Protein AF-K8A246-F1 (afdb_monomer)

Solvent-accessible surface area (backbone atoms only — not comparable to full-atom values): 27306 Å² total; per-residue (Å²): 75,42,32,25,67,31,33,46,84,48,22,36,35,21,13,69,28,31,71,96,37,47,92,76,64,41,47,35,34,24,46,62,35,46,68,31,44,25,51,14,19,37,54,33,68,38,59,47,50,49,40,26,37,40,29,38,49,30,45,26,29,34,35,27,70,36,71,40,45,27,13,35,17,55,31,54,19,83,24,21,51,73,81,41,80,52,66,65,34,28,21,42,80,44,49,54,74,39,38,42,37,29,34,66,40,89,50,50,27,34,25,26,46,18,45,35,42,22,56,61,52,63,66,49,78,83,14,32,21,36,36,63,89,83,48,37,22,22,63,86,6,40,68,58,46,63,70,43,71,44,52,51,36,80,48,82,70,86,80,92,72,72,51,73,55,89,73,85,85,76,58,50,71,35,46,24,35,80,25,92,45,36,82,42,36,35,71,66,30,56,50,44,56,49,74,40,64,31,28,32,36,82,86,39,55,65,34,30,39,35,35,45,62,76,67,41,48,60,77,61,87,75,84,53,73,74,39,85,52,58,61,30,34,24,29,40,47,96,82,14,43,41,32,36,29,29,43,52,22,69,28,59,49,49,58,49,29,47,27,30,39,33,78,66,40,46,44,29,65,41,29,58,46,73,66,41,61,36,32,40,36,82,53,54,72,66,57,45,52,49,45,40,50,52,51,51,52,53,52,49,51,54,44,61,74,65,40,54,65,30,21,32,31,36,76,33,36,65,83,68,97,45,58,82,73,42,44,86,74,35,21,28,37,30,34,24,41,39,35,20,32,39,38,79,65,40,38,48,52,45,48,54,51,29,58,78,61,72,28,40,39,21,34,19,34,39,37,85,30,48,93,58,52,6,53,67,87,79,93,71,59,44,70,55,48,18,53,54,40,35,50,23,40,50,54,50,44,54,48,29,44,77,75,75,47,66,68,47,31,39,35,54,28,56,27,47,33,61,47,17,34,69,36,54,64,53,9,39,20,45,37,48,27,47,43,74,73,43,57,83,35,31,41,42,32,49,30,94,16,32,30,39,56,30,21,51,75,74,67,33,52,63,40,28,31,40,56,42,45,51,21,26,34,64,86,41,46,70,40,56,80,92,44,92,62,20,61,51,87,49,64,69,59,22,46,55,45,38,49,33,22,55,78,66,33,28,42,67,13,80,88,68,43,78,10,69,39,57,44,45,27,38,44,54,76,64,83,61,72,60,34,52,54,51,48,51,53,45,48,53,56,29,56,72,61,58,37,44,74,41,105

Sequence (551 aa):
MLKIVRAGMHATLQDGGRFGLRQYGVSQCGALDGPSLQIANLLVGNDPNAAALEITLGQCTVEFTEDHWFALTGAGCDATLDGRAVWTGWRLLARAGQCLTLKLPRRGMRSYLALAGGFDVPEVMGSRSTDVKVGVGGFEGRLLCDGDVLPVNPSPRHFREARGVKQLLWGNRIRALPGPEYHEFSHAAKEAFWRTPWQLSPQSNRMGYRLHGHVLERTTERDLLSHGLLPGVVQVPPGGQPIVLMNDAQTTGGYPRIACVIDADRYNLAQLRLGEPIHFVQCSIEEALQARAERRVTLNNWHGGLTMKIDLNADLGEGCSNDALLMPLISSANIACGFHAGDAVTMRESVRLALAHGVAIGAHPGFADRENFGRTAMHLPPETIYAQTLYQIGALAAIAHAEGARLAHVKPHGMLYNQAAKDAALADAIARAVKDLDPTLLLVGLAGSALIAAGERLGLSTREEVFADRGYLADGSLVPRSQPGAMIEDDDEAVSRTLSMVLEGRVRSRDGAWATVNAQTVCLHGDGAHALAFARRLREAFDARQIQVCA

Radius of gyration: 29.48 Å; Cα contacts (8 Å, |Δi|>4): 1355; chains: 1; bounding box: 68×53×82 Å

Nearest PDB structures (foldseek):
  5dud-assembly1_A  TM=9.941E-01  e=1.942E-58  Escherichia coli K-12
  2dfa-assembly1_A  TM=9.333E-01  e=8.939E-32  Thermus thermophilus HB8
  1v6t-assembly1_A  TM=9.509E-01  e=6.065E-31  Pyrococcus horikoshii OT3
  3opf-assembly2_B  TM=9.377E-01  e=7.501E-29  Thermus thermophilus HB8
  3oep-assembly1_A  TM=9.328E-01  e=9.438E-28  Thermus thermophilus HB8

InterPro domains:
  IPR003778 Carboxyltransferase domain, subdomain A and B [PF02626] (24-281)
  IPR003778 Carboxyltransferase domain, subdomain A and B [SM00797] (23-298)
  IPR003778 Carboxyltransferase domain, subdomain A and B [TIGR00724] (1-304)
  IPR005501 LamB/YcsF/PxpA-like [MF_00691] (309-547)
  IPR005501 LamB/YcsF/PxpA-like [NF003814] (307-550)
  IPR005501 LamB/YcsF/PxpA-like [PF03746] (310-542)
  IPR011330 Glycoside hydrolase/deacetylase, beta/alpha-barrel [SSF88713] (308-549)
  IPR029000 Cyclophilin-like domain superfamily [G3DSA:2.40.100.10] (170-306)
  IPR029000 Cyclophilin-like domain superfamily [SSF50891] (173-288)
  IPR052708 5-oxoprolinase subunit C [PTHR43309] (1-302)
  IPR053526 5-oxoprolinase catalytic subunit [NF045499] (1-301)

pLDDT: mean 93.76, std 7.28, range [52.69, 98.88]

Structure (mmCIF, N/CA/C/O backbone):
data_AF-K8A246-F1
#
_entry.id   AF-K8A246-F1
#
loop_
_atom_site.group_PDB
_atom_site.id
_atom_site.type_symbol
_atom_site.label_atom_id
_atom_site.label_alt_id
_atom_site.label_comp_id
_atom_site.label_asym_id
_atom_site.label_entity_id
_atom_site.label_seq_id
_atom_site.pdbx_PDB_ins_code
_atom_site.Cartn_x
_atom_site.Cartn_y
_atom_site.Cartn_z
_atom_site.occupancy
_atom_site.B_iso_or_equiv
_atom_site.auth_seq_id
_atom_site.auth_comp_id
_atom_site.auth_asym_id
_atom_site.auth_atom_id
_atom_site.pdbx_PDB_model_num
ATOM 1 N N . MET A 1 1 ? -16.638 -17.813 -3.131 1.00 93.06 1 MET A N 1
ATOM 2 C CA . MET A 1 1 ? -17.407 -17.260 -1.979 1.00 93.06 1 MET A CA 1
ATOM 3 C C . MET A 1 1 ? -16.776 -17.751 -0.673 1.00 93.06 1 MET A C 1
ATOM 5 O O . MET A 1 1 ? -15.962 -18.673 -0.703 1.00 93.06 1 MET A O 1
ATOM 9 N N . LEU A 1 2 ? -17.141 -17.168 0.477 1.00 97.75 2 LEU A N 1
ATOM 10 C CA . LEU A 1 2 ? -16.662 -17.599 1.799 1.00 97.75 2 LEU A CA 1
ATOM 11 C C . LEU A 1 2 ? -17.833 -17.964 2.715 1.00 97.75 2 LEU A C 1
ATOM 13 O O . LEU A 1 2 ? -18.647 -17.107 3.045 1.00 97.75 2 LEU A O 1
ATOM 17 N N . LYS A 1 3 ? -17.902 -19.214 3.166 1.00 98.62 3 LYS A N 1
ATOM 18 C CA . LYS A 1 3 ? -18.949 -19.683 4.080 1.00 98.62 3 LYS A CA 1
ATOM 19 C C . LYS A 1 3 ? -18.461 -19.653 5.524 1.00 98.62 3 LYS A C 1
ATOM 21 O O . LYS A 1 3 ? -17.377 -20.144 5.833 1.00 98.62 3 LYS A O 1
ATOM 26 N N . ILE A 1 4 ? -19.271 -19.109 6.422 1.00 98.69 4 ILE A N 1
ATOM 27 C CA . ILE A 1 4 ? -19.000 -19.060 7.856 1.00 98.69 4 ILE A CA 1
ATOM 28 C C . ILE A 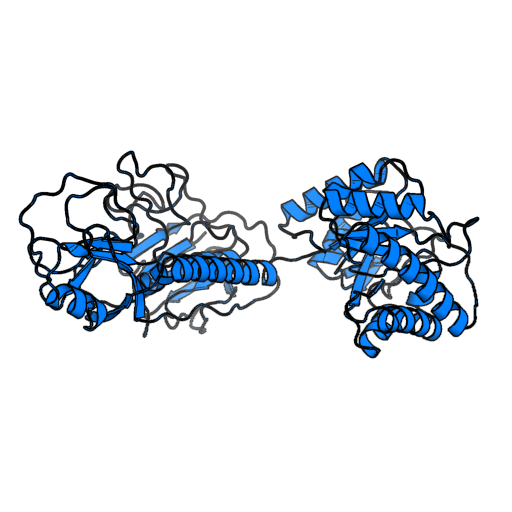1 4 ? -19.498 -20.360 8.484 1.00 98.69 4 ILE A C 1
ATOM 30 O O . ILE A 1 4 ? -20.694 -20.576 8.634 1.00 98.69 4 ILE A O 1
ATOM 34 N N . VAL A 1 5 ? -18.580 -21.252 8.851 1.00 98.50 5 VAL A N 1
ATOM 35 C CA . VAL A 1 5 ? -18.920 -22.486 9.580 1.00 98.50 5 VAL A CA 1
ATOM 36 C C . VAL A 1 5 ? -19.152 -22.174 11.054 1.00 98.50 5 VAL A C 1
ATOM 38 O O . VAL A 1 5 ? -20.076 -22.702 11.660 1.00 98.50 5 VAL A O 1
ATOM 41 N N . ARG A 1 6 ? -18.310 -21.302 11.616 1.00 98.38 6 ARG A N 1
ATOM 42 C CA . ARG A 1 6 ? -18.429 -20.790 12.979 1.00 98.38 6 ARG A CA 1
ATOM 43 C C . ARG A 1 6 ? -18.008 -19.327 13.014 1.00 98.38 6 ARG A C 1
ATOM 45 O O . ARG A 1 6 ? -16.854 -19.037 12.717 1.00 98.38 6 ARG A O 1
ATOM 52 N N . ALA A 1 7 ? -18.888 -18.413 13.409 1.00 96.88 7 ALA A N 1
ATOM 53 C CA . ALA A 1 7 ? -18.602 -16.974 13.410 1.00 96.88 7 ALA A CA 1
ATOM 54 C C . ALA A 1 7 ? -17.727 -16.520 14.595 1.00 96.88 7 ALA A C 1
ATOM 56 O O . ALA A 1 7 ? -17.031 -15.506 14.521 1.00 96.88 7 ALA A O 1
ATOM 57 N N . GLY A 1 8 ? -17.738 -17.278 15.693 1.00 95.56 8 GLY A N 1
ATOM 58 C CA . GLY A 1 8 ? -17.076 -16.894 16.940 1.00 95.56 8 GLY A CA 1
ATOM 59 C C . GLY A 1 8 ? -17.919 -15.918 17.765 1.00 95.56 8 GLY A C 1
ATOM 60 O O . GLY A 1 8 ? -19.141 -15.903 17.668 1.00 95.56 8 GLY A O 1
ATOM 61 N N . MET A 1 9 ? -17.274 -15.137 18.636 1.00 93.94 9 MET A N 1
ATOM 62 C CA . MET A 1 9 ? -17.985 -14.245 19.568 1.00 93.94 9 MET A CA 1
ATOM 63 C C . MET A 1 9 ? -18.484 -12.963 18.896 1.00 93.94 9 MET A C 1
ATOM 65 O O . MET A 1 9 ? -19.580 -12.495 19.185 1.00 93.94 9 MET A O 1
ATOM 69 N N . HIS A 1 10 ? -17.645 -12.354 18.058 1.00 96.75 10 HIS A N 1
ATOM 70 C CA . HIS A 1 10 ? -17.952 -11.088 17.403 1.00 96.75 10 HIS A CA 1
ATOM 71 C C . HIS A 1 10 ? -17.138 -10.971 16.115 1.00 96.75 10 HIS A C 1
ATOM 73 O O . HIS A 1 10 ? -15.936 -10.680 16.152 1.00 96.75 10 HIS A O 1
ATOM 79 N N . ALA A 1 11 ? -17.810 -11.180 14.985 1.00 98.31 11 ALA A N 1
ATOM 80 C CA . ALA A 1 11 ? -17.236 -11.085 13.652 1.00 98.31 11 ALA A CA 1
ATOM 81 C C . ALA A 1 11 ? -18.090 -10.162 12.772 1.00 98.31 11 ALA A C 1
ATOM 83 O O . ALA A 1 11 ? -19.310 -10.307 12.721 1.00 98.31 11 ALA A O 1
ATOM 84 N N . THR A 1 12 ? -17.452 -9.195 12.111 1.00 98.75 12 THR A N 1
ATOM 85 C CA . THR A 1 12 ? -18.120 -8.199 11.251 1.00 98.75 12 THR A CA 1
ATOM 86 C C . THR A 1 12 ? -17.253 -7.848 10.056 1.00 98.75 12 THR A C 1
ATOM 88 O O . THR A 1 12 ? -16.031 -7.775 10.196 1.00 98.75 12 THR A O 1
ATOM 91 N N . LEU A 1 13 ? -17.869 -7.519 8.921 1.00 98.69 13 LEU A N 1
ATOM 92 C CA . LEU A 1 13 ? -17.152 -6.875 7.823 1.00 98.69 13 LEU A CA 1
ATOM 93 C C . LEU A 1 13 ? -16.820 -5.426 8.200 1.00 98.69 13 LEU A C 1
ATOM 95 O O . LEU A 1 13 ? -17.692 -4.654 8.608 1.00 98.69 13 LEU A O 1
ATOM 99 N N . GLN A 1 14 ? -15.545 -5.076 8.094 1.00 98.81 14 GLN A N 1
ATOM 100 C CA . GLN A 1 14 ? -15.020 -3.744 8.367 1.00 98.81 14 GLN A CA 1
ATOM 101 C C . GLN A 1 14 ? -14.136 -3.314 7.202 1.00 98.81 14 GLN A C 1
ATOM 103 O O . GLN A 1 14 ? -13.440 -4.133 6.611 1.00 98.81 14 GLN A O 1
ATOM 108 N N . ASP A 1 15 ? -14.166 -2.032 6.875 1.00 98.56 15 ASP A N 1
ATOM 109 C CA . ASP A 1 15 ? -13.328 -1.414 5.849 1.00 98.56 15 ASP A CA 1
ATOM 110 C C . ASP A 1 15 ? -12.557 -0.226 6.463 1.00 98.56 15 ASP A C 1
ATOM 112 O O . ASP A 1 15 ? -12.390 -0.157 7.689 1.00 98.56 15 ASP A O 1
ATOM 116 N N . GLY A 1 16 ? -12.057 0.701 5.641 1.00 97.06 16 GLY A N 1
ATOM 117 C CA . GLY A 1 16 ? -11.386 1.912 6.136 1.00 97.06 16 GLY A CA 1
ATOM 118 C C . GLY A 1 16 ? -12.264 2.816 7.014 1.00 97.06 16 GLY A C 1
ATOM 119 O O . GLY A 1 16 ? -11.735 3.551 7.849 1.00 97.06 16 GLY A O 1
ATOM 120 N N . GLY A 1 17 ? -13.587 2.741 6.868 1.00 97.38 17 GLY A N 1
ATOM 121 C CA . GLY A 1 17 ? -14.572 3.506 7.623 1.00 97.38 17 GLY A CA 1
ATOM 122 C C . GLY A 1 17 ? -15.432 4.426 6.756 1.00 97.38 17 GLY A C 1
ATOM 123 O O . GLY A 1 17 ? -15.213 4.623 5.564 1.00 97.38 17 GLY A O 1
ATOM 124 N N . ARG A 1 18 ? -16.430 5.017 7.405 1.00 97.25 18 ARG A N 1
ATOM 125 C CA . ARG A 1 18 ? -17.447 5.905 6.848 1.00 97.25 18 ARG A CA 1
ATOM 126 C C . ARG A 1 18 ? -17.136 7.354 7.202 1.00 97.25 18 ARG A C 1
ATOM 128 O O . ARG A 1 18 ? -17.396 7.819 8.313 1.00 97.25 18 ARG A O 1
ATOM 135 N N . PHE A 1 19 ? -16.541 8.074 6.261 1.00 95.81 19 PHE A N 1
ATOM 136 C CA . PHE A 1 19 ? -16.037 9.431 6.480 1.00 95.81 19 PHE A CA 1
ATOM 137 C C . PHE A 1 19 ? -17.013 10.509 5.982 1.00 95.81 19 PHE A C 1
ATOM 139 O O . PHE A 1 19 ? -17.933 10.232 5.224 1.00 95.81 19 PHE A O 1
ATOM 146 N N . GLY A 1 20 ? -16.839 11.754 6.440 1.00 95.81 20 GLY A N 1
ATOM 147 C CA . GLY A 1 20 ? -17.630 12.912 5.985 1.00 95.81 20 GLY A CA 1
ATOM 148 C C . GLY A 1 20 ? -19.018 13.082 6.621 1.00 95.81 20 GLY A C 1
ATOM 149 O O . GLY A 1 20 ? -19.660 14.104 6.403 1.00 95.81 20 GLY A O 1
ATOM 150 N N . LEU A 1 21 ? -19.474 12.135 7.449 1.00 96.62 21 LEU A N 1
ATOM 151 C CA . LEU A 1 21 ? -20.861 12.107 7.948 1.00 96.62 21 LEU A CA 1
ATOM 152 C C . LEU A 1 21 ? -21.018 12.361 9.451 1.00 96.62 21 LEU A C 1
ATOM 154 O O . LEU A 1 21 ? -22.138 12.377 9.960 1.00 96.62 21 LEU A O 1
ATOM 158 N N . ARG A 1 22 ? -19.919 12.613 10.176 1.00 95.94 22 ARG A N 1
ATOM 159 C CA . ARG A 1 22 ? -19.952 12.832 11.636 1.00 95.94 22 ARG A CA 1
ATOM 160 C C . ARG A 1 22 ? -20.865 13.985 12.060 1.00 95.94 22 ARG A C 1
ATOM 162 O O . ARG A 1 22 ? -21.484 13.905 13.120 1.00 95.94 22 ARG A O 1
ATOM 169 N N . GLN A 1 23 ? -20.981 15.021 11.227 1.00 96.50 23 GLN A N 1
ATOM 170 C CA . GLN A 1 23 ? -21.882 16.155 11.465 1.00 96.50 23 GLN A CA 1
ATOM 171 C C . GLN A 1 23 ? -23.368 15.759 11.495 1.00 96.50 23 GLN A C 1
ATOM 173 O O . GLN A 1 23 ? -24.168 16.458 12.104 1.00 96.50 23 GLN A O 1
ATOM 178 N N . TYR A 1 24 ? -23.728 14.622 10.891 1.00 96.31 24 TYR A N 1
ATOM 179 C CA . TYR A 1 24 ? -25.091 14.085 10.851 1.00 96.31 24 TYR A CA 1
ATOM 180 C C . TYR A 1 24 ? -25.347 13.012 11.919 1.00 96.31 24 TYR A C 1
ATOM 182 O O . TYR A 1 24 ? -26.343 12.301 11.851 1.00 96.31 24 TYR A O 1
ATOM 190 N N . GLY A 1 25 ? -24.445 12.849 12.893 1.00 96.00 25 GLY A N 1
ATOM 191 C CA . GLY A 1 25 ? -24.602 11.837 13.943 1.00 96.00 25 GLY A CA 1
ATOM 192 C C . GLY A 1 25 ? -24.150 10.427 13.553 1.00 96.00 25 GLY A C 1
ATOM 193 O O . GLY A 1 25 ? -24.323 9.504 14.343 1.00 96.00 25 GLY A O 1
ATOM 194 N N . VAL A 1 26 ? -23.557 10.248 12.369 1.00 97.06 26 VAL A N 1
ATOM 195 C CA . VAL A 1 26 ? -23.107 8.936 11.882 1.00 97.06 26 VAL A CA 1
ATOM 196 C C . VAL A 1 26 ? -21.682 8.650 12.359 1.00 97.06 26 VAL A C 1
ATOM 198 O O . VAL A 1 26 ? -20.749 9.410 12.076 1.00 97.06 26 VAL A O 1
ATOM 201 N N . SER A 1 27 ? -21.511 7.540 13.080 1.00 96.31 27 SER A N 1
ATOM 202 C CA . SER A 1 27 ? -20.207 7.041 13.524 1.00 96.31 27 SER A CA 1
ATOM 203 C C . SER A 1 27 ? -19.352 6.585 12.344 1.00 96.31 27 SER A C 1
ATOM 205 O O . SER A 1 27 ? -19.851 6.056 11.350 1.00 96.31 27 SER A O 1
ATOM 207 N N . GLN A 1 28 ? -18.031 6.742 12.461 1.00 96.31 28 GLN A N 1
ATOM 208 C CA . GLN A 1 28 ? -17.135 6.379 11.361 1.00 96.31 28 GLN A CA 1
ATOM 209 C C . GLN A 1 28 ? -16.970 4.863 11.180 1.00 96.31 28 GLN A C 1
ATOM 211 O O . GLN A 1 28 ? -16.694 4.426 10.072 1.00 96.31 28 GLN A O 1
ATOM 216 N N . CYS A 1 29 ? -17.112 4.058 12.239 1.00 98.25 29 CYS A N 1
ATOM 217 C CA . CYS A 1 29 ? -16.860 2.611 12.195 1.00 98.25 29 CYS A CA 1
ATOM 218 C C . CYS A 1 29 ? -15.482 2.265 11.579 1.00 98.25 29 CYS A C 1
ATOM 220 O O . CYS A 1 29 ? -14.501 2.983 11.805 1.00 98.25 29 CYS A O 1
ATOM 222 N N . GLY A 1 30 ? -15.368 1.158 10.845 1.00 98.38 30 GLY A N 1
ATOM 223 C CA . GLY A 1 30 ? -14.097 0.695 10.291 1.00 98.38 30 GLY A CA 1
ATOM 224 C C . GLY A 1 30 ? -13.299 -0.148 11.269 1.00 98.38 30 GLY A C 1
ATOM 225 O O . GLY A 1 30 ? -13.625 -0.255 12.460 1.00 98.38 30 GLY A O 1
ATOM 226 N N . ALA A 1 31 ? -12.225 -0.749 10.766 1.00 98.56 31 ALA A N 1
ATOM 227 C CA . ALA A 1 31 ? -11.339 -1.574 11.578 1.00 98.56 31 ALA A CA 1
ATOM 228 C C . ALA A 1 31 ? -10.760 -0.792 12.766 1.00 98.56 31 ALA A C 1
ATOM 230 O O . ALA A 1 31 ? -10.259 0.326 12.615 1.00 98.56 31 ALA A O 1
ATOM 231 N N . LEU A 1 32 ? -10.800 -1.390 13.962 1.00 98.44 32 LEU A N 1
ATOM 232 C CA . LEU A 1 32 ? -10.165 -0.787 15.140 1.00 98.44 32 LEU A CA 1
ATOM 233 C C . LEU A 1 32 ? -8.634 -0.828 15.035 1.00 98.44 32 LEU A C 1
ATOM 235 O O . LEU A 1 32 ? -7.963 0.130 15.414 1.00 98.44 32 LEU A O 1
ATOM 239 N N . ASP A 1 33 ? -8.090 -1.911 14.481 1.00 98.31 33 ASP A N 1
ATOM 240 C CA . ASP A 1 33 ? -6.696 -2.023 14.058 1.00 98.31 33 ASP A CA 1
ATOM 241 C C . ASP A 1 33 ? -6.616 -1.814 12.535 1.00 98.31 33 ASP A C 1
ATOM 243 O O . ASP A 1 33 ? -6.464 -2.751 11.747 1.00 98.31 33 ASP A O 1
ATOM 247 N N . GLY A 1 34 ? -6.761 -0.552 12.119 1.00 97.12 34 GLY A N 1
ATOM 248 C CA . GLY A 1 34 ? -6.609 -0.139 10.719 1.00 97.12 34 GLY A CA 1
ATOM 249 C C . GLY A 1 34 ? -5.314 -0.648 10.060 1.00 97.12 34 GLY A C 1
ATOM 250 O O . GLY A 1 34 ? -5.384 -1.174 8.951 1.00 97.12 34 GLY A O 1
ATOM 251 N N . PRO A 1 35 ? -4.143 -0.576 10.726 1.00 96.50 35 PRO A N 1
ATOM 252 C CA . PRO A 1 35 ? -2.911 -1.202 10.257 1.00 96.50 35 PRO A CA 1
ATOM 253 C C . PRO A 1 35 ? -3.030 -2.663 9.842 1.00 96.50 35 PRO A C 1
ATOM 255 O O . PRO A 1 35 ? -2.587 -3.016 8.751 1.00 96.50 35 PRO A O 1
ATOM 258 N N . SER A 1 36 ? -3.604 -3.506 10.697 1.00 97.94 36 SER A N 1
ATOM 259 C CA . SER A 1 36 ? -3.744 -4.931 10.410 1.00 97.94 36 SER A CA 1
ATOM 260 C C . SER A 1 36 ? -4.670 -5.168 9.216 1.00 97.94 36 SER A C 1
ATOM 262 O O . SER A 1 36 ? -4.314 -5.957 8.336 1.00 97.94 36 SER A O 1
ATOM 264 N N . LEU A 1 37 ? -5.791 -4.442 9.121 1.00 98.56 37 LEU A N 1
ATOM 265 C CA . LEU A 1 37 ? -6.681 -4.495 7.953 1.00 98.56 37 LEU A CA 1
ATOM 266 C C . LEU A 1 37 ? -5.942 -4.113 6.660 1.00 98.56 37 LEU A C 1
ATOM 268 O O . LEU A 1 37 ? -5.986 -4.853 5.678 1.00 98.56 37 LEU A O 1
ATOM 272 N N . GLN A 1 38 ? -5.197 -3.007 6.684 1.00 97.19 38 GLN A N 1
ATOM 273 C CA . GLN A 1 38 ? -4.447 -2.522 5.524 1.00 97.19 38 GLN A CA 1
ATOM 274 C C . GLN A 1 38 ? -3.395 -3.532 5.063 1.00 97.19 38 GLN A C 1
ATOM 276 O O . GLN A 1 38 ? -3.287 -3.798 3.869 1.00 97.19 38 GLN A O 1
ATOM 281 N N . ILE A 1 39 ? -2.653 -4.143 5.992 1.00 96.38 39 ILE A N 1
ATOM 282 C CA . ILE A 1 39 ? -1.677 -5.191 5.661 1.00 96.38 39 ILE A CA 1
ATOM 283 C C . ILE A 1 39 ? -2.368 -6.400 5.023 1.00 96.38 39 ILE A C 1
ATOM 285 O O . ILE A 1 39 ? -1.866 -6.922 4.029 1.00 96.38 39 ILE A O 1
ATOM 289 N N . ALA A 1 40 ? -3.503 -6.846 5.573 1.00 98.00 40 ALA A N 1
ATOM 290 C CA . ALA A 1 40 ? -4.223 -8.002 5.044 1.00 98.00 40 ALA A CA 1
ATOM 291 C C . ALA A 1 40 ? -4.662 -7.756 3.597 1.00 98.00 40 ALA A C 1
ATOM 293 O O . ALA A 1 40 ? -4.389 -8.583 2.730 1.00 98.00 40 ALA A O 1
ATOM 294 N N . ASN A 1 41 ? -5.261 -6.593 3.328 1.00 97.62 41 ASN A N 1
ATOM 295 C CA . ASN A 1 41 ? -5.681 -6.196 1.987 1.00 97.62 41 ASN A CA 1
ATOM 296 C C . ASN A 1 41 ? -4.505 -6.056 1.015 1.00 97.62 41 ASN A C 1
ATOM 298 O O . ASN A 1 41 ? -4.558 -6.596 -0.088 1.00 97.62 41 ASN A O 1
ATOM 302 N N . LEU A 1 42 ? -3.418 -5.400 1.433 1.00 93.56 42 LEU A N 1
ATOM 303 C CA . LEU A 1 42 ? -2.213 -5.246 0.616 1.00 93.56 42 LEU A CA 1
ATOM 304 C C . LEU A 1 42 ? -1.605 -6.596 0.223 1.00 93.56 42 LEU A C 1
ATOM 306 O O . LEU A 1 42 ? -1.209 -6.783 -0.928 1.00 93.56 42 LEU A O 1
ATOM 310 N N . LEU A 1 43 ? -1.547 -7.550 1.158 1.00 95.12 43 LEU A N 1
ATOM 311 C CA . LEU A 1 43 ? -1.014 -8.890 0.909 1.00 95.12 43 LEU A CA 1
ATOM 312 C C . LEU A 1 43 ? -1.780 -9.610 -0.200 1.00 95.12 43 LEU A C 1
ATOM 314 O O . LEU A 1 43 ? -1.151 -10.255 -1.037 1.00 95.12 43 LEU A O 1
ATOM 318 N N . VAL A 1 44 ? -3.104 -9.470 -0.240 1.00 95.06 44 VAL A N 1
ATOM 319 C CA . VAL A 1 44 ? -3.969 -10.065 -1.274 1.00 95.06 44 VAL A CA 1
ATOM 320 C C . VAL A 1 44 ? -4.236 -9.129 -2.461 1.00 95.06 44 VAL A C 1
ATOM 322 O O . VAL A 1 44 ? -5.032 -9.461 -3.334 1.00 95.06 44 VAL A O 1
ATOM 325 N N . GLY A 1 45 ? -3.539 -7.989 -2.522 1.00 90.56 45 GLY A N 1
ATOM 326 C CA . GLY A 1 45 ? -3.553 -7.035 -3.634 1.00 90.56 45 GLY A CA 1
ATOM 327 C C . GLY A 1 45 ? -4.806 -6.176 -3.772 1.00 90.56 45 GLY A C 1
ATOM 328 O O . GLY A 1 45 ? -5.008 -5.593 -4.834 1.00 90.56 45 GLY A O 1
ATOM 329 N N . ASN A 1 46 ? -5.628 -6.083 -2.731 1.00 94.00 46 ASN A N 1
ATOM 330 C CA . ASN A 1 46 ? -6.781 -5.188 -2.703 1.00 94.00 46 ASN A CA 1
ATOM 331 C C . ASN A 1 46 ? -6.352 -3.736 -2.420 1.00 94.00 46 ASN A C 1
ATOM 333 O O . ASN A 1 46 ? -5.224 -3.475 -1.987 1.00 94.00 46 ASN A O 1
ATOM 337 N N . ASP A 1 47 ? -7.287 -2.794 -2.589 1.00 91.88 47 ASP A N 1
ATOM 338 C CA . ASP A 1 47 ? -7.166 -1.468 -1.974 1.00 91.88 47 ASP A CA 1
ATOM 339 C C . ASP A 1 47 ? -6.947 -1.618 -0.451 1.00 91.88 47 ASP A C 1
ATOM 341 O O . ASP A 1 47 ? -7.633 -2.436 0.174 1.00 91.88 47 ASP A O 1
ATOM 345 N N . PRO A 1 48 ? -6.026 -0.861 0.180 1.00 93.75 48 PRO A N 1
ATOM 346 C CA . PRO A 1 48 ? -5.739 -0.998 1.608 1.00 93.75 48 PRO A CA 1
ATOM 347 C C . PRO A 1 48 ? -6.970 -0.851 2.509 1.00 93.75 48 PRO A C 1
ATOM 349 O O . PRO A 1 48 ? -7.005 -1.450 3.581 1.00 93.75 48 PRO A O 1
ATOM 352 N N . ASN A 1 49 ? -7.972 -0.079 2.090 1.00 96.12 49 ASN A N 1
ATOM 353 C CA . ASN A 1 49 ? -9.192 0.184 2.846 1.00 96.12 49 ASN A CA 1
ATOM 354 C C . ASN A 1 49 ? -10.363 -0.713 2.432 1.00 96.12 49 ASN A C 1
ATOM 356 O O . ASN A 1 49 ? -11.471 -0.475 2.907 1.00 96.12 49 ASN A O 1
ATOM 360 N N . ALA A 1 50 ? -10.155 -1.720 1.577 1.00 97.75 50 ALA A N 1
ATOM 361 C CA . ALA A 1 50 ? -11.202 -2.656 1.181 1.00 97.75 50 ALA A CA 1
ATOM 362 C C . ALA A 1 50 ? -11.787 -3.415 2.386 1.00 97.75 50 ALA A C 1
ATOM 364 O O . ALA A 1 50 ? -11.138 -3.588 3.424 1.00 97.75 50 ALA A O 1
ATOM 365 N N . ALA A 1 51 ? -13.024 -3.895 2.242 1.00 98.31 51 ALA A N 1
ATOM 366 C CA . ALA A 1 51 ? -13.683 -4.657 3.293 1.00 98.31 51 ALA A CA 1
ATOM 367 C C . ALA A 1 51 ? -12.938 -5.970 3.578 1.00 98.31 51 ALA A C 1
ATOM 369 O O . ALA A 1 51 ? -12.635 -6.739 2.664 1.00 98.31 51 ALA A O 1
ATOM 370 N N . ALA A 1 52 ? -12.700 -6.233 4.859 1.00 98.69 52 ALA A N 1
ATOM 371 C CA . ALA A 1 52 ? -12.139 -7.462 5.394 1.00 98.69 52 ALA A CA 1
ATOM 372 C C . ALA A 1 52 ? -12.931 -7.892 6.638 1.00 98.69 52 ALA A C 1
ATOM 374 O O . ALA A 1 52 ? -13.633 -7.095 7.266 1.00 98.69 52 ALA A O 1
ATOM 375 N N . LEU A 1 53 ? -12.825 -9.163 7.013 1.00 98.69 53 LEU A N 1
ATOM 376 C CA . LEU A 1 53 ? -13.494 -9.676 8.201 1.00 98.69 53 LEU A CA 1
ATOM 377 C C . LEU A 1 53 ? -12.683 -9.320 9.454 1.00 98.69 53 LEU A C 1
ATOM 379 O O . LEU A 1 53 ? -11.562 -9.800 9.602 1.00 98.69 53 LEU A O 1
ATOM 383 N N . GLU A 1 54 ? -13.245 -8.520 10.362 1.00 98.88 54 GLU A N 1
ATOM 384 C CA . GLU A 1 54 ? -12.697 -8.302 11.708 1.00 98.88 54 GLU A CA 1
ATOM 385 C C . GLU A 1 54 ? -13.252 -9.366 12.664 1.00 98.88 54 GLU A C 1
ATOM 387 O O . GLU A 1 54 ? -14.468 -9.505 12.798 1.00 98.88 54 GLU A O 1
ATOM 392 N N . ILE A 1 55 ? -12.365 -10.094 13.349 1.00 98.69 55 ILE A N 1
ATOM 393 C CA . ILE A 1 55 ? -12.688 -11.236 14.214 1.00 98.69 55 ILE A CA 1
ATOM 394 C C . ILE A 1 55 ? -12.158 -10.964 15.620 1.00 98.69 55 ILE A C 1
ATOM 396 O O . ILE A 1 55 ? -10.951 -10.829 15.823 1.00 98.69 55 ILE A O 1
ATOM 400 N N . THR A 1 56 ? -13.042 -10.927 16.615 1.00 98.19 56 THR A N 1
ATOM 401 C CA . THR A 1 56 ? -12.655 -10.733 18.021 1.00 98.19 56 THR A CA 1
ATOM 402 C C . THR A 1 56 ? -12.473 -12.076 18.728 1.00 98.19 56 THR A C 1
ATOM 404 O O . THR A 1 56 ? -13.386 -12.896 18.755 1.00 98.19 56 THR A O 1
ATOM 407 N N . LEU A 1 57 ? -11.303 -12.278 19.344 1.00 96.62 57 LEU A N 1
ATOM 408 C CA . LEU A 1 57 ? -10.903 -13.481 20.092 1.00 96.62 57 LEU A CA 1
ATOM 409 C C . LEU A 1 57 ? -10.905 -14.787 19.275 1.00 96.62 57 LEU A C 1
ATOM 411 O O . LEU A 1 57 ? -11.015 -15.875 19.847 1.00 96.62 57 LEU A O 1
ATOM 415 N N . GLY A 1 58 ? -10.712 -14.691 17.956 1.00 96.06 58 GLY A N 1
ATOM 416 C CA . GLY A 1 58 ? -10.638 -15.850 17.068 1.00 96.06 58 GLY A CA 1
ATOM 417 C C . GLY A 1 58 ? -11.883 -16.729 17.181 1.00 96.06 58 GLY A C 1
ATOM 418 O O . GLY A 1 58 ? -13.002 -16.232 17.087 1.00 96.06 58 GLY A O 1
ATOM 419 N N . GLN A 1 59 ? -11.682 -18.035 17.391 1.00 97.25 59 GLN A N 1
ATOM 420 C CA . GLN A 1 59 ? -12.757 -19.040 17.486 1.00 97.25 59 GLN A CA 1
ATOM 421 C C . GLN A 1 59 ? -13.721 -19.001 16.293 1.00 97.25 59 GLN A C 1
ATOM 423 O O . GLN A 1 59 ? -14.924 -19.215 16.438 1.00 97.25 59 GLN A O 1
ATOM 428 N N . CYS A 1 60 ? -13.159 -18.714 15.124 1.00 98.25 60 CYS A N 1
ATOM 429 C CA . CYS A 1 60 ? -13.868 -18.556 13.871 1.00 98.25 60 CYS A CA 1
ATOM 430 C C . CYS A 1 60 ? -13.411 -19.652 12.908 1.00 98.25 60 CYS A C 1
ATOM 432 O O . CYS A 1 60 ? -12.219 -19.969 12.840 1.00 98.25 60 CYS A O 1
ATOM 434 N N . THR A 1 61 ? -14.352 -20.239 12.182 1.00 98.75 61 THR A N 1
ATOM 435 C CA . THR A 1 61 ? -14.090 -21.252 11.165 1.00 98.75 61 THR A CA 1
ATOM 436 C C . THR A 1 61 ? -14.808 -20.858 9.892 1.00 98.75 61 THR A C 1
ATOM 438 O O . THR A 1 61 ? -16.013 -20.610 9.908 1.00 98.75 61 THR A O 1
ATOM 441 N N . VAL A 1 62 ? -14.065 -20.813 8.794 1.00 98.69 62 VAL A N 1
ATOM 442 C CA . VAL A 1 62 ? -14.587 -20.461 7.475 1.00 98.69 62 VAL A CA 1
ATOM 443 C C . VAL A 1 62 ? -14.197 -21.522 6.457 1.00 98.69 62 VAL A C 1
ATOM 445 O O . VAL A 1 62 ? -13.098 -22.071 6.515 1.00 98.69 62 VAL A O 1
ATOM 448 N N . GLU A 1 63 ? -15.105 -21.804 5.535 1.00 98.75 63 GLU A N 1
ATOM 449 C CA . GLU A 1 63 ? -14.937 -22.734 4.423 1.00 98.75 63 GLU A CA 1
ATOM 450 C C . GLU A 1 63 ? -14.830 -21.922 3.126 1.00 98.75 63 GLU A C 1
ATOM 452 O O . GLU A 1 63 ? -15.678 -21.068 2.840 1.00 98.75 63 GLU A O 1
ATOM 457 N N . PHE A 1 64 ? -13.780 -22.167 2.343 1.00 98.44 64 PHE A N 1
ATOM 458 C CA . PHE A 1 64 ? -13.617 -21.550 1.027 1.00 98.44 64 PHE A CA 1
ATOM 459 C C . PHE A 1 64 ? -14.383 -22.373 -0.002 1.00 98.44 64 PHE A C 1
ATOM 461 O O . PHE A 1 64 ? -14.053 -23.532 -0.228 1.00 98.44 64 PHE A O 1
ATOM 468 N N . THR A 1 65 ? -15.394 -21.799 -0.652 1.00 97.12 65 THR A N 1
ATOM 469 C CA . THR A 1 65 ? -16.177 -22.550 -1.653 1.00 97.12 65 THR A CA 1
ATOM 470 C C . THR A 1 65 ? -15.476 -22.628 -3.011 1.00 97.12 65 THR A C 1
ATOM 472 O O . THR A 1 65 ? -15.885 -23.392 -3.876 1.00 97.12 65 THR A O 1
ATOM 475 N N . GLU A 1 66 ? -14.439 -21.814 -3.203 1.00 95.56 66 GLU A N 1
ATOM 476 C CA . GLU A 1 66 ? -13.646 -21.659 -4.422 1.00 95.56 66 GLU A CA 1
ATOM 477 C C . GLU A 1 66 ? -12.179 -21.430 -4.034 1.00 95.56 66 GLU A C 1
ATOM 479 O O . GLU A 1 66 ? -11.872 -21.130 -2.876 1.00 95.56 66 GLU A O 1
ATOM 484 N N . ASP A 1 67 ? -11.267 -21.548 -4.997 1.00 96.06 67 ASP A N 1
ATOM 485 C CA . ASP A 1 67 ? -9.858 -21.226 -4.780 1.00 96.06 67 ASP A CA 1
ATOM 486 C C . ASP A 1 67 ? -9.686 -19.725 -4.497 1.00 96.06 67 ASP A C 1
ATOM 488 O O . ASP A 1 67 ? -10.047 -18.876 -5.312 1.00 96.06 67 ASP A O 1
ATOM 492 N N . HIS A 1 68 ? -9.079 -19.389 -3.358 1.00 96.44 68 HIS A N 1
ATOM 493 C CA . HIS A 1 68 ? -8.855 -18.006 -2.948 1.00 96.44 68 HIS A CA 1
ATOM 494 C C . HIS A 1 68 ? -7.445 -17.799 -2.399 1.00 96.44 68 HIS A C 1
ATOM 496 O O . HIS A 1 68 ? -6.955 -18.544 -1.548 1.00 96.44 68 HIS A O 1
ATOM 502 N N . TRP A 1 69 ? -6.815 -16.703 -2.822 1.00 97.81 69 TRP A N 1
ATOM 503 C CA . TRP A 1 69 ? -5.706 -16.127 -2.071 1.00 97.81 69 TRP A CA 1
ATOM 504 C C . TRP A 1 69 ? -6.265 -15.333 -0.891 1.00 97.81 69 TRP A C 1
ATOM 506 O O . TRP A 1 69 ? -7.151 -14.495 -1.065 1.00 97.81 69 TRP A O 1
ATOM 516 N N . PHE A 1 70 ? -5.743 -15.585 0.304 1.00 98.31 70 PHE A N 1
ATOM 517 C CA . PHE A 1 70 ? -6.165 -14.932 1.537 1.00 98.31 70 PHE A CA 1
ATOM 518 C C . PHE A 1 70 ? -4.966 -14.457 2.357 1.00 98.31 70 PHE A C 1
ATOM 520 O O . PHE A 1 70 ? -3.835 -14.903 2.153 1.00 98.31 70 PHE A O 1
ATOM 527 N N . ALA A 1 71 ? -5.216 -13.561 3.305 1.00 98.44 71 ALA A N 1
ATOM 528 C CA . ALA A 1 71 ? -4.240 -13.171 4.310 1.00 98.44 71 ALA A CA 1
ATOM 529 C C . ALA A 1 71 ? -4.899 -13.024 5.680 1.00 98.44 71 ALA A C 1
ATOM 531 O O . ALA A 1 71 ? -6.015 -12.514 5.795 1.00 98.44 71 ALA A O 1
ATOM 532 N N . LEU A 1 72 ? -4.170 -13.446 6.715 1.00 98.44 72 LEU A N 1
ATOM 533 C CA . LEU A 1 72 ? -4.514 -13.214 8.115 1.00 98.44 72 LEU A CA 1
ATOM 534 C C . LEU A 1 72 ? -3.545 -12.210 8.735 1.00 98.44 72 LEU A C 1
ATOM 536 O O . LEU A 1 72 ? -2.336 -12.340 8.565 1.00 98.44 72 LEU A O 1
ATOM 540 N N . THR A 1 73 ? -4.047 -11.248 9.499 1.00 98.56 73 THR A N 1
ATOM 541 C CA . THR A 1 73 ? -3.237 -10.275 10.257 1.00 98.56 73 THR A CA 1
ATOM 542 C C . THR A 1 73 ? -3.864 -9.989 11.621 1.00 98.56 73 THR A C 1
ATOM 544 O O . THR A 1 73 ? -4.904 -10.554 11.971 1.00 98.56 73 THR A O 1
ATOM 547 N N . GLY A 1 74 ? -3.231 -9.130 12.421 1.00 98.06 74 GLY A N 1
ATOM 548 C CA . GLY A 1 74 ? -3.671 -8.863 13.788 1.00 98.06 74 GLY A CA 1
ATOM 549 C C . GLY A 1 74 ? -3.283 -10.007 14.724 1.00 98.06 74 GLY A C 1
ATOM 550 O O . GLY A 1 74 ? -2.267 -10.679 14.520 1.00 98.06 74 GLY A O 1
ATOM 551 N N . ALA A 1 75 ? -4.093 -10.244 15.754 1.00 97.69 75 ALA A N 1
ATOM 552 C CA . ALA A 1 75 ? -3.827 -11.260 16.765 1.00 97.69 75 ALA A CA 1
ATOM 553 C C . ALA A 1 75 ? -3.606 -12.653 16.143 1.00 97.69 75 ALA A C 1
ATOM 555 O O . ALA A 1 75 ? -4.404 -13.136 15.336 1.00 97.69 75 ALA A O 1
ATOM 556 N N . GLY A 1 76 ? -2.517 -13.314 16.542 1.00 95.25 76 GLY A N 1
ATOM 557 C CA . GLY A 1 76 ? -2.212 -14.683 16.132 1.00 95.25 76 GLY A CA 1
ATOM 558 C C . GLY A 1 76 ? -3.102 -15.693 16.859 1.00 95.25 76 GLY A C 1
ATOM 559 O O . GLY A 1 76 ? -3.042 -15.810 18.083 1.00 95.25 76 GLY A O 1
ATOM 560 N N . CYS A 1 77 ? -3.901 -16.433 16.093 1.00 95.44 77 CYS A N 1
ATOM 561 C CA . CYS A 1 77 ? -4.918 -17.367 16.586 1.00 95.44 77 CYS A CA 1
ATOM 562 C C . CYS A 1 77 ? -4.544 -18.847 16.404 1.00 95.44 77 CYS A C 1
ATOM 564 O O . CYS A 1 77 ? -5.447 -19.670 16.279 1.00 95.44 77 CYS A O 1
ATOM 566 N N . ASP A 1 78 ? -3.250 -19.188 16.329 1.00 95.62 78 ASP A N 1
ATOM 567 C CA . ASP A 1 78 ? -2.769 -20.553 16.031 1.00 95.62 78 ASP A CA 1
ATOM 568 C C . ASP A 1 78 ? -3.569 -21.196 14.878 1.00 95.62 78 ASP A C 1
ATOM 570 O O . ASP A 1 78 ? -4.125 -22.292 15.005 1.00 95.62 78 ASP A O 1
ATOM 574 N N . ALA A 1 79 ? -3.719 -20.431 13.791 1.00 97.62 79 ALA A N 1
ATOM 575 C CA . ALA A 1 79 ? -4.654 -20.738 12.723 1.00 97.62 79 ALA A CA 1
ATOM 576 C C . ALA A 1 79 ? -4.210 -21.965 11.921 1.00 97.62 79 ALA A C 1
ATOM 578 O O . ALA A 1 79 ? -3.017 -22.194 11.710 1.00 97.62 79 ALA A O 1
ATOM 579 N N . THR A 1 80 ? -5.178 -22.743 11.442 1.00 98.56 80 THR A N 1
ATOM 580 C CA . THR A 1 80 ? -4.921 -23.922 10.609 1.00 98.56 80 THR A CA 1
ATOM 581 C C . THR A 1 80 ? -5.806 -23.943 9.373 1.00 98.56 80 THR A C 1
ATOM 583 O O . THR A 1 80 ? -7.003 -23.700 9.499 1.00 98.56 80 THR A O 1
ATOM 586 N N . LEU A 1 81 ? -5.247 -24.310 8.222 1.00 98.38 81 LEU A N 1
ATOM 587 C CA . LEU A 1 81 ? -5.971 -24.642 6.994 1.00 98.38 81 LEU A CA 1
ATOM 588 C C . LEU A 1 81 ? -5.974 -26.170 6.838 1.00 98.38 81 LEU A C 1
ATOM 590 O O . LEU A 1 81 ? -4.910 -26.762 6.659 1.00 98.38 81 LEU A O 1
ATOM 594 N N . ASP A 1 82 ? -7.133 -26.812 7.008 1.00 97.25 82 ASP A N 1
ATOM 595 C CA . ASP A 1 82 ? -7.281 -28.281 7.086 1.00 97.25 82 ASP A CA 1
ATOM 596 C C . ASP A 1 82 ? -6.258 -28.947 8.025 1.00 97.25 82 ASP A C 1
ATOM 598 O O . ASP A 1 82 ? -5.560 -29.904 7.686 1.00 97.25 82 ASP A O 1
ATOM 602 N N . GLY A 1 83 ? -6.104 -28.377 9.222 1.00 94.81 83 GLY A N 1
ATOM 603 C CA . GLY A 1 83 ? -5.174 -28.870 10.241 1.00 94.81 83 GLY A CA 1
ATOM 604 C C . GLY A 1 83 ? -3.701 -28.497 10.024 1.00 94.81 83 GLY A C 1
ATOM 605 O O . GLY A 1 83 ? -2.907 -28.653 10.951 1.00 94.81 83 GLY A O 1
ATOM 606 N N . ARG A 1 84 ? -3.315 -27.941 8.866 1.00 97.25 84 ARG A N 1
ATOM 607 C CA . ARG A 1 84 ? -1.953 -27.423 8.638 1.00 97.25 84 ARG A CA 1
ATOM 608 C C . ARG A 1 84 ? -1.823 -26.009 9.183 1.00 97.25 84 ARG A C 1
ATOM 610 O O . ARG A 1 84 ? -2.622 -25.146 8.840 1.00 97.25 84 ARG A O 1
ATOM 617 N N . ALA A 1 85 ? -0.814 -25.764 10.014 1.00 97.62 85 ALA A N 1
ATOM 618 C CA . ALA A 1 85 ? -0.586 -24.449 10.605 1.00 97.62 85 ALA A CA 1
ATOM 619 C C . ALA A 1 85 ? -0.314 -23.379 9.535 1.00 97.62 85 ALA A C 1
ATOM 621 O O . ALA A 1 85 ? 0.472 -23.595 8.612 1.00 97.62 85 ALA A O 1
ATOM 622 N N . VAL A 1 86 ? -0.942 -22.216 9.697 1.00 97.44 86 VAL A N 1
ATOM 623 C CA . VAL A 1 86 ? -0.731 -21.021 8.876 1.00 97.44 86 VAL A CA 1
ATOM 624 C C . VAL A 1 86 ? -0.484 -19.811 9.773 1.00 97.44 86 VAL A C 1
ATOM 626 O O . VAL A 1 86 ? -0.996 -19.730 10.890 1.00 97.44 86 VAL A O 1
ATOM 629 N N . TRP A 1 87 ? 0.310 -18.859 9.287 1.00 96.25 87 TRP A N 1
ATOM 630 C CA . TRP A 1 87 ? 0.785 -17.729 10.086 1.00 96.25 87 TRP A CA 1
ATOM 631 C C . TRP A 1 87 ? 0.239 -16.395 9.587 1.00 96.25 87 TRP A C 1
ATOM 633 O O . TRP A 1 87 ? -0.074 -16.232 8.408 1.00 96.25 87 TRP A O 1
ATOM 643 N N . THR A 1 88 ? 0.139 -15.429 10.500 1.00 97.56 88 THR A N 1
ATOM 644 C CA . THR A 1 88 ? -0.281 -14.067 10.166 1.00 97.56 88 THR A CA 1
ATOM 645 C C . THR A 1 88 ? 0.814 -13.314 9.403 1.00 97.56 88 THR A C 1
ATOM 647 O O . THR A 1 88 ? 2.002 -13.608 9.536 1.00 97.56 88 THR A O 1
ATOM 650 N N . GLY A 1 89 ? 0.421 -12.320 8.607 1.00 96.81 89 GLY A N 1
ATOM 651 C CA . GLY A 1 89 ? 1.328 -11.499 7.804 1.00 96.81 89 GLY A CA 1
ATOM 652 C C . GLY A 1 89 ? 1.761 -12.146 6.489 1.00 96.81 89 GLY A C 1
ATOM 653 O O . GLY A 1 89 ? 2.738 -11.690 5.903 1.00 96.81 89 GLY A O 1
ATOM 654 N N . TRP A 1 90 ? 1.056 -13.182 6.026 1.00 97.31 90 TRP A N 1
ATOM 655 C CA . TRP A 1 90 ? 1.334 -13.878 4.768 1.00 97.31 90 TRP A CA 1
ATOM 656 C C . TRP A 1 90 ? 0.122 -13.893 3.843 1.00 97.31 90 TRP A C 1
ATOM 658 O O . TRP A 1 90 ? -1.002 -14.116 4.289 1.00 97.31 90 TRP A O 1
ATOM 668 N N . ARG A 1 91 ? 0.376 -13.718 2.5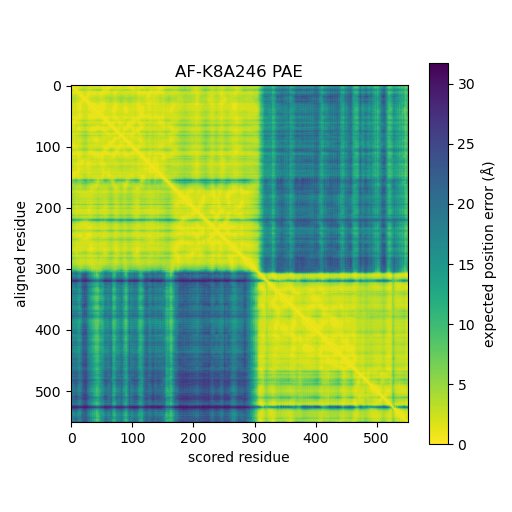42 1.00 96.81 91 ARG A N 1
ATOM 669 C CA . ARG A 1 91 ? -0.541 -14.123 1.477 1.00 96.81 91 ARG A CA 1
ATOM 670 C C . ARG A 1 91 ? -0.409 -15.632 1.283 1.00 96.81 91 ARG A C 1
ATOM 672 O O . ARG A 1 91 ? 0.686 -16.116 1.001 1.00 96.81 91 ARG A O 1
ATOM 679 N N . LEU A 1 92 ? -1.518 -16.350 1.396 1.00 97.38 92 LEU A N 1
ATOM 680 C CA . LEU A 1 92 ? -1.603 -17.807 1.337 1.00 97.38 92 LEU A CA 1
ATOM 681 C C . LEU A 1 92 ? -2.717 -18.233 0.381 1.00 97.38 92 LEU A C 1
ATOM 683 O O . LEU A 1 92 ? -3.668 -17.487 0.166 1.00 97.38 92 LEU A O 1
ATOM 687 N N . LEU A 1 93 ? -2.597 -19.427 -0.191 1.00 97.44 93 LEU A N 1
ATOM 688 C CA . LEU A 1 93 ? -3.604 -19.998 -1.081 1.00 97.44 93 LEU A CA 1
ATOM 689 C C . LEU A 1 93 ? -4.450 -21.016 -0.316 1.00 97.44 93 LEU A C 1
ATOM 691 O O . LEU A 1 93 ? -3.900 -21.941 0.281 1.00 97.44 93 LEU A O 1
ATOM 695 N N . ALA A 1 94 ? -5.768 -20.857 -0.371 1.00 97.69 94 ALA A N 1
ATOM 696 C CA . ALA A 1 94 ? -6.737 -21.871 0.013 1.00 97.69 94 ALA A CA 1
ATOM 697 C C . ALA A 1 94 ? -7.418 -22.426 -1.239 1.00 97.69 94 ALA A C 1
ATOM 699 O O . ALA A 1 94 ? -7.739 -21.676 -2.162 1.00 97.69 94 ALA A O 1
ATOM 700 N N . ARG A 1 95 ? -7.611 -23.743 -1.274 1.00 97.81 95 ARG A N 1
ATOM 701 C CA . ARG A 1 95 ? -8.365 -24.430 -2.324 1.00 97.81 95 ARG A CA 1
ATOM 702 C C . ARG A 1 95 ? -9.843 -24.529 -1.959 1.00 97.81 95 ARG A C 1
ATOM 704 O O . ARG A 1 95 ? -10.198 -24.487 -0.780 1.00 97.81 95 ARG A O 1
ATOM 711 N N . ALA A 1 96 ? -10.684 -24.706 -2.970 1.00 98.00 96 ALA A N 1
ATOM 712 C CA . ALA A 1 96 ? -12.097 -25.002 -2.780 1.00 98.00 96 ALA A CA 1
ATOM 713 C C . ALA A 1 96 ? -12.294 -26.205 -1.830 1.00 98.00 96 ALA A C 1
ATOM 715 O O . ALA A 1 96 ? -11.614 -27.226 -1.945 1.00 98.00 96 ALA A O 1
ATOM 716 N N . GLY A 1 97 ? -13.219 -26.068 -0.882 1.00 98.12 97 GLY A N 1
ATOM 717 C CA . GLY A 1 97 ? -13.539 -27.044 0.161 1.00 98.12 97 GLY A CA 1
ATOM 718 C C . GLY A 1 97 ? -12.649 -26.986 1.406 1.00 98.12 97 GLY A C 1
ATOM 719 O O . GLY A 1 97 ? -12.988 -27.608 2.412 1.00 98.12 97 GLY A O 1
ATOM 720 N N . GLN A 1 98 ? -11.535 -26.245 1.387 1.00 98.50 98 GLN A N 1
ATOM 721 C CA . GLN A 1 98 ? -10.663 -26.159 2.560 1.00 98.50 98 GLN A CA 1
ATOM 722 C C . GLN A 1 98 ? -11.275 -25.291 3.661 1.00 98.50 98 GLN A C 1
ATOM 724 O O . GLN A 1 98 ? -11.959 -24.299 3.398 1.00 98.50 98 GLN A O 1
ATOM 729 N N . CYS A 1 99 ? -10.972 -25.636 4.911 1.00 98.56 99 CYS A N 1
ATOM 730 C CA . CYS A 1 99 ? -11.461 -24.935 6.090 1.00 98.56 99 CYS A CA 1
ATOM 731 C C . CYS A 1 99 ? -10.321 -24.249 6.847 1.00 98.56 99 CYS A C 1
ATOM 733 O O . CYS A 1 99 ? -9.389 -24.892 7.343 1.00 98.56 99 CYS A O 1
ATOM 735 N N . LEU A 1 100 ? -10.423 -22.928 6.996 1.00 98.75 100 LEU A N 1
ATOM 736 C CA . LEU A 1 100 ? -9.546 -22.132 7.848 1.00 98.75 100 LEU A CA 1
ATOM 737 C C . LEU A 1 100 ? -10.166 -21.995 9.237 1.00 98.75 100 LEU A C 1
ATOM 739 O O . LEU A 1 100 ? -11.262 -21.465 9.398 1.00 98.75 100 LEU A O 1
ATOM 743 N N . THR A 1 101 ? -9.437 -22.448 10.252 1.00 98.75 101 THR A N 1
ATOM 744 C CA . THR A 1 101 ? -9.856 -22.407 11.656 1.00 98.75 101 THR A CA 1
ATOM 745 C C . THR A 1 101 ? -8.923 -21.517 12.461 1.00 98.75 101 THR A C 1
ATOM 747 O O . THR A 1 101 ? -7.721 -21.766 12.516 1.00 98.75 101 THR A O 1
ATOM 750 N N . LEU A 1 102 ? -9.481 -20.507 13.125 1.00 98.50 102 LEU A N 1
ATOM 751 C CA . LEU A 1 102 ? -8.800 -19.642 14.083 1.00 98.50 102 LEU A CA 1
ATOM 752 C C . LEU A 1 102 ? -9.177 -20.085 15.496 1.00 98.50 102 LEU A C 1
ATOM 754 O O . LEU A 1 102 ? -10.355 -20.139 15.845 1.00 98.50 102 LEU A O 1
ATOM 758 N N . LYS A 1 103 ? -8.183 -20.353 16.341 1.00 97.81 103 LYS A N 1
ATOM 759 C CA . LYS A 1 103 ? -8.382 -20.661 17.763 1.00 97.81 103 LYS A CA 1
ATOM 760 C C . LYS A 1 103 ? -8.408 -19.383 18.600 1.00 97.81 103 LYS A C 1
ATOM 762 O O . LYS A 1 103 ? -8.273 -18.271 18.089 1.00 97.81 103 LYS A O 1
ATOM 767 N N . LEU A 1 104 ? -8.603 -19.541 19.907 1.00 96.94 104 LEU A N 1
ATOM 768 C CA . LEU A 1 104 ? -8.445 -18.443 20.854 1.00 96.94 104 LEU A CA 1
ATOM 769 C C . LEU A 1 104 ? -6.981 -17.956 20.813 1.00 96.94 104 LEU A C 1
ATOM 771 O O . LEU A 1 104 ? -6.077 -18.773 21.010 1.00 96.94 104 LEU A O 1
ATOM 775 N N . PRO A 1 105 ? -6.715 -16.661 20.567 1.00 95.69 105 PRO A N 1
ATOM 776 C CA . PRO A 1 105 ? -5.347 -16.162 20.542 1.00 95.69 105 PRO A CA 1
ATOM 777 C C . PRO A 1 105 ? -4.707 -16.246 21.933 1.00 95.69 105 PRO A C 1
ATOM 779 O O . PRO A 1 105 ? -5.399 -16.209 22.954 1.00 95.69 105 PRO A O 1
ATOM 782 N N . ARG A 1 106 ? -3.371 -16.275 22.004 1.00 91.44 106 ARG A N 1
ATOM 783 C CA . ARG A 1 106 ? -2.630 -16.147 23.282 1.00 91.44 106 ARG A CA 1
ATOM 784 C C . ARG A 1 106 ? -2.333 -14.697 23.664 1.00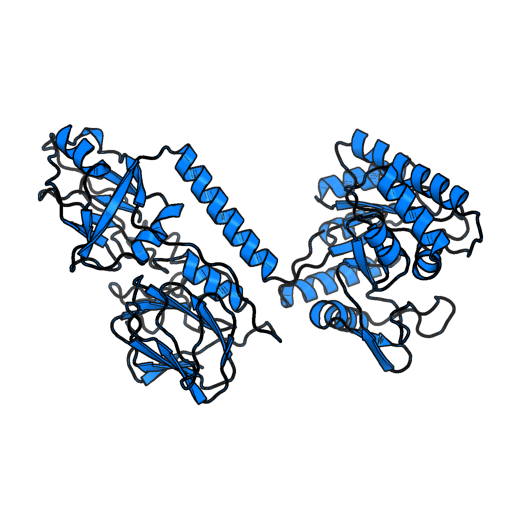 91.44 106 ARG A C 1
ATOM 786 O O . ARG A 1 106 ? -2.291 -14.379 24.846 1.00 91.44 106 ARG A O 1
ATOM 793 N N . ARG A 1 107 ? -2.137 -13.830 22.669 1.00 92.88 107 ARG A N 1
ATOM 794 C CA . ARG A 1 107 ? -1.902 -12.382 22.799 1.00 92.88 107 ARG A CA 1
ATOM 795 C C . ARG A 1 107 ? -2.733 -11.641 21.760 1.00 92.88 107 ARG A C 1
ATOM 797 O O . ARG A 1 107 ? -3.063 -12.223 20.730 1.00 92.88 107 ARG A O 1
ATOM 804 N N . GLY A 1 108 ? -3.043 -10.376 22.015 1.00 95.88 108 GLY A N 1
ATOM 805 C CA . GLY A 1 108 ? -3.917 -9.605 21.137 1.00 95.88 108 GLY A CA 1
ATOM 806 C C . GLY A 1 108 ? -5.392 -9.974 21.311 1.00 95.88 108 GLY A C 1
ATOM 807 O O . GLY A 1 108 ? -5.737 -10.916 22.046 1.00 95.88 108 GLY A O 1
ATOM 808 N N . MET A 1 109 ? -6.251 -9.231 20.614 1.00 97.06 109 MET A N 1
ATOM 809 C CA . MET A 1 109 ? -7.706 -9.351 20.712 1.00 97.06 109 MET A CA 1
ATOM 810 C C . MET A 1 109 ? -8.390 -9.504 19.352 1.00 97.06 109 MET A C 1
ATOM 812 O O . MET A 1 109 ? -9.363 -10.250 19.270 1.00 97.06 109 MET A O 1
ATOM 816 N N . ARG A 1 110 ? -7.910 -8.830 18.300 1.00 98.50 110 ARG A N 1
ATOM 817 C CA . ARG A 1 110 ? -8.596 -8.766 17.000 1.00 98.50 110 ARG A CA 1
ATOM 818 C C . ARG A 1 110 ? -7.717 -9.271 15.869 1.00 98.50 110 ARG A C 1
ATOM 820 O O . ARG A 1 110 ? -6.577 -8.831 15.731 1.00 98.50 110 ARG A O 1
ATOM 827 N N . SER A 1 111 ? -8.266 -10.155 15.051 1.00 98.69 111 SER A N 1
ATOM 828 C CA . SER A 1 111 ? -7.644 -10.669 13.830 1.00 98.69 111 SER A CA 1
ATOM 829 C C . SER A 1 111 ? -8.417 -10.178 12.612 1.00 98.69 111 SER A C 1
ATOM 831 O O . SER A 1 111 ? -9.617 -9.922 12.707 1.00 98.69 111 SER A O 1
ATOM 833 N N . TYR A 1 112 ? -7.741 -10.075 11.472 1.00 98.88 112 TYR A N 1
ATOM 834 C CA . TYR A 1 112 ? -8.352 -9.657 10.212 1.00 98.88 112 TYR A CA 1
ATOM 835 C C . TYR A 1 112 ? -8.117 -10.711 9.141 1.00 98.88 112 TYR A C 1
ATOM 837 O O . TYR A 1 112 ? -6.996 -11.200 9.002 1.00 98.88 112 TYR A O 1
ATOM 845 N N . LEU A 1 113 ? -9.169 -11.051 8.398 1.00 98.81 113 LEU A N 1
ATOM 846 C CA . LEU A 1 113 ? -9.119 -11.953 7.250 1.00 98.81 113 LEU A CA 1
ATOM 847 C C . LEU A 1 113 ? -9.532 -11.192 5.989 1.00 98.81 113 LEU A C 1
ATOM 849 O O . LEU A 1 113 ? -10.681 -10.766 5.864 1.00 98.81 113 LEU A O 1
ATOM 853 N N . ALA A 1 114 ? -8.595 -11.049 5.054 1.00 98.69 114 ALA A N 1
ATOM 854 C CA . ALA A 1 114 ? -8.845 -10.486 3.731 1.00 98.69 114 ALA A CA 1
ATOM 855 C C . ALA A 1 114 ? -8.736 -11.573 2.659 1.00 98.69 114 ALA A C 1
ATOM 857 O O . ALA A 1 114 ? -7.888 -12.464 2.758 1.00 98.69 114 ALA A O 1
ATOM 858 N N . LEU A 1 115 ? -9.571 -11.468 1.627 1.00 98.25 115 LEU A N 1
ATOM 859 C CA . LEU A 1 115 ? -9.548 -12.317 0.435 1.00 98.25 115 LEU A CA 1
ATOM 860 C C . LEU A 1 115 ? -9.209 -11.472 -0.786 1.00 98.25 115 LEU A C 1
ATOM 862 O O . LEU A 1 115 ? -9.653 -10.328 -0.879 1.00 98.25 115 LEU A O 1
ATOM 866 N N . ALA A 1 116 ? -8.454 -12.030 -1.727 1.00 96.81 116 ALA A N 1
ATOM 867 C CA . ALA A 1 116 ? -8.175 -11.375 -2.998 1.00 96.81 116 ALA A CA 1
ATOM 868 C C . ALA A 1 116 ? -9.488 -11.076 -3.743 1.00 96.81 116 ALA A C 1
ATOM 870 O O . ALA A 1 116 ? -10.333 -11.958 -3.872 1.00 96.81 116 ALA A O 1
ATOM 871 N N . GLY A 1 117 ? -9.648 -9.832 -4.205 1.00 94.38 117 GLY A N 1
ATOM 872 C CA . GLY A 1 117 ? -10.900 -9.296 -4.759 1.00 94.38 117 GLY A CA 1
ATOM 873 C C . GLY A 1 117 ? -11.737 -8.521 -3.730 1.00 94.38 117 GLY A C 1
ATOM 874 O O . GLY A 1 117 ? -12.395 -7.544 -4.077 1.00 94.38 117 GLY A O 1
ATOM 875 N N . GLY A 1 118 ? -11.655 -8.877 -2.445 1.00 96.81 118 GLY A N 1
ATOM 876 C CA . GLY A 1 118 ? -12.451 -8.263 -1.378 1.00 96.81 118 GLY A CA 1
ATOM 877 C C . GLY A 1 118 ? -13.906 -8.747 -1.356 1.00 96.81 118 GLY A C 1
ATOM 878 O O . GLY A 1 118 ? -14.376 -9.415 -2.276 1.00 96.81 118 GLY A O 1
ATOM 879 N N . PHE A 1 119 ? -14.626 -8.435 -0.278 1.00 98.00 119 PHE A N 1
ATOM 880 C CA . PHE A 1 119 ? -16.017 -8.870 -0.107 1.00 98.00 119 PHE A CA 1
ATOM 881 C C . PHE A 1 119 ? -16.990 -8.019 -0.928 1.00 98.00 119 PHE A C 1
ATOM 883 O O . PHE A 1 119 ? -16.953 -6.787 -0.866 1.00 98.00 119 PHE A O 1
ATOM 890 N N . ASP A 1 120 ? -17.882 -8.685 -1.659 1.00 97.06 120 ASP A N 1
ATOM 891 C CA . ASP A 1 120 ? -18.886 -8.049 -2.516 1.00 97.06 120 ASP A CA 1
ATOM 892 C C . ASP A 1 120 ? -20.164 -7.737 -1.728 1.00 97.06 120 ASP A C 1
ATOM 894 O O . ASP A 1 120 ? -21.193 -8.395 -1.846 1.00 97.06 120 ASP A O 1
ATOM 898 N N . VAL A 1 121 ? -20.071 -6.750 -0.839 1.00 96.88 121 VAL A N 1
ATOM 899 C CA . VAL A 1 121 ? -21.227 -6.247 -0.088 1.00 96.88 121 VAL A CA 1
ATOM 900 C C . VAL A 1 121 ? -21.541 -4.800 -0.470 1.00 96.88 121 VAL A C 1
ATOM 902 O O . VAL A 1 121 ? -20.617 -4.057 -0.832 1.00 96.88 121 VAL A O 1
ATOM 905 N N . PRO A 1 122 ? -22.814 -4.367 -0.378 1.00 97.12 122 PRO A N 1
ATOM 906 C CA . PRO A 1 122 ? -23.206 -3.011 -0.736 1.00 97.12 122 PRO A CA 1
ATOM 907 C C . PRO A 1 122 ? -22.459 -1.947 0.073 1.00 97.12 122 PRO A C 1
ATOM 909 O O . PRO A 1 122 ? -22.267 -2.071 1.286 1.00 97.12 122 PRO A O 1
ATOM 912 N N . GLU A 1 123 ? -22.091 -0.855 -0.591 1.00 97.38 123 GLU A N 1
ATOM 913 C CA . GLU A 1 123 ? -21.632 0.345 0.100 1.00 97.38 123 GLU A CA 1
ATOM 914 C C . GLU A 1 123 ? -22.825 1.101 0.676 1.00 97.38 123 GLU A C 1
ATOM 916 O O . GLU A 1 123 ? -23.742 1.498 -0.041 1.00 97.38 123 GLU A O 1
ATOM 921 N N . VAL A 1 124 ? -22.789 1.359 1.981 1.00 97.88 124 VAL A N 1
ATOM 922 C CA . VAL A 1 124 ? -23.779 2.190 2.662 1.00 97.88 124 VAL A CA 1
ATOM 923 C C . VAL A 1 124 ? -23.100 3.476 3.095 1.00 97.88 124 VAL A C 1
ATOM 925 O O . VAL A 1 124 ? -22.262 3.481 4.001 1.00 97.88 124 VAL A O 1
ATOM 928 N N . MET A 1 125 ? -23.476 4.571 2.433 1.00 96.62 125 MET A N 1
ATOM 929 C CA . MET A 1 125 ? -22.888 5.899 2.620 1.00 96.62 125 MET A CA 1
ATOM 930 C C . MET A 1 125 ? -21.360 5.915 2.397 1.00 96.62 125 MET A C 1
ATOM 932 O O . MET A 1 125 ? -20.609 6.428 3.225 1.00 96.62 125 MET A O 1
ATOM 936 N N . GLY A 1 126 ? -20.905 5.308 1.295 1.00 96.38 126 GLY A N 1
ATOM 937 C CA . GLY A 1 126 ? -19.491 5.285 0.890 1.00 96.38 126 GLY A CA 1
ATOM 938 C C . GLY A 1 126 ? -18.593 4.364 1.722 1.00 96.38 126 GLY A C 1
ATOM 939 O O . GLY A 1 126 ? -17.385 4.570 1.764 1.00 96.38 126 GLY A O 1
ATOM 940 N N . SER A 1 127 ? -19.167 3.391 2.436 1.00 98.31 127 SER A N 1
ATOM 941 C CA . SER A 1 127 ? -18.416 2.418 3.237 1.00 98.31 127 SER A CA 1
ATOM 942 C C . SER A 1 127 ? -19.174 1.099 3.380 1.00 98.31 127 SER A C 1
ATOM 944 O O . SER A 1 127 ? -20.400 1.069 3.517 1.00 98.31 127 SER A O 1
ATOM 946 N N . ARG A 1 128 ? -18.422 0.001 3.404 1.00 98.50 128 ARG A N 1
ATOM 947 C CA . ARG A 1 128 ? -18.848 -1.372 3.702 1.00 98.50 128 ARG A CA 1
ATOM 948 C C . ARG A 1 128 ? -18.688 -1.740 5.178 1.00 98.50 128 ARG A C 1
ATOM 950 O O . ARG A 1 128 ? -18.967 -2.876 5.546 1.00 98.50 128 ARG A O 1
ATOM 957 N N . SER A 1 129 ? -18.256 -0.820 6.040 1.00 98.69 129 SER A N 1
ATOM 958 C CA . SER A 1 129 ? -18.144 -1.088 7.476 1.00 98.69 129 SER A CA 1
ATOM 959 C C . SER A 1 129 ? -19.499 -1.306 8.132 1.00 98.69 129 SER A C 1
ATOM 961 O O . SER A 1 129 ? -20.419 -0.499 7.948 1.00 98.69 129 SER A O 1
ATOM 963 N N . THR A 1 130 ? -19.570 -2.357 8.948 1.00 98.75 130 THR A N 1
ATOM 964 C CA . THR A 1 130 ? -20.739 -2.690 9.767 1.00 98.75 130 THR A CA 1
ATOM 965 C C . THR A 1 130 ? -20.830 -1.742 10.962 1.00 98.75 130 THR A C 1
ATOM 967 O O . THR A 1 130 ? -19.923 -1.718 11.798 1.00 98.75 130 THR A O 1
ATOM 970 N N . ASP A 1 131 ? -21.936 -1.006 11.067 1.00 98.25 131 ASP A N 1
ATOM 971 C CA . ASP A 1 131 ? -22.370 -0.328 12.289 1.00 98.25 131 ASP A CA 1
ATOM 972 C C . ASP A 1 131 ? -23.476 -1.166 12.937 1.00 98.25 131 ASP A C 1
ATOM 974 O O . ASP A 1 131 ? -24.638 -1.103 12.534 1.00 98.25 131 ASP A O 1
ATOM 978 N N . VAL A 1 132 ? -23.109 -1.970 13.935 1.00 96.69 132 VAL A N 1
ATOM 979 C CA . VAL A 1 132 ? -24.040 -2.900 14.598 1.00 96.69 132 VAL A CA 1
ATOM 980 C C . VAL A 1 132 ? -25.111 -2.152 15.394 1.00 96.69 132 VAL A C 1
ATOM 982 O O . VAL A 1 132 ? -26.228 -2.640 15.541 1.00 96.69 132 VAL A O 1
ATOM 985 N N . LYS A 1 133 ? -24.790 -0.965 15.924 1.00 95.00 133 LYS A N 1
ATOM 986 C CA . LYS A 1 133 ? -25.734 -0.192 16.737 1.00 95.00 133 LYS A CA 1
ATOM 987 C C . LYS A 1 133 ? -26.826 0.421 15.867 1.00 95.00 133 LYS A C 1
ATOM 989 O O . LYS A 1 133 ? -27.979 0.467 16.287 1.00 95.00 133 LYS A O 1
ATOM 994 N N . VAL A 1 134 ? -26.446 0.928 14.697 1.00 96.50 134 VAL A N 1
ATOM 995 C CA . VAL A 1 134 ? -27.379 1.543 13.744 1.00 96.50 134 VAL A CA 1
ATOM 996 C C . VAL A 1 134 ? -28.046 0.489 12.851 1.00 96.50 134 VAL A C 1
ATOM 998 O O . VAL A 1 134 ? -29.153 0.717 12.376 1.00 96.50 134 VAL A O 1
ATOM 1001 N N . GLY A 1 135 ? -27.412 -0.669 12.651 1.00 97.50 135 GLY A N 1
ATOM 1002 C CA . GLY A 1 135 ? -27.922 -1.737 11.793 1.00 97.50 135 GLY A CA 1
ATOM 1003 C C . GLY A 1 135 ? -27.655 -1.483 10.309 1.00 97.50 135 GLY A C 1
ATOM 1004 O O . GLY A 1 135 ? -28.518 -1.754 9.478 1.00 97.50 135 GLY A O 1
ATOM 1005 N N . VAL A 1 136 ? -26.490 -0.922 9.957 1.00 97.56 136 VAL A N 1
ATOM 1006 C CA . VAL A 1 136 ? -26.145 -0.596 8.559 1.00 97.56 136 VAL A CA 1
ATOM 1007 C C . VAL A 1 136 ? -24.757 -1.078 8.140 1.00 97.56 136 VAL A C 1
ATOM 1009 O O . VAL A 1 136 ? -23.844 -1.190 8.957 1.00 97.56 136 VAL A O 1
ATOM 1012 N N . GLY A 1 137 ? -24.579 -1.287 6.832 1.00 97.81 137 GLY A N 1
ATOM 1013 C CA . GLY A 1 137 ? -23.305 -1.678 6.222 1.00 97.81 137 GLY A CA 1
ATOM 1014 C C . GLY A 1 137 ? -22.916 -3.137 6.477 1.00 97.81 137 GLY A C 1
ATOM 1015 O O . GLY A 1 137 ? -23.617 -3.878 7.161 1.00 97.81 137 GLY A O 1
ATOM 1016 N N . GLY A 1 138 ? -21.789 -3.560 5.909 1.00 98.00 138 GLY A N 1
ATOM 1017 C CA . GLY A 1 138 ? -21.302 -4.933 6.022 1.00 98.00 138 GLY A CA 1
ATOM 1018 C C . GLY A 1 138 ? -22.293 -5.963 5.490 1.00 98.00 138 GLY A C 1
ATOM 1019 O O . GLY A 1 138 ? -22.881 -5.781 4.427 1.00 98.00 138 GLY A O 1
ATOM 1020 N N . PHE A 1 139 ? -22.470 -7.049 6.240 1.00 98.00 139 PHE A N 1
ATOM 1021 C CA . PHE A 1 139 ? -23.455 -8.080 5.930 1.00 98.00 139 PHE A CA 1
ATOM 1022 C C . PHE A 1 139 ? -24.724 -7.811 6.743 1.00 98.00 139 PHE A C 1
ATOM 1024 O O . PHE A 1 139 ? -24.772 -8.086 7.941 1.00 98.00 139 PHE A O 1
ATOM 1031 N N . GLU A 1 140 ? -25.715 -7.189 6.098 1.00 97.56 140 GLU A N 1
ATOM 1032 C CA . GLU A 1 140 ? -27.033 -6.883 6.681 1.00 97.56 140 GLU A CA 1
ATOM 1033 C C . GLU A 1 140 ? -26.991 -6.032 7.971 1.00 97.56 140 GLU A C 1
ATOM 1035 O O . GLU A 1 140 ? -27.915 -6.072 8.778 1.00 97.56 140 GLU A O 1
ATOM 1040 N N . GLY A 1 141 ? -25.921 -5.260 8.204 1.00 97.88 141 GLY A N 1
ATOM 1041 C CA . GLY A 1 141 ? -25.809 -4.390 9.379 1.00 97.88 141 GLY A CA 1
ATOM 1042 C C . GLY A 1 141 ? -25.616 -5.117 10.712 1.00 97.88 141 GLY A C 1
ATOM 1043 O O . GLY A 1 141 ? -25.812 -4.508 11.763 1.00 97.88 141 GLY A O 1
ATOM 1044 N N . ARG A 1 142 ? -25.243 -6.402 10.701 1.00 98.25 142 ARG A N 1
ATOM 1045 C CA . ARG A 1 142 ? -25.196 -7.256 11.900 1.00 98.25 142 ARG A CA 1
ATOM 1046 C C . ARG A 1 142 ? -23.870 -7.999 12.070 1.00 98.25 142 ARG A C 1
ATOM 1048 O O . ARG A 1 142 ? -22.985 -7.974 11.217 1.00 98.25 142 ARG A O 1
ATOM 1055 N N . LEU A 1 143 ? -23.745 -8.679 13.209 1.00 98.56 143 LEU A N 1
ATOM 1056 C CA . LEU A 1 143 ? -22.722 -9.704 13.401 1.00 98.56 143 LEU A CA 1
ATOM 1057 C C . LEU A 1 143 ? -22.972 -10.873 12.444 1.00 98.56 143 LEU A C 1
ATOM 1059 O O . LEU A 1 143 ? -24.123 -11.216 12.156 1.00 98.56 143 LEU A O 1
ATOM 1063 N N . LEU A 1 144 ? -21.890 -11.506 12.000 1.00 98.56 144 LEU A N 1
ATOM 1064 C CA . LEU A 1 144 ? -21.988 -12.760 11.265 1.00 98.56 144 LEU A CA 1
ATOM 1065 C C . LEU A 1 144 ? -22.466 -13.893 12.172 1.00 98.56 144 LEU A C 1
ATOM 1067 O O . LEU A 1 144 ? -22.206 -13.903 13.379 1.00 98.56 144 LEU A O 1
ATOM 1071 N N . CYS A 1 145 ? -23.131 -14.862 11.563 1.00 98.31 145 CYS A N 1
ATOM 1072 C CA . CYS A 1 145 ? -23.655 -16.056 12.199 1.00 98.31 145 CYS A CA 1
ATOM 1073 C C . CYS A 1 145 ? -23.190 -17.312 11.459 1.00 98.31 145 CYS A C 1
ATOM 1075 O O . CYS A 1 145 ? -22.774 -17.275 10.299 1.00 98.31 145 CYS A O 1
ATOM 1077 N N . ASP A 1 146 ? -23.260 -18.439 12.157 1.00 98.62 146 ASP A N 1
ATOM 1078 C CA . ASP A 1 146 ? -22.971 -19.747 11.583 1.00 98.62 146 ASP A CA 1
ATOM 1079 C C . ASP A 1 146 ? -23.946 -20.017 10.425 1.00 98.62 146 ASP A C 1
ATOM 1081 O O . ASP A 1 146 ? -25.159 -19.862 10.566 1.00 98.62 146 ASP A O 1
ATOM 1085 N N . GLY A 1 147 ? -23.408 -20.407 9.272 1.00 98.19 147 GLY A N 1
ATOM 1086 C CA . GLY A 1 147 ? -24.159 -20.650 8.042 1.00 98.19 147 GLY A CA 1
ATOM 1087 C C . GLY A 1 147 ? -24.195 -19.478 7.057 1.00 98.19 147 GLY A C 1
ATOM 1088 O O . GLY A 1 147 ? -24.565 -19.708 5.906 1.00 98.19 147 GLY A O 1
ATOM 1089 N N . ASP A 1 148 ? -23.776 -18.267 7.446 1.00 98.56 148 ASP A N 1
ATOM 1090 C CA . ASP A 1 148 ? -23.700 -17.132 6.517 1.00 98.56 148 ASP A CA 1
ATOM 1091 C C . ASP A 1 148 ? -22.750 -17.442 5.344 1.00 98.56 148 ASP A C 1
ATOM 1093 O O . ASP A 1 148 ? -21.689 -18.050 5.517 1.00 98.56 148 ASP A O 1
ATOM 1097 N N . VAL A 1 149 ? -23.105 -16.989 4.139 1.00 98.38 149 VAL A N 1
ATOM 1098 C CA . VAL A 1 149 ? -22.269 -17.112 2.937 1.00 98.38 149 VAL A CA 1
ATOM 1099 C C . VAL A 1 149 ? -21.979 -15.721 2.401 1.00 98.38 149 VAL A C 1
ATOM 1101 O O . VAL A 1 149 ? -22.872 -15.014 1.943 1.00 98.38 149 VAL A O 1
ATOM 1104 N N . LEU A 1 150 ? -20.711 -15.329 2.464 1.00 98.06 150 LEU A N 1
ATOM 1105 C CA . LEU A 1 150 ? -20.250 -14.020 2.041 1.00 98.06 150 LEU A CA 1
ATOM 1106 C C . LEU A 1 150 ? -19.808 -14.059 0.571 1.00 98.06 150 LEU A C 1
ATOM 1108 O O . LEU A 1 150 ? -18.919 -14.850 0.216 1.00 98.06 150 LEU A O 1
ATOM 1112 N N . PRO A 1 151 ? -20.380 -13.202 -0.288 1.00 97.50 151 PRO A N 1
ATOM 1113 C CA . PRO A 1 151 ? -19.915 -13.046 -1.659 1.00 97.50 151 PRO A CA 1
ATOM 1114 C C . PRO A 1 151 ? -18.542 -12.352 -1.692 1.00 97.50 151 PRO A C 1
ATOM 1116 O O . PRO A 1 151 ? -18.199 -11.528 -0.839 1.00 97.50 151 PRO A O 1
ATOM 1119 N N . VAL A 1 152 ? -17.728 -12.721 -2.679 1.00 97.19 152 VAL A N 1
ATOM 1120 C CA . VAL A 1 152 ? -16.356 -12.233 -2.867 1.00 97.19 152 VAL A CA 1
ATOM 1121 C C . VAL A 1 152 ? -16.229 -11.811 -4.321 1.00 97.19 152 VAL A C 1
ATOM 1123 O O . VAL A 1 152 ? -16.626 -12.569 -5.206 1.00 97.19 152 VAL A O 1
ATOM 1126 N N . ASN A 1 153 ? -15.689 -10.622 -4.568 1.00 94.56 153 ASN A N 1
ATOM 1127 C CA . ASN A 1 153 ? -15.460 -10.146 -5.927 1.00 94.56 153 ASN A CA 1
ATOM 1128 C C . ASN A 1 153 ? -14.398 -11.004 -6.632 1.00 94.56 153 ASN A C 1
ATOM 1130 O O . ASN A 1 153 ? -13.491 -11.531 -5.975 1.00 94.56 153 ASN A O 1
ATOM 1134 N N . PRO A 1 154 ? -14.431 -11.099 -7.972 1.00 88.94 154 PRO A N 1
ATOM 1135 C CA . PRO A 1 154 ? -13.317 -11.667 -8.716 1.00 88.94 154 PRO A CA 1
ATOM 1136 C C . PRO A 1 154 ? -12.040 -10.864 -8.438 1.00 88.94 154 PRO A C 1
ATOM 1138 O O . PRO A 1 154 ? -12.043 -9.631 -8.439 1.00 88.94 154 PRO A O 1
ATOM 1141 N N . SER A 1 155 ? -10.928 -11.559 -8.198 1.00 86.88 155 SER A N 1
ATOM 1142 C CA . SER A 1 155 ? -9.647 -10.881 -8.019 1.00 86.88 155 SER A CA 1
ATOM 1143 C C . SER A 1 155 ? -9.097 -10.421 -9.372 1.00 86.88 155 SER A C 1
ATOM 1145 O O . SER A 1 155 ? -8.950 -11.254 -10.267 1.00 86.88 155 SER A O 1
ATOM 1147 N N . PRO A 1 156 ? -8.709 -9.142 -9.525 1.00 68.75 156 PRO A N 1
ATOM 1148 C CA . PRO A 1 156 ? -8.024 -8.679 -10.730 1.00 68.75 156 PRO A CA 1
ATOM 1149 C C . PRO A 1 156 ? -6.554 -9.130 -10.781 1.00 68.75 156 PRO A C 1
ATOM 1151 O O . PRO A 1 156 ? -5.892 -8.957 -11.802 1.00 68.75 156 PRO A O 1
ATOM 1154 N N . ARG A 1 157 ? -6.011 -9.682 -9.682 1.00 75.44 157 ARG A N 1
ATOM 1155 C CA . ARG A 1 157 ? -4.606 -10.088 -9.587 1.00 75.44 157 ARG A CA 1
ATOM 1156 C C . ARG A 1 157 ? -4.448 -11.599 -9.630 1.00 75.44 157 ARG A C 1
ATOM 1158 O O . ARG A 1 157 ? -5.080 -12.342 -8.883 1.00 75.44 157 ARG A O 1
ATOM 1165 N N . HIS A 1 158 ? -3.483 -12.037 -10.429 1.00 80.19 158 HIS A N 1
ATOM 1166 C CA . HIS A 1 158 ? -3.014 -13.415 -10.430 1.00 80.19 158 HIS A CA 1
ATOM 1167 C C . HIS A 1 158 ? -1.724 -13.522 -9.625 1.00 80.19 158 HIS A C 1
ATOM 1169 O O . HIS A 1 158 ? -0.666 -13.054 -10.043 1.00 80.19 158 HIS A O 1
ATOM 1175 N N . PHE A 1 159 ? -1.804 -14.160 -8.461 1.00 85.25 159 PHE A N 1
ATOM 1176 C CA . PHE A 1 159 ? -0.625 -14.484 -7.668 1.00 85.25 159 PHE A CA 1
ATOM 1177 C C . PHE A 1 159 ? -0.137 -15.893 -7.996 1.00 85.25 159 PHE A C 1
ATOM 1179 O O . PHE A 1 159 ? -0.934 -16.812 -8.187 1.00 85.25 159 PHE A O 1
ATOM 1186 N N . ARG A 1 160 ? 1.187 -16.061 -8.030 1.00 82.38 160 ARG A N 1
ATOM 1187 C CA . ARG A 1 160 ? 1.849 -17.362 -8.224 1.00 82.38 160 ARG A CA 1
ATOM 1188 C C . ARG A 1 160 ? 2.478 -17.900 -6.943 1.00 82.38 160 ARG A C 1
ATOM 1190 O O . ARG A 1 160 ? 2.664 -19.102 -6.807 1.00 82.38 160 ARG A O 1
ATOM 1197 N N . GLU A 1 161 ? 2.780 -17.012 -6.000 1.00 85.12 161 GLU A N 1
ATOM 1198 C CA . GLU A 1 161 ? 3.554 -17.329 -4.805 1.00 85.12 161 GLU A CA 1
ATOM 1199 C C . GLU A 1 161 ? 2.989 -16.675 -3.540 1.00 85.12 161 GLU A C 1
ATOM 1201 O O . GLU A 1 161 ? 2.390 -15.585 -3.559 1.00 85.12 161 GLU A O 1
ATOM 1206 N N . ALA A 1 162 ? 3.243 -17.352 -2.421 1.00 90.69 162 ALA A N 1
ATOM 1207 C CA . ALA A 1 162 ? 3.070 -16.793 -1.095 1.00 90.69 162 ALA A CA 1
ATOM 1208 C C . ALA A 1 162 ? 4.124 -15.705 -0.848 1.00 90.69 162 ALA A C 1
ATOM 1210 O O . ALA A 1 162 ? 5.294 -15.869 -1.185 1.00 90.69 162 ALA A O 1
ATOM 1211 N N . ARG A 1 163 ? 3.715 -14.598 -0.227 1.00 89.75 163 ARG A N 1
ATOM 1212 C CA . ARG A 1 163 ? 4.630 -13.546 0.239 1.00 89.75 163 ARG A CA 1
ATOM 1213 C C . ARG A 1 163 ? 4.253 -13.109 1.638 1.00 89.75 163 ARG A C 1
ATOM 1215 O O . ARG A 1 163 ? 3.069 -13.048 1.963 1.00 89.75 163 ARG A O 1
ATOM 1222 N N . GLY A 1 164 ? 5.266 -12.794 2.435 1.00 92.06 164 GLY A N 1
ATOM 1223 C CA . GLY A 1 164 ? 5.109 -12.316 3.800 1.00 92.06 164 GLY A CA 1
ATOM 1224 C C . GLY A 1 164 ? 5.576 -10.875 3.961 1.00 92.06 164 GLY A C 1
ATOM 1225 O O . GLY A 1 164 ? 6.495 -10.431 3.275 1.00 92.06 164 GLY A O 1
ATOM 1226 N N . VAL A 1 165 ? 4.975 -10.160 4.909 1.00 91.00 165 VAL A N 1
ATOM 1227 C CA . VAL A 1 165 ? 5.455 -8.853 5.374 1.00 91.00 165 VAL A CA 1
ATOM 1228 C C . VAL A 1 165 ? 5.565 -8.826 6.890 1.00 91.00 165 VAL A C 1
ATOM 1230 O O . VAL A 1 165 ? 4.846 -9.524 7.608 1.00 91.00 165 VAL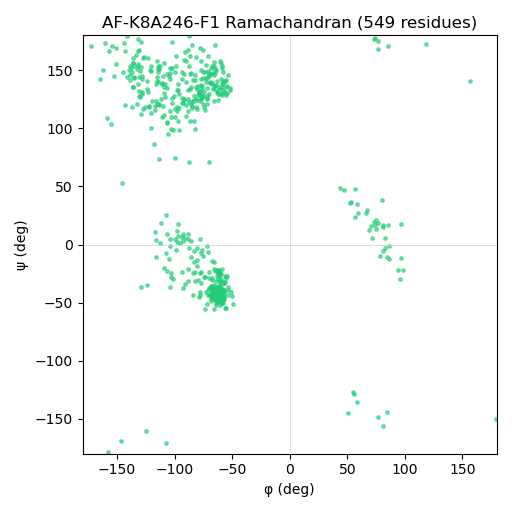 A O 1
ATOM 1233 N N . LYS A 1 166 ? 6.470 -7.987 7.399 1.00 90.19 166 LYS A N 1
ATOM 1234 C CA . LYS A 1 166 ? 6.581 -7.745 8.839 1.00 90.19 166 LYS A CA 1
ATOM 1235 C C . LYS A 1 166 ? 5.390 -6.911 9.309 1.00 90.19 166 LYS A C 1
ATOM 1237 O O . LYS A 1 166 ? 5.159 -5.821 8.791 1.00 90.19 166 LYS A O 1
ATOM 1242 N N . GLN A 1 167 ? 4.670 -7.423 10.302 1.00 91.88 167 GLN A N 1
ATOM 1243 C CA . GLN A 1 167 ? 3.583 -6.708 10.969 1.00 91.88 167 GLN A CA 1
ATOM 1244 C C . GLN A 1 167 ? 4.132 -5.744 12.026 1.00 91.88 167 GLN A C 1
ATOM 1246 O O . GLN A 1 167 ? 5.272 -5.884 12.476 1.00 91.88 167 GLN A O 1
ATOM 1251 N N . LEU A 1 168 ? 3.317 -4.770 12.433 1.00 92.06 168 LEU A N 1
ATOM 1252 C CA . LEU A 1 168 ? 3.651 -3.934 13.584 1.00 92.06 168 LEU A CA 1
ATOM 1253 C C . LEU A 1 168 ? 3.546 -4.730 14.873 1.00 92.06 168 LEU A C 1
ATOM 1255 O O . LEU A 1 168 ? 2.704 -5.616 15.014 1.00 92.06 168 LEU A O 1
ATOM 1259 N N . LEU A 1 169 ? 4.378 -4.349 15.831 1.00 93.25 169 LEU A N 1
ATOM 1260 C CA . LEU A 1 169 ? 4.245 -4.806 17.200 1.00 93.25 169 LEU A CA 1
ATOM 1261 C C . LEU A 1 169 ? 3.205 -3.957 17.922 1.00 93.25 169 LEU A C 1
ATOM 1263 O O . LEU A 1 169 ? 3.113 -2.755 17.692 1.00 93.25 169 LEU A O 1
ATOM 1267 N N . TRP A 1 170 ? 2.467 -4.589 18.826 1.00 95.50 170 TRP A N 1
ATOM 1268 C CA . TRP A 1 170 ? 1.554 -3.904 19.733 1.00 95.50 170 TRP A CA 1
ATOM 1269 C C . TRP A 1 170 ? 2.182 -3.786 21.116 1.00 95.50 170 TRP A C 1
ATOM 1271 O O . TRP A 1 170 ? 2.971 -4.639 21.533 1.00 95.50 170 TRP A O 1
ATOM 1281 N N . GLY A 1 171 ? 1.790 -2.750 21.846 1.00 95.62 171 GLY A N 1
ATOM 1282 C CA . GLY A 1 171 ? 2.181 -2.547 23.233 1.00 95.62 171 GLY A CA 1
ATOM 1283 C C . GLY A 1 171 ? 1.060 -1.931 24.054 1.00 95.62 171 GLY A C 1
ATOM 1284 O O . GLY A 1 171 ? 0.024 -1.530 23.533 1.00 95.62 171 GLY A O 1
ATOM 1285 N N . ASN A 1 172 ? 1.282 -1.834 25.361 1.00 96.81 172 ASN A N 1
ATOM 1286 C CA . ASN A 1 172 ? 0.342 -1.199 26.280 1.00 96.81 172 ASN A CA 1
ATOM 1287 C C . ASN A 1 172 ? 0.722 0.240 26.657 1.00 96.81 172 ASN A C 1
ATOM 1289 O O . ASN A 1 172 ? 0.066 0.838 27.507 1.00 96.81 172 ASN A O 1
ATOM 1293 N N . ARG A 1 173 ? 1.782 0.787 26.055 1.00 98.06 173 ARG A N 1
ATOM 1294 C CA . ARG A 1 173 ? 2.191 2.187 26.198 1.00 98.06 173 ARG A CA 1
ATOM 1295 C C . ARG A 1 173 ? 1.622 2.971 25.027 1.00 98.06 173 ARG A C 1
ATOM 1297 O O . ARG A 1 173 ? 1.958 2.674 23.886 1.00 98.06 173 ARG A O 1
ATOM 1304 N N . ILE A 1 174 ? 0.751 3.930 25.314 1.00 98.50 174 ILE A N 1
ATOM 1305 C CA . ILE A 1 174 ? -0.062 4.609 24.306 1.00 98.50 174 ILE A CA 1
ATOM 1306 C C . ILE A 1 174 ? 0.149 6.108 24.435 1.00 98.50 174 ILE A C 1
ATOM 1308 O O . ILE A 1 174 ? -0.150 6.689 25.480 1.00 98.50 174 ILE A O 1
ATOM 1312 N N . ARG A 1 175 ? 0.665 6.739 23.380 1.00 98.69 175 ARG A N 1
ATOM 1313 C CA . ARG A 1 175 ? 0.884 8.184 23.377 1.00 98.69 175 ARG A CA 1
ATOM 1314 C C . ARG A 1 175 ? -0.435 8.941 23.283 1.00 98.69 175 ARG A C 1
ATOM 1316 O O . ARG A 1 175 ? -1.303 8.613 22.469 1.00 98.69 175 ARG A O 1
ATOM 1323 N N . ALA A 1 176 ? -0.572 9.973 24.106 1.00 98.81 176 ALA A N 1
ATOM 1324 C CA . ALA A 1 176 ? -1.726 10.855 24.108 1.00 98.81 176 ALA A CA 1
ATOM 1325 C C . ALA A 1 176 ? -1.314 12.312 24.342 1.00 98.81 176 ALA A C 1
ATOM 1327 O O . ALA A 1 176 ? -0.413 12.616 25.124 1.00 98.81 176 ALA A O 1
ATOM 1328 N N . LEU A 1 177 ? -2.026 13.213 23.672 1.00 98.75 177 LEU A N 1
ATOM 1329 C CA . LEU A 1 177 ? -1.936 14.653 23.870 1.00 98.75 177 LEU A CA 1
ATOM 1330 C C . LEU A 1 177 ? -2.837 15.068 25.043 1.00 98.75 177 LEU A C 1
ATOM 1332 O O . LEU A 1 177 ? -3.950 14.540 25.147 1.00 98.75 177 LEU A O 1
ATOM 1336 N N . PRO A 1 178 ? -2.425 16.023 25.896 1.00 98.69 178 PRO A N 1
ATOM 1337 C CA . PRO A 1 178 ? -3.329 16.657 26.851 1.00 98.69 178 PRO A CA 1
ATOM 1338 C C . PRO A 1 178 ? -4.551 17.254 26.141 1.00 98.69 178 PRO A C 1
ATOM 1340 O O . PRO A 1 178 ? -4.435 17.874 25.084 1.00 98.69 178 PRO A O 1
ATOM 1343 N N . GLY A 1 179 ? -5.735 17.033 26.706 1.00 98.06 179 GLY A N 1
ATOM 1344 C CA . GLY A 1 179 ? -7.004 17.475 26.138 1.00 98.06 179 GLY A CA 1
ATOM 1345 C C . GLY A 1 179 ? -7.360 18.919 26.514 1.00 98.06 179 GLY A C 1
ATOM 1346 O O . GLY A 1 179 ? -6.711 19.520 27.372 1.00 98.06 179 GLY A O 1
ATOM 1347 N N . PRO A 1 180 ? -8.423 19.487 25.918 1.00 97.94 180 PRO A N 1
ATOM 1348 C CA . PRO A 1 180 ? -8.821 20.874 26.171 1.00 97.94 180 PRO A CA 1
ATOM 1349 C C . PRO A 1 180 ? -9.154 21.156 27.642 1.00 97.94 180 PRO A C 1
ATOM 1351 O O . PRO A 1 180 ? -8.744 22.176 28.194 1.00 97.94 180 PRO A O 1
ATOM 1354 N N . GLU A 1 181 ? -9.837 20.222 28.310 1.00 98.50 181 GLU A N 1
ATOM 1355 C CA . GLU A 1 181 ? -10.202 20.346 29.724 1.00 98.50 181 GLU A CA 1
ATOM 1356 C C . GLU A 1 181 ? -9.115 19.808 30.671 1.00 98.50 181 GLU A C 1
ATOM 1358 O O . GLU A 1 181 ? -9.340 19.727 31.874 1.00 98.50 181 GLU A O 1
ATOM 1363 N N . TYR A 1 182 ? -7.916 19.468 30.177 1.00 98.44 182 TYR A N 1
ATOM 1364 C CA . TYR A 1 182 ? -6.833 18.923 31.007 1.00 98.44 182 TYR A CA 1
ATOM 1365 C C . TYR A 1 182 ? -6.506 19.816 32.210 1.00 98.44 182 TYR A C 1
ATOM 1367 O O . TYR A 1 182 ? -6.281 19.326 33.313 1.00 98.44 182 TYR A O 1
ATOM 1375 N N . HIS A 1 183 ? -6.525 21.138 32.024 1.00 98.06 183 HIS A N 1
ATOM 1376 C CA . HIS A 1 183 ? -6.232 22.110 33.075 1.00 98.06 183 HIS A CA 1
ATOM 1377 C C . HIS A 1 183 ? -7.237 22.080 34.242 1.00 98.06 183 HIS A C 1
ATOM 1379 O O . HIS A 1 183 ? -6.842 22.432 35.353 1.00 98.06 183 HIS A O 1
ATOM 1385 N N . GLU A 1 184 ? -8.458 21.581 34.026 1.00 98.25 184 GLU A N 1
ATOM 1386 C CA . GLU A 1 184 ? -9.541 21.502 35.018 1.00 98.25 184 GLU A CA 1
ATOM 1387 C C . GLU A 1 184 ? -9.423 20.311 35.975 1.00 98.25 184 GLU A C 1
ATOM 1389 O O . GLU A 1 184 ? -10.262 20.152 36.854 1.00 98.25 184 GLU A O 1
ATOM 1394 N N . PHE A 1 185 ? -8.425 19.445 35.810 1.00 98.38 185 PHE A N 1
ATOM 1395 C CA . PHE A 1 185 ? -8.190 18.318 36.714 1.00 98.38 185 PHE A CA 1
ATOM 1396 C C . PHE A 1 185 ? -7.182 18.679 37.808 1.00 98.38 185 PHE A C 1
ATOM 1398 O O . PHE A 1 185 ? -6.263 19.482 37.590 1.00 98.38 185 PHE A O 1
ATOM 1405 N N . SER A 1 186 ? -7.337 18.078 38.990 1.00 98.31 186 SER A N 1
ATOM 1406 C CA . SER A 1 186 ? -6.410 18.282 40.106 1.00 98.31 186 SER A CA 1
ATOM 1407 C C . SER A 1 186 ? -4.988 17.844 39.727 1.00 98.31 186 SER A C 1
ATOM 1409 O O . SER A 1 186 ? -4.779 17.047 38.808 1.00 98.31 186 SER A O 1
ATOM 1411 N N . HIS A 1 187 ? -3.973 18.365 40.422 1.00 98.00 187 HIS A N 1
ATOM 1412 C CA . HIS A 1 187 ? -2.584 17.962 40.169 1.00 98.00 187 HIS A CA 1
ATOM 1413 C C . HIS A 1 187 ? -2.392 16.446 40.353 1.00 98.00 187 HIS A C 1
ATOM 1415 O O . HIS A 1 187 ? -1.727 15.803 39.545 1.00 98.00 187 HIS A O 1
ATOM 1421 N N . ALA A 1 188 ? -3.033 15.863 41.372 1.00 98.06 188 ALA A N 1
ATOM 1422 C CA . ALA A 1 188 ? -3.011 14.423 41.615 1.00 98.06 188 ALA A CA 1
ATOM 1423 C C . ALA A 1 188 ? -3.655 13.632 40.464 1.00 98.06 188 ALA A C 1
ATOM 1425 O O . ALA A 1 188 ? -3.081 12.641 40.022 1.00 98.06 188 ALA A O 1
ATOM 1426 N N . ALA A 1 189 ? -4.786 14.098 39.923 1.00 98.25 189 ALA A N 1
ATOM 1427 C CA . ALA A 1 189 ? -5.446 13.468 38.781 1.00 98.25 189 ALA A CA 1
ATOM 1428 C C . ALA A 1 189 ? -4.577 13.511 37.510 1.00 98.25 189 ALA A C 1
ATOM 1430 O O . ALA A 1 189 ? -4.436 12.503 36.817 1.00 98.25 189 ALA A O 1
ATOM 1431 N N . LYS A 1 190 ? -3.944 14.657 37.231 1.00 98.56 190 LYS A N 1
ATOM 1432 C CA . LYS A 1 190 ? -3.008 14.825 36.106 1.00 98.56 190 LYS A CA 1
ATOM 1433 C C . LYS A 1 190 ? -1.828 13.857 36.209 1.00 98.56 190 LYS A C 1
ATOM 1435 O O . LYS A 1 190 ? -1.557 13.119 35.267 1.00 98.56 190 LYS A O 1
ATOM 1440 N N . GLU A 1 191 ? -1.171 13.807 37.365 1.00 98.00 191 GLU A N 1
ATOM 1441 C CA . GLU A 1 191 ? -0.059 12.883 37.615 1.00 98.00 191 GLU A CA 1
ATOM 1442 C C . GLU A 1 191 ? -0.504 11.416 37.532 1.00 98.00 191 GLU A C 1
ATOM 1444 O O . GLU A 1 191 ? 0.178 10.598 36.913 1.00 98.00 191 GLU A O 1
ATOM 1449 N N . ALA A 1 192 ? -1.666 11.079 38.100 1.00 97.94 192 ALA A N 1
ATOM 1450 C CA . ALA A 1 192 ? -2.208 9.726 38.066 1.00 97.94 192 ALA A CA 1
ATOM 1451 C C . ALA A 1 192 ? -2.481 9.256 36.630 1.00 97.94 192 ALA A C 1
ATOM 1453 O O . ALA A 1 192 ? -2.160 8.116 36.291 1.00 97.94 192 ALA A O 1
ATOM 1454 N N . PHE A 1 193 ? -2.997 10.136 35.766 1.00 98.56 193 PHE A N 1
ATOM 1455 C CA . PHE A 1 193 ? -3.288 9.809 34.370 1.00 98.56 193 PHE A CA 1
ATOM 1456 C C . PHE A 1 193 ? -2.064 9.300 33.604 1.00 98.56 193 PHE A C 1
ATOM 1458 O O . PHE A 1 193 ? -2.179 8.312 32.876 1.00 98.56 193 PHE A O 1
ATOM 1465 N N . TRP A 1 194 ? -0.897 9.913 33.818 1.00 98.38 194 TRP A N 1
ATOM 1466 C CA . TRP A 1 194 ? 0.344 9.550 33.125 1.00 98.38 194 TRP A CA 1
ATOM 1467 C C . TRP A 1 194 ? 1.180 8.496 33.856 1.00 98.38 194 TRP A C 1
ATOM 1469 O O . TRP A 1 194 ? 1.864 7.698 33.217 1.00 98.38 194 TRP A O 1
ATOM 1479 N N . ARG A 1 195 ? 1.176 8.499 35.196 1.00 96.94 195 ARG A N 1
ATOM 1480 C CA . ARG A 1 195 ? 2.087 7.659 35.994 1.00 96.94 195 ARG A CA 1
ATOM 1481 C C . ARG A 1 195 ? 1.507 6.314 36.403 1.00 96.94 195 ARG A C 1
ATOM 1483 O O . ARG A 1 195 ? 2.283 5.405 36.688 1.00 96.94 195 ARG A O 1
ATOM 1490 N N . THR A 1 196 ? 0.185 6.179 36.469 1.00 95.38 196 THR A N 1
ATOM 1491 C CA . THR A 1 196 ? -0.455 4.943 36.941 1.00 95.38 196 THR A CA 1
ATOM 1492 C C . THR A 1 196 ? -1.023 4.117 35.782 1.00 95.38 196 THR A C 1
ATOM 1494 O O . THR A 1 196 ? -1.440 4.685 34.770 1.00 95.38 196 THR A O 1
ATOM 1497 N N . PRO A 1 197 ? -1.025 2.774 35.889 1.00 97.56 197 PRO A N 1
ATOM 1498 C CA . PRO A 1 197 ? -1.694 1.920 34.918 1.00 97.56 197 PRO A CA 1
ATOM 1499 C C . PRO A 1 197 ? -3.217 2.040 35.021 1.00 97.56 197 PRO A C 1
ATOM 1501 O O . PRO A 1 197 ? -3.782 2.108 36.112 1.00 97.56 197 PRO A O 1
ATOM 1504 N N . TRP A 1 198 ? -3.877 1.940 33.874 1.00 98.50 198 TRP A N 1
ATOM 1505 C CA . TRP A 1 198 ? -5.326 1.904 33.733 1.00 98.50 198 TRP A CA 1
ATOM 1506 C C . TRP A 1 198 ? -5.778 0.517 33.299 1.00 98.50 198 TRP A C 1
ATOM 1508 O O . TRP A 1 198 ? -5.391 0.050 32.232 1.00 98.50 198 TRP A O 1
ATOM 1518 N N . GLN A 1 199 ? -6.601 -0.159 34.090 1.00 98.38 199 GLN A N 1
ATOM 1519 C CA . GLN A 1 199 ? -7.084 -1.491 33.742 1.00 98.38 199 GLN A CA 1
ATOM 1520 C C . GLN A 1 199 ? -8.240 -1.413 32.739 1.00 98.38 199 GLN A C 1
ATOM 1522 O O . GLN A 1 199 ? -9.225 -0.712 32.976 1.00 98.38 199 GLN A O 1
ATOM 1527 N N . LEU A 1 200 ? -8.156 -2.162 31.636 1.00 97.88 200 LEU A N 1
ATOM 1528 C CA . LEU A 1 200 ? -9.234 -2.214 30.652 1.00 97.88 200 LEU A CA 1
ATOM 1529 C C . LEU A 1 200 ? -10.444 -2.987 31.197 1.00 97.88 200 LEU A C 1
ATOM 1531 O O . LEU A 1 200 ? -10.359 -4.168 31.529 1.00 97.88 200 LEU A O 1
ATOM 1535 N N . SER A 1 201 ? -11.589 -2.318 31.263 1.00 97.75 201 SER A N 1
ATOM 1536 C CA . SER A 1 201 ? -12.831 -2.838 31.833 1.00 97.75 201 SER A CA 1
ATOM 1537 C C . SER A 1 201 ? -13.529 -3.853 30.913 1.00 97.75 201 SER A C 1
ATOM 1539 O O . SER A 1 201 ? -13.572 -3.611 29.702 1.00 97.75 201 SER A O 1
ATOM 1541 N N . PRO A 1 202 ? -14.161 -4.925 31.437 1.00 95.00 202 PRO A N 1
ATOM 1542 C CA . PRO A 1 202 ? -14.979 -5.859 30.652 1.00 95.00 202 PRO A CA 1
ATOM 1543 C C . PRO A 1 202 ? -16.162 -5.225 29.908 1.00 95.00 202 PRO A C 1
ATOM 1545 O O . PRO A 1 202 ? -16.643 -5.787 28.931 1.00 95.00 202 PRO A O 1
ATOM 1548 N N . GLN A 1 203 ? -16.622 -4.045 30.335 1.00 95.75 203 GLN A N 1
ATOM 1549 C CA . GLN A 1 203 ? -17.677 -3.276 29.668 1.00 95.75 203 GLN A CA 1
ATOM 1550 C C . GLN A 1 203 ? -17.178 -2.520 28.417 1.00 95.75 203 GLN A C 1
ATOM 1552 O O . GLN A 1 203 ? -17.926 -1.734 27.830 1.00 95.75 203 GLN A O 1
ATOM 1557 N N . SER A 1 204 ? -15.915 -2.709 28.026 1.00 97.75 204 SER A N 1
ATOM 1558 C CA . SER A 1 204 ? -15.311 -2.087 26.846 1.00 97.75 204 SER A CA 1
ATOM 1559 C C . SER A 1 204 ? -15.746 -2.771 25.555 1.00 97.75 204 SER A C 1
ATOM 1561 O O . SER A 1 204 ? -15.762 -3.996 25.456 1.00 97.75 204 SER A O 1
ATOM 1563 N N . ASN A 1 205 ? -16.060 -1.975 24.536 1.00 97.06 205 ASN A N 1
ATOM 1564 C CA . ASN A 1 205 ? -16.500 -2.462 23.231 1.00 97.06 205 ASN A CA 1
ATOM 1565 C C . ASN A 1 205 ? -16.017 -1.538 22.096 1.00 97.06 205 ASN A C 1
ATOM 1567 O O . ASN A 1 205 ? -15.185 -0.655 22.305 1.00 97.06 205 ASN A O 1
ATOM 1571 N N . ARG A 1 206 ? -16.537 -1.731 20.877 1.00 98.00 206 ARG A N 1
ATOM 1572 C CA . ARG A 1 206 ? -16.163 -0.926 19.703 1.00 98.00 206 ARG A CA 1
ATOM 1573 C C . ARG A 1 206 ? -16.570 0.553 19.775 1.00 98.00 206 ARG A C 1
ATOM 1575 O O . ARG A 1 206 ? -16.039 1.350 19.003 1.00 98.00 206 ARG A O 1
ATOM 1582 N N . MET A 1 207 ? -17.468 0.932 20.690 1.00 98.06 207 MET A N 1
ATOM 1583 C CA . MET A 1 207 ? -17.833 2.333 20.921 1.00 98.06 207 MET A CA 1
ATOM 1584 C C . MET A 1 207 ? -16.856 3.027 21.864 1.00 98.06 207 MET A C 1
ATOM 1586 O O . MET A 1 207 ? -16.459 4.162 21.623 1.00 98.06 207 MET A O 1
ATOM 1590 N N . GLY A 1 208 ? -16.464 2.367 22.951 1.00 97.81 208 GLY A N 1
ATOM 1591 C CA . GLY A 1 208 ? -15.632 2.999 23.961 1.00 97.81 208 GLY A CA 1
ATOM 1592 C C . GLY A 1 208 ? -15.007 2.005 24.919 1.00 97.81 208 GLY A C 1
ATOM 1593 O O . GLY A 1 208 ? -15.621 1.012 25.313 1.00 97.81 208 GLY A O 1
ATOM 1594 N N . TYR A 1 209 ? -13.771 2.293 25.297 1.00 98.62 209 TYR A N 1
ATOM 1595 C CA . TYR A 1 209 ? -13.006 1.525 26.262 1.00 98.62 209 TYR A CA 1
ATOM 1596 C C . TYR A 1 209 ? -13.106 2.196 27.617 1.00 98.62 209 TYR A C 1
ATOM 1598 O O . TYR A 1 209 ? -12.639 3.319 27.795 1.00 98.62 209 TYR A O 1
ATOM 1606 N N . ARG A 1 210 ? -13.737 1.512 28.566 1.00 98.62 210 ARG A N 1
ATOM 1607 C CA . ARG A 1 210 ? -13.873 1.989 29.941 1.00 98.62 210 ARG A CA 1
ATOM 1608 C C . ARG A 1 210 ? -12.641 1.553 30.714 1.00 98.62 210 ARG A C 1
ATOM 1610 O O . ARG A 1 210 ? -12.215 0.405 30.597 1.00 98.62 210 ARG A O 1
ATOM 1617 N N . LEU A 1 211 ? -12.065 2.465 31.479 1.00 98.50 211 LEU A N 1
ATOM 1618 C CA . LEU A 1 211 ? -10.838 2.222 32.220 1.00 98.50 211 LEU A CA 1
ATOM 1619 C C . LEU A 1 211 ? -11.113 2.268 33.719 1.00 98.50 211 LEU A C 1
ATOM 1621 O O . LEU A 1 211 ? -11.880 3.108 34.181 1.00 98.50 211 LEU A O 1
ATOM 1625 N N . HIS A 1 212 ? -10.483 1.360 34.458 1.00 98.00 212 HIS A N 1
ATOM 1626 C CA . HIS A 1 212 ? -10.504 1.327 35.915 1.00 98.00 212 HIS A CA 1
ATOM 1627 C C . HIS A 1 212 ? -9.140 1.728 36.474 1.00 98.00 212 HIS A C 1
ATOM 1629 O O . HIS A 1 212 ? -8.108 1.204 36.053 1.00 98.00 212 HIS A O 1
ATOM 1635 N N . GLY A 1 213 ? -9.136 2.653 37.427 1.00 97.00 213 GLY A N 1
ATOM 1636 C CA . GLY A 1 213 ? -7.922 3.137 38.072 1.00 97.00 213 GLY A CA 1
ATOM 1637 C C . GLY A 1 213 ? -8.214 4.219 39.105 1.00 97.00 213 GLY A C 1
ATOM 1638 O O . GLY A 1 213 ? -9.281 4.238 39.727 1.00 97.00 213 GLY A O 1
ATOM 1639 N N . HIS A 1 214 ? -7.254 5.125 39.284 1.00 96.25 214 HIS A N 1
ATOM 1640 C CA . HIS A 1 214 ? -7.397 6.267 40.181 1.00 96.25 214 HIS A CA 1
ATOM 1641 C C . HIS A 1 214 ? -8.603 7.136 39.785 1.00 96.25 214 HIS A C 1
ATOM 1643 O O . HIS A 1 214 ? -8.842 7.369 38.602 1.00 96.25 214 HIS A O 1
ATOM 1649 N N . VAL A 1 215 ? -9.364 7.622 40.767 1.00 98.00 215 VAL A N 1
ATOM 1650 C CA . VAL A 1 215 ? -10.496 8.524 40.508 1.00 98.00 215 VAL A CA 1
ATOM 1651 C C . VAL A 1 215 ? -9.942 9.896 40.137 1.00 98.00 215 VAL A C 1
ATOM 1653 O O . VAL A 1 215 ? -9.276 10.541 40.942 1.00 98.00 215 VAL A O 1
ATOM 1656 N N . LEU A 1 216 ? -10.197 10.340 38.909 1.00 98.25 216 LEU A N 1
ATOM 1657 C CA . LEU A 1 216 ? -9.720 11.631 38.426 1.00 98.25 216 LEU A CA 1
ATOM 1658 C C . LEU A 1 216 ? -10.655 12.752 38.871 1.00 98.25 216 LEU A C 1
ATOM 1660 O O . LEU A 1 216 ? -11.748 12.924 38.333 1.00 98.25 216 LEU A O 1
ATOM 1664 N N . GLU A 1 217 ? -10.197 13.526 39.846 1.00 98.06 217 GLU A N 1
ATOM 1665 C CA . GLU A 1 217 ? -10.915 14.681 40.369 1.00 98.06 217 GLU A CA 1
ATOM 1666 C C . GLU A 1 217 ? -10.801 15.893 39.430 1.00 98.06 217 GLU A C 1
ATOM 1668 O O . GLU A 1 217 ? -9.702 16.335 39.071 1.00 98.06 217 GLU A O 1
ATOM 1673 N N . ARG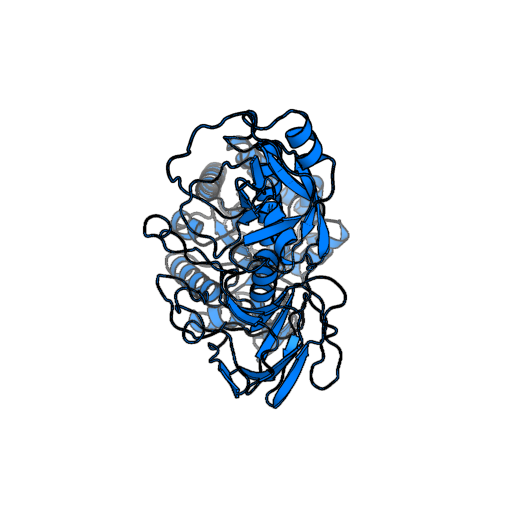 A 1 218 ? -11.956 16.452 39.060 1.00 97.12 218 ARG A N 1
ATOM 1674 C CA . ARG A 1 218 ? -12.083 17.720 38.334 1.00 97.12 218 ARG A CA 1
ATOM 1675 C C . ARG A 1 218 ? -12.348 18.839 39.341 1.00 97.12 218 ARG A C 1
ATOM 1677 O O . ARG A 1 218 ? -13.247 18.722 40.160 1.00 97.12 218 ARG A O 1
ATOM 1684 N N . THR A 1 219 ? -11.588 19.926 39.262 1.00 97.00 219 THR A N 1
ATOM 1685 C CA . THR A 1 219 ? -11.658 21.068 40.189 1.00 97.00 219 THR A CA 1
ATOM 1686 C C . THR A 1 219 ? -12.754 22.072 39.844 1.00 97.00 219 THR A C 1
ATOM 1688 O O . THR A 1 219 ? -12.962 23.032 40.580 1.00 97.00 219 THR A O 1
ATOM 1691 N N . THR A 1 220 ? -13.435 21.892 38.710 1.00 94.19 220 THR A N 1
ATOM 1692 C CA . THR A 1 220 ? -14.504 22.782 38.253 1.00 94.19 220 THR A CA 1
ATOM 1693 C C . THR A 1 220 ? -15.840 22.052 38.225 1.00 94.19 220 THR A C 1
ATOM 1695 O O . THR A 1 220 ? -15.929 20.903 37.787 1.00 94.19 220 THR A O 1
ATOM 1698 N N . GLU A 1 221 ? -16.893 22.755 38.635 1.00 91.12 221 GLU A N 1
ATOM 1699 C CA . GLU A 1 221 ? -18.272 22.248 38.645 1.00 91.12 221 GLU A CA 1
ATOM 1700 C C . GLU A 1 221 ? -19.072 22.694 37.414 1.00 91.12 221 GLU A C 1
ATOM 1702 O O . GLU A 1 221 ? -20.250 22.381 37.288 1.00 91.12 221 GLU A O 1
ATOM 1707 N N . ARG A 1 222 ? -18.446 23.426 36.479 1.00 92.88 222 ARG A N 1
ATOM 1708 C CA . ARG A 1 222 ? -19.147 23.926 35.293 1.00 92.88 222 ARG A CA 1
ATOM 1709 C C . ARG A 1 222 ? -19.616 22.771 34.411 1.00 92.88 222 ARG A C 1
ATOM 1711 O O . ARG A 1 222 ? -18.835 21.862 34.086 1.00 92.88 222 ARG A O 1
ATOM 1718 N N . ASP A 1 223 ? -20.845 22.888 33.933 1.00 92.62 223 ASP A N 1
ATOM 1719 C CA . ASP A 1 223 ? -21.348 22.042 32.865 1.00 92.62 223 ASP A CA 1
ATOM 1720 C C . ASP A 1 223 ? -20.631 22.341 31.541 1.00 92.62 223 ASP A C 1
ATOM 1722 O O . ASP A 1 223 ? -20.101 23.433 31.291 1.00 92.62 223 ASP A O 1
ATOM 1726 N N . LEU A 1 224 ? -20.593 21.332 30.680 1.00 96.31 224 LEU A N 1
ATOM 1727 C CA . LEU A 1 224 ? -20.038 21.415 29.337 1.00 96.31 224 LEU A CA 1
ATOM 1728 C C . LEU A 1 224 ? -21.177 21.286 28.332 1.00 96.31 224 LEU A C 1
ATOM 1730 O O . LEU A 1 224 ? -21.919 20.303 28.337 1.00 96.31 224 LEU A O 1
ATOM 1734 N N . LEU A 1 225 ? -21.280 22.263 27.432 1.00 97.44 225 LEU A N 1
ATOM 1735 C CA . LEU A 1 225 ? -22.129 22.131 26.253 1.00 97.44 225 LEU A CA 1
ATOM 1736 C C . LEU A 1 225 ? -21.687 20.912 25.440 1.00 97.44 225 LEU A C 1
ATOM 1738 O O . LEU A 1 225 ? -20.500 20.581 25.397 1.00 97.44 225 LEU A O 1
ATOM 1742 N N . SER A 1 226 ? -22.639 20.266 24.767 1.00 97.50 226 SER A N 1
ATOM 1743 C CA . SER A 1 226 ? -22.313 19.161 23.866 1.00 97.50 226 SER A CA 1
ATOM 1744 C C . SER A 1 226 ? -21.359 19.636 22.770 1.00 97.50 226 SER A C 1
ATOM 1746 O O . SER A 1 226 ? -21.623 20.628 22.094 1.00 97.50 226 SER A O 1
ATOM 1748 N N . HIS A 1 227 ? -20.253 18.919 22.591 1.00 98.12 227 HIS A N 1
ATOM 1749 C CA . HIS A 1 227 ? -19.211 19.226 21.611 1.00 98.12 227 HIS A CA 1
ATOM 1750 C C . HIS A 1 227 ? -18.914 18.017 20.725 1.00 98.12 227 HIS A C 1
ATOM 1752 O O . HIS A 1 227 ? -19.276 16.886 21.053 1.00 98.12 227 HIS A O 1
ATOM 1758 N N . GLY A 1 228 ? -18.289 18.270 19.573 1.00 98.12 228 GLY A N 1
ATOM 1759 C CA . GLY A 1 228 ? -17.888 17.229 18.631 1.00 98.12 228 GLY A CA 1
ATOM 1760 C C . GLY A 1 228 ? -16.780 16.337 19.193 1.00 98.12 228 GLY A C 1
ATOM 1761 O O . GLY A 1 228 ? -15.827 16.813 19.813 1.00 98.12 228 GLY A O 1
ATOM 1762 N N . LEU A 1 229 ? -16.902 15.037 18.944 1.00 98.25 229 LEU A N 1
ATOM 1763 C CA . LEU A 1 229 ? -16.000 13.997 19.420 1.00 98.25 229 LEU A CA 1
ATOM 1764 C C . LEU A 1 229 ? -15.382 13.231 18.253 1.00 98.25 229 LEU A C 1
ATOM 1766 O O . LEU A 1 229 ? -15.956 13.115 17.167 1.00 98.25 229 LEU A O 1
ATOM 1770 N N . LEU A 1 230 ? -14.198 12.680 18.509 1.00 97.56 230 LEU A N 1
ATOM 1771 C CA . LEU A 1 230 ? -13.416 11.859 17.590 1.00 97.56 230 LEU A CA 1
ATOM 1772 C C . LEU A 1 230 ? -12.857 10.642 18.346 1.00 97.56 230 LEU A C 1
ATOM 1774 O O . LEU A 1 230 ? -12.712 10.704 19.570 1.00 97.56 230 LEU A O 1
ATOM 1778 N N . PRO A 1 231 ? -12.537 9.531 17.662 1.00 98.31 231 PRO A N 1
ATOM 1779 C CA . PRO A 1 231 ? -11.925 8.382 18.307 1.00 98.31 231 PRO A CA 1
ATOM 1780 C C . PRO A 1 231 ? -10.532 8.752 18.815 1.00 98.31 231 PRO A C 1
ATOM 1782 O O . PRO A 1 231 ? -9.826 9.543 18.194 1.00 98.31 231 PRO A O 1
ATOM 1785 N N . GLY A 1 232 ? -10.144 8.168 19.941 1.00 98.44 232 GLY A N 1
ATOM 1786 C CA . GLY A 1 232 ? -8.934 8.507 20.683 1.00 98.44 232 GLY A CA 1
ATOM 1787 C C . GLY A 1 232 ? -9.165 9.530 21.796 1.00 98.44 232 GLY A C 1
ATOM 1788 O O . GLY A 1 232 ? -8.394 9.546 22.752 1.00 98.44 232 GLY A O 1
ATOM 1789 N N . VAL A 1 233 ? -10.236 10.333 21.744 1.00 98.75 233 VAL A N 1
ATOM 1790 C CA . VAL A 1 233 ? -10.584 11.248 22.843 1.00 98.75 233 VAL A CA 1
ATOM 1791 C C . VAL A 1 233 ? -10.843 10.454 24.125 1.00 98.75 233 VAL A C 1
ATOM 1793 O O . VAL A 1 233 ? -11.573 9.463 24.112 1.00 98.75 233 VAL A O 1
ATOM 1796 N N . VAL A 1 234 ? -10.263 10.910 25.235 1.00 98.81 234 VAL A N 1
ATOM 1797 C CA . VAL A 1 234 ? -10.412 10.315 26.564 1.00 98.81 234 VAL A CA 1
ATOM 1798 C C . VAL A 1 234 ? -11.307 11.212 27.412 1.00 98.81 234 VAL A C 1
ATOM 1800 O O . VAL A 1 234 ? -10.895 12.287 27.853 1.00 98.81 234 VAL A O 1
ATOM 1803 N N . GLN A 1 235 ? -12.550 10.782 27.613 1.00 98.81 235 GLN A N 1
ATOM 1804 C CA . GLN A 1 235 ? -13.537 11.492 28.423 1.00 98.81 235 GLN A CA 1
ATOM 1805 C C . GLN A 1 235 ? -13.507 11.013 29.872 1.00 98.81 235 GLN A C 1
ATOM 1807 O O . GLN A 1 235 ? -13.302 9.828 30.121 1.00 98.81 235 GLN A O 1
ATOM 1812 N N . VAL A 1 236 ? -13.770 11.907 30.824 1.00 98.50 236 VAL A N 1
ATOM 1813 C CA . VAL A 1 236 ? -13.874 11.566 32.251 1.00 98.50 236 VAL A CA 1
ATOM 1814 C C . VAL A 1 236 ? -15.270 11.941 32.761 1.00 98.50 236 VAL A C 1
ATOM 1816 O O . VAL A 1 236 ? -15.538 13.114 33.007 1.00 98.50 236 VAL A O 1
ATOM 1819 N N . PRO A 1 237 ? -16.200 10.980 32.895 1.00 97.00 237 PRO A N 1
ATOM 1820 C CA . PRO A 1 237 ? -17.508 11.218 33.508 1.00 97.00 237 PRO A CA 1
ATOM 1821 C C . PRO A 1 237 ? -17.398 11.586 35.003 1.00 97.00 237 PRO A C 1
ATOM 1823 O O . PRO A 1 237 ? -16.332 11.405 35.591 1.00 97.00 237 PRO A O 1
ATOM 1826 N N . PRO A 1 238 ? -18.502 11.994 35.667 1.00 95.31 238 PRO A N 1
ATOM 1827 C CA . PRO A 1 238 ? -18.498 12.382 37.086 1.00 95.31 238 PRO A CA 1
ATOM 1828 C C . PRO A 1 238 ? -17.924 11.337 38.055 1.00 95.31 238 PRO A C 1
ATOM 1830 O O . PRO A 1 238 ? -17.383 11.694 39.092 1.00 95.31 238 PRO A O 1
ATOM 1833 N N . GLY A 1 239 ? -17.986 10.044 37.713 1.00 95.44 239 GLY A N 1
ATOM 1834 C CA . GLY A 1 239 ? -17.364 8.975 38.507 1.00 95.44 239 GLY A CA 1
ATOM 1835 C C . GLY A 1 239 ? -15.828 8.932 38.451 1.00 95.44 239 GLY A C 1
ATOM 1836 O O . GLY A 1 239 ? -15.231 8.044 39.053 1.00 95.44 239 GLY A O 1
ATOM 1837 N N . GLY A 1 240 ? -15.180 9.822 37.689 1.00 97.50 240 GLY A N 1
ATOM 1838 C CA . GLY A 1 240 ? -13.721 9.965 37.612 1.00 97.50 240 GLY A CA 1
ATOM 1839 C C . GLY A 1 240 ? -12.983 8.840 36.878 1.00 97.50 240 GLY A C 1
ATOM 1840 O O . GLY A 1 240 ? -11.756 8.838 36.860 1.00 97.50 240 GLY A O 1
ATOM 1841 N N . GLN A 1 241 ? -13.704 7.890 36.275 1.00 98.38 241 GLN A N 1
ATOM 1842 C CA . GLN A 1 241 ? -13.138 6.749 35.545 1.00 98.38 241 GLN A CA 1
ATOM 1843 C C . GLN A 1 241 ? -13.113 7.034 34.032 1.00 98.38 241 GLN A C 1
ATOM 1845 O O . GLN A 1 241 ? -14.182 7.232 33.447 1.00 98.38 241 GLN A O 1
ATOM 1850 N N . PRO A 1 242 ? -11.939 7.068 33.375 1.00 98.50 242 PRO A N 1
ATOM 1851 C CA . PRO A 1 242 ? -11.831 7.462 31.973 1.00 98.50 242 PRO A CA 1
ATOM 1852 C C . PRO A 1 242 ? -12.525 6.513 30.988 1.00 98.50 242 PRO A C 1
ATOM 1854 O O . PRO A 1 242 ? -12.582 5.297 31.183 1.00 98.50 242 PRO A O 1
ATOM 1857 N N . ILE A 1 243 ? -12.980 7.073 29.868 1.00 98.81 243 ILE A N 1
ATOM 1858 C CA . ILE A 1 243 ? -13.509 6.348 28.712 1.00 98.81 243 ILE A CA 1
ATOM 1859 C C . ILE A 1 243 ? -12.765 6.815 27.459 1.00 98.81 243 ILE A C 1
ATOM 1861 O O . ILE A 1 243 ? -12.871 7.979 27.076 1.00 98.81 243 ILE A O 1
ATOM 1865 N N . VAL A 1 244 ? -12.035 5.912 26.803 1.00 98.81 244 VAL A N 1
ATOM 1866 C CA . VAL A 1 244 ? -11.403 6.175 25.502 1.00 98.81 244 VAL A CA 1
ATOM 1867 C C . VAL A 1 244 ? -12.419 5.898 24.401 1.00 98.81 244 VAL A C 1
ATOM 1869 O O . VAL A 1 244 ? -12.930 4.785 24.293 1.00 98.81 244 VAL A O 1
ATOM 1872 N N . LEU A 1 245 ? -12.731 6.898 23.584 1.00 98.75 245 LEU A N 1
ATOM 1873 C CA . LEU A 1 245 ? -13.678 6.754 22.483 1.00 98.75 245 LEU A CA 1
ATOM 1874 C C . LEU A 1 245 ? -13.052 5.967 21.331 1.00 98.75 245 LEU A C 1
ATOM 1876 O O . LEU A 1 245 ? -11.945 6.268 20.889 1.00 98.75 245 LEU A O 1
ATOM 1880 N N . MET A 1 246 ? -13.777 4.974 20.827 1.00 98.44 246 MET A N 1
ATOM 1881 C CA . MET A 1 246 ? -13.344 4.106 19.734 1.00 98.44 246 MET A CA 1
ATOM 1882 C C . MET A 1 246 ? -14.125 4.434 18.448 1.00 98.44 246 MET A C 1
ATOM 1884 O O . MET A 1 246 ? -14.791 5.466 18.355 1.00 98.44 246 MET A O 1
ATOM 1888 N N . ASN A 1 247 ? -13.993 3.618 17.403 1.00 98.31 247 ASN A N 1
ATOM 1889 C CA . ASN A 1 247 ? -14.499 3.961 16.069 1.00 98.31 247 ASN A CA 1
ATOM 1890 C C . ASN A 1 247 ? -16.026 4.109 15.992 1.00 98.31 247 ASN A C 1
ATOM 1892 O O . ASN A 1 247 ? -16.515 4.934 15.216 1.00 98.31 247 ASN A O 1
ATOM 1896 N N . ASP A 1 248 ? -16.760 3.354 16.809 1.00 98.19 248 ASP A N 1
ATOM 1897 C CA . ASP A 1 248 ? -18.226 3.335 16.797 1.00 98.19 248 ASP A CA 1
ATOM 1898 C C . ASP A 1 248 ? -18.806 4.337 17.828 1.00 98.19 248 ASP A C 1
ATOM 1900 O O . ASP A 1 248 ? -20.013 4.369 18.074 1.00 98.19 248 ASP A O 1
ATOM 1904 N N . ALA A 1 249 ? -17.947 5.149 18.466 1.00 97.56 249 ALA A N 1
ATOM 1905 C CA . ALA A 1 249 ? -18.328 6.135 19.476 1.00 97.56 249 ALA A CA 1
ATOM 1906 C C . ALA A 1 249 ? -19.318 7.177 18.945 1.00 97.56 249 ALA A C 1
ATOM 1908 O O . ALA A 1 249 ? -19.267 7.558 17.775 1.00 97.56 249 ALA A O 1
ATOM 1909 N N . GLN A 1 250 ? -20.134 7.724 19.852 1.00 96.12 250 GLN A N 1
ATOM 1910 C CA . GLN A 1 250 ? -20.981 8.877 19.556 1.00 96.12 250 GLN A CA 1
ATOM 1911 C C . GLN A 1 250 ? -20.179 10.053 18.973 1.00 96.12 250 GLN A C 1
ATOM 1913 O O . GLN A 1 250 ? -19.027 10.296 19.345 1.00 96.12 250 GLN A O 1
ATOM 1918 N N . THR A 1 251 ? -20.802 10.808 18.068 1.00 97.31 251 THR A N 1
ATOM 1919 C CA . THR A 1 251 ? -20.163 11.957 17.411 1.00 97.31 251 THR A CA 1
ATOM 1920 C C . THR A 1 251 ? -20.174 13.219 18.269 1.00 97.31 251 THR A C 1
ATOM 1922 O O . THR A 1 251 ? -19.375 14.118 18.016 1.00 97.31 251 THR A O 1
ATOM 1925 N N . THR A 1 252 ? -21.033 13.289 19.290 1.00 98.06 252 THR A N 1
ATOM 1926 C CA . THR A 1 252 ? -21.140 14.415 20.226 1.00 98.06 252 THR A CA 1
ATOM 1927 C C . THR A 1 252 ? -21.249 13.942 21.674 1.00 98.06 252 THR A C 1
ATOM 1929 O O . THR A 1 252 ? -21.702 12.831 21.948 1.00 98.06 252 THR A O 1
ATOM 1932 N N . GLY A 1 253 ? -20.824 14.771 22.626 1.00 96.88 253 GLY A N 1
ATOM 1933 C CA . GLY A 1 253 ? -21.017 14.498 24.051 1.00 96.88 253 GLY A CA 1
ATOM 1934 C C . GLY A 1 253 ? -20.608 15.663 24.945 1.00 96.88 253 GLY A C 1
ATOM 1935 O O . GLY A 1 253 ? -20.029 16.636 24.475 1.00 96.88 253 GLY A O 1
ATOM 1936 N N . GLY A 1 254 ? -20.927 15.557 26.237 1.00 96.94 254 GLY A N 1
ATOM 1937 C CA . GLY A 1 254 ? -20.761 16.639 27.219 1.00 96.94 254 GLY A CA 1
ATOM 1938 C C . GLY A 1 254 ? -19.779 16.343 28.355 1.00 96.94 254 GLY A C 1
ATOM 1939 O O . GLY A 1 254 ? -19.749 17.076 29.331 1.00 96.94 254 GLY A O 1
ATOM 1940 N N . TYR A 1 255 ? -18.984 15.271 28.283 1.00 98.00 255 TYR A N 1
ATOM 1941 C CA . TYR A 1 255 ? -17.988 14.981 29.324 1.00 98.00 255 TYR A CA 1
ATOM 1942 C C . TYR A 1 255 ? -16.658 15.712 29.071 1.00 98.00 255 TYR A C 1
ATOM 1944 O O . TYR A 1 255 ? -16.279 15.876 27.902 1.00 98.00 255 TYR A O 1
ATOM 1952 N N . PRO A 1 256 ? -15.932 16.116 30.136 1.00 98.31 256 PRO A N 1
ATOM 1953 C CA . PRO A 1 256 ? -14.620 16.755 30.029 1.00 98.31 256 PRO A CA 1
ATOM 1954 C C . PRO A 1 256 ? -13.600 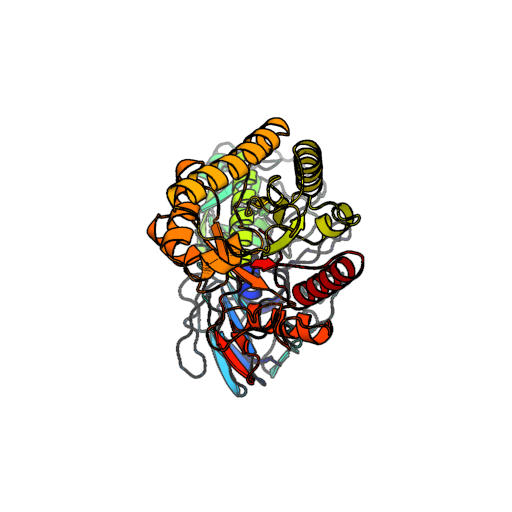15.801 29.404 1.00 98.31 256 PRO A C 1
ATOM 1956 O O . PRO A 1 256 ? -13.596 14.599 29.689 1.00 98.31 256 PRO A O 1
ATOM 1959 N N . ARG A 1 257 ? -12.736 16.337 28.538 1.00 98.62 257 ARG A N 1
ATOM 1960 C CA . ARG A 1 257 ? -11.751 15.571 27.767 1.00 98.62 257 ARG A CA 1
ATOM 1961 C C . ARG A 1 257 ? -10.363 15.811 28.351 1.00 98.62 257 ARG A C 1
ATOM 1963 O O . ARG A 1 257 ? -9.771 16.869 28.138 1.00 98.62 257 ARG A O 1
ATOM 1970 N N . ILE A 1 258 ? -9.848 14.829 29.089 1.00 98.69 258 ILE A N 1
ATOM 1971 C CA . ILE A 1 258 ? -8.540 14.943 29.751 1.00 98.69 258 ILE A CA 1
ATOM 1972 C C . ILE A 1 258 ? -7.379 14.762 28.768 1.00 98.69 258 ILE A C 1
ATOM 1974 O O . ILE A 1 258 ? -6.341 15.396 28.923 1.00 98.69 258 ILE A O 1
ATOM 1978 N N . ALA A 1 259 ? -7.551 13.930 27.739 1.00 98.81 259 ALA A N 1
ATOM 1979 C CA . ALA A 1 259 ? -6.514 13.625 26.759 1.00 98.81 259 ALA A CA 1
ATOM 1980 C C . ALA A 1 259 ? -7.105 13.192 25.410 1.00 98.81 259 ALA A C 1
ATOM 1982 O O . ALA A 1 259 ? -8.308 12.947 25.288 1.00 98.81 259 ALA A O 1
ATOM 1983 N N . CYS A 1 260 ? -6.251 13.069 24.397 1.00 98.81 260 CYS A N 1
ATOM 1984 C CA . CYS A 1 260 ? -6.574 12.466 23.110 1.00 98.81 260 CYS A CA 1
ATOM 1985 C C . CYS A 1 260 ? -5.422 11.563 22.653 1.00 98.81 260 CYS A C 1
ATOM 1987 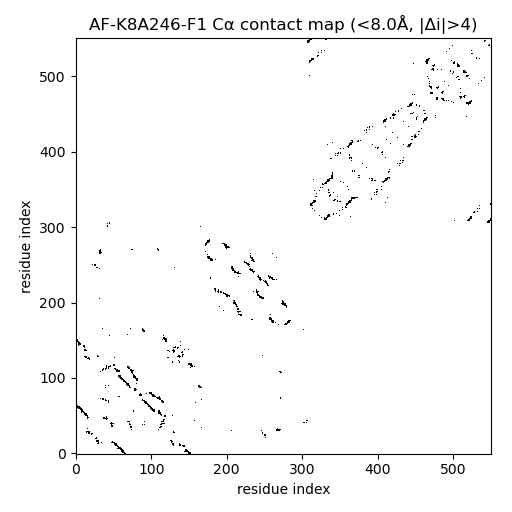O O . CYS A 1 260 ? -4.302 12.033 22.458 1.00 98.81 260 CYS A O 1
ATOM 1989 N N . VAL A 1 261 ? -5.689 10.266 22.496 1.00 98.81 261 VAL A N 1
ATOM 1990 C CA . VAL A 1 261 ? -4.739 9.290 21.947 1.00 98.81 261 VAL A CA 1
ATOM 1991 C C . VAL A 1 261 ? -4.405 9.658 20.507 1.00 98.81 261 VAL A C 1
ATOM 1993 O O . VAL A 1 261 ? -5.303 9.897 19.698 1.00 98.81 261 VAL A O 1
ATOM 1996 N N . ILE A 1 262 ? -3.114 9.680 20.176 1.00 98.44 262 ILE A N 1
ATOM 1997 C CA . ILE A 1 262 ? -2.671 10.023 18.824 1.00 98.44 262 ILE A CA 1
ATOM 1998 C C . ILE A 1 262 ? -3.083 8.938 17.829 1.00 98.44 262 ILE A C 1
ATOM 2000 O O . ILE A 1 262 ? -3.083 7.747 18.144 1.00 98.44 262 ILE A O 1
ATOM 2004 N N . ASP A 1 263 ? -3.377 9.338 16.593 1.00 95.19 263 ASP A N 1
ATOM 2005 C CA . ASP A 1 263 ? -3.864 8.412 15.566 1.00 95.19 263 ASP A CA 1
ATOM 2006 C C . ASP A 1 263 ? -2.910 7.230 15.320 1.00 95.19 263 ASP A C 1
ATOM 2008 O O . ASP A 1 263 ? -3.343 6.081 15.228 1.00 95.19 263 ASP A O 1
ATOM 2012 N N . ALA A 1 264 ? -1.601 7.508 15.329 1.00 95.00 264 ALA A N 1
ATOM 2013 C CA . ALA A 1 264 ? -0.549 6.521 15.114 1.00 95.00 264 ALA A CA 1
ATOM 2014 C C . ALA A 1 264 ? -0.522 5.390 16.158 1.00 95.00 264 ALA A C 1
ATOM 2016 O O . ALA A 1 264 ? -0.017 4.319 15.836 1.00 95.00 264 ALA A O 1
ATOM 2017 N N . ASP A 1 265 ? -1.086 5.588 17.356 1.00 98.06 265 ASP A N 1
ATOM 2018 C CA . ASP A 1 265 ? -1.051 4.607 18.449 1.00 98.06 265 ASP A CA 1
ATOM 2019 C C . ASP A 1 265 ? -2.403 3.921 18.691 1.00 98.06 265 ASP A C 1
ATOM 2021 O O . ASP A 1 265 ? -2.462 2.953 19.452 1.00 98.06 265 ASP A O 1
ATOM 2025 N N . ARG A 1 266 ? -3.488 4.358 18.032 1.00 97.12 266 ARG A N 1
ATOM 2026 C CA . ARG A 1 266 ? -4.847 3.818 18.243 1.00 97.12 266 ARG A CA 1
ATOM 2027 C C . ARG A 1 266 ? -4.948 2.315 18.004 1.00 97.12 266 ARG A C 1
ATOM 2029 O O . ARG A 1 266 ? -5.702 1.638 18.695 1.00 97.12 266 ARG A O 1
ATOM 2036 N N . TYR A 1 267 ? -4.167 1.779 17.072 1.00 97.06 267 TYR A N 1
ATOM 2037 C CA . TYR A 1 267 ? -4.162 0.347 16.769 1.00 97.06 267 TYR A CA 1
ATOM 2038 C C . TYR A 1 267 ? -3.709 -0.521 17.958 1.00 97.06 267 TYR A C 1
ATOM 2040 O O . TYR A 1 267 ? -4.127 -1.671 18.068 1.00 97.06 267 TYR A O 1
ATOM 2048 N N . ASN A 1 268 ? -2.929 0.031 18.897 1.00 98.19 268 ASN A N 1
ATOM 2049 C CA . ASN A 1 268 ? -2.575 -0.665 20.134 1.00 98.19 268 ASN A CA 1
ATOM 2050 C C . ASN A 1 268 ? -3.816 -0.945 20.996 1.00 98.19 268 ASN A C 1
ATOM 2052 O O . ASN A 1 268 ? -3.961 -2.044 21.529 1.00 98.19 268 ASN A O 1
ATOM 2056 N N . LEU A 1 269 ? -4.757 0.009 21.072 1.00 98.00 269 LEU A N 1
ATOM 2057 C CA . LEU A 1 269 ? -6.024 -0.159 21.801 1.00 98.00 269 LEU A CA 1
ATOM 2058 C C . LEU A 1 269 ? -6.827 -1.343 21.262 1.00 98.00 269 LEU A C 1
ATOM 2060 O O . LEU A 1 269 ? -7.420 -2.101 22.024 1.00 98.00 269 LEU A O 1
ATOM 2064 N N . ALA A 1 270 ? -6.819 -1.553 19.949 1.00 97.50 270 ALA A N 1
ATOM 2065 C CA . ALA A 1 270 ? -7.571 -2.636 19.328 1.00 97.50 270 ALA A CA 1
ATOM 2066 C C . ALA A 1 270 ? -7.107 -4.040 19.758 1.00 97.50 270 ALA A C 1
ATOM 2068 O O . ALA A 1 270 ? -7.894 -4.985 19.658 1.00 97.50 270 ALA A O 1
ATOM 2069 N N . GLN A 1 271 ? -5.866 -4.174 20.243 1.00 98.06 271 GLN A N 1
ATOM 2070 C CA . GLN A 1 271 ? -5.252 -5.454 20.604 1.00 98.06 271 GLN A CA 1
ATOM 2071 C C . GLN A 1 271 ? -5.151 -5.715 22.108 1.00 98.06 271 GLN A C 1
ATOM 2073 O O . GLN A 1 271 ? -4.896 -6.854 22.500 1.00 98.06 271 GLN A O 1
ATOM 2078 N N . LEU A 1 272 ? -5.379 -4.705 22.947 1.00 96.88 272 LEU A N 1
ATOM 2079 C CA . LEU A 1 272 ? -5.403 -4.875 24.399 1.00 96.88 272 LEU A CA 1
ATOM 2080 C C . LEU A 1 272 ? -6.550 -5.789 24.835 1.00 96.88 272 LEU A C 1
ATOM 2082 O O . LEU A 1 272 ? -7.676 -5.666 24.346 1.00 96.88 272 LEU A O 1
ATOM 2086 N N . ARG A 1 273 ? -6.272 -6.697 25.776 1.00 94.50 273 ARG A N 1
ATOM 2087 C CA . ARG A 1 273 ? -7.292 -7.589 26.341 1.00 94.50 273 ARG A CA 1
ATOM 2088 C C . ARG A 1 273 ? -8.010 -6.953 27.515 1.00 94.50 273 ARG A C 1
ATOM 2090 O O . ARG A 1 273 ? -7.460 -6.142 28.255 1.00 94.50 273 ARG A O 1
ATOM 2097 N N . LEU A 1 274 ? -9.243 -7.398 27.728 1.00 94.31 274 LEU A N 1
ATOM 2098 C CA . LEU A 1 274 ? -9.990 -7.076 28.940 1.00 94.31 274 LEU A CA 1
ATOM 2099 C C . LEU A 1 274 ? -9.175 -7.517 30.166 1.00 94.31 274 LEU A C 1
ATOM 2101 O O . LEU A 1 274 ? -8.661 -8.634 30.206 1.00 94.31 274 LEU A O 1
ATOM 2105 N N . GLY A 1 275 ? -9.044 -6.624 31.143 1.00 93.81 275 GLY A N 1
ATOM 2106 C CA . GLY A 1 275 ? -8.238 -6.818 32.346 1.00 93.81 275 GLY A CA 1
ATOM 2107 C C . GLY A 1 275 ? -6.757 -6.446 32.215 1.00 93.81 275 GLY A C 1
ATOM 2108 O O . GLY A 1 275 ? -6.098 -6.335 33.249 1.00 93.81 275 GLY A O 1
ATOM 2109 N N . GLU A 1 276 ? -6.226 -6.216 31.006 1.00 94.00 276 GLU A N 1
ATOM 2110 C CA . GLU A 1 276 ? -4.838 -5.767 30.828 1.00 94.00 276 GLU A CA 1
ATOM 2111 C C . GLU A 1 276 ? -4.665 -4.278 31.185 1.00 94.00 276 GLU A C 1
ATOM 2113 O O . GLU A 1 276 ? -5.588 -3.477 30.994 1.00 94.00 276 GLU A O 1
ATOM 2118 N N . PRO A 1 277 ? -3.484 -3.886 31.700 1.00 96.94 277 PRO A N 1
ATOM 2119 C CA . PRO A 1 277 ? -3.185 -2.498 32.017 1.00 96.94 277 PRO A CA 1
ATOM 2120 C C . PRO A 1 277 ? -2.737 -1.713 30.782 1.00 96.94 277 PRO A C 1
ATOM 2122 O O . PRO A 1 277 ? -1.925 -2.194 29.991 1.00 96.94 277 PRO A O 1
ATOM 2125 N N . ILE A 1 278 ? -3.171 -0.461 30.700 1.00 97.81 278 ILE A N 1
ATOM 2126 C CA . ILE A 1 278 ? -2.785 0.556 29.720 1.00 97.81 278 ILE A CA 1
ATOM 2127 C C . ILE A 1 278 ? -1.971 1.636 30.433 1.00 97.81 278 ILE A C 1
ATOM 2129 O O . ILE A 1 278 ? -2.335 2.068 31.523 1.00 97.81 278 ILE A O 1
ATOM 2133 N N . HIS A 1 279 ? -0.892 2.102 29.816 1.00 98.56 279 HIS A N 1
ATOM 2134 C CA . HIS A 1 279 ? -0.098 3.228 30.300 1.00 98.56 279 HIS A CA 1
ATOM 2135 C C . HIS A 1 279 ? -0.151 4.356 29.276 1.00 98.56 279 HIS A C 1
ATOM 2137 O O . HIS A 1 279 ? 0.305 4.182 28.142 1.00 98.56 279 HIS A O 1
ATOM 2143 N N . PHE A 1 280 ? -0.675 5.514 29.669 1.00 98.75 280 PHE A N 1
ATOM 2144 C CA . PHE A 1 280 ? -0.627 6.693 28.814 1.00 98.75 280 PHE A CA 1
ATOM 2145 C C . PHE A 1 280 ? 0.743 7.359 28.895 1.00 98.75 280 PHE A C 1
ATOM 2147 O O . PHE A 1 280 ? 1.320 7.511 29.968 1.00 98.75 280 PHE A O 1
ATOM 2154 N N . VAL A 1 281 ? 1.262 7.758 27.740 1.00 98.56 281 VAL A N 1
ATOM 2155 C CA . VAL A 1 281 ? 2.518 8.496 27.615 1.00 98.56 281 VAL A CA 1
ATOM 2156 C C . VAL A 1 281 ? 2.184 9.867 27.057 1.00 98.56 281 VAL A C 1
ATOM 2158 O O . VAL A 1 281 ? 1.610 9.970 25.975 1.00 98.56 281 VAL A O 1
ATOM 2161 N N . GLN A 1 282 ? 2.518 10.919 27.791 1.00 98.38 282 GLN A N 1
ATOM 2162 C CA . GLN A 1 282 ? 2.334 12.272 27.286 1.00 98.38 282 GLN A CA 1
ATOM 2163 C C . GLN A 1 282 ? 3.270 12.501 26.091 1.00 98.38 282 GLN A C 1
ATOM 2165 O O . GLN A 1 282 ? 4.442 12.136 26.162 1.00 98.38 282 GLN A O 1
ATOM 2170 N N . CYS A 1 283 ? 2.760 13.088 25.007 1.00 96.50 283 CYS A N 1
ATOM 2171 C CA . CYS A 1 283 ? 3.563 13.458 23.838 1.00 96.50 283 CYS A CA 1
ATOM 2172 C C . CYS A 1 283 ? 3.310 14.908 23.403 1.00 96.50 283 CYS A C 1
ATOM 2174 O O . CYS A 1 283 ? 2.344 15.537 23.847 1.00 96.50 283 CYS A O 1
ATOM 2176 N N . SER A 1 284 ? 4.169 15.430 22.527 1.00 96.31 284 SER A N 1
ATOM 2177 C CA . SER A 1 284 ? 3.975 16.715 21.847 1.00 96.31 284 SER A CA 1
ATOM 2178 C C . SER A 1 284 ? 3.190 16.559 20.536 1.00 96.31 284 SER A C 1
ATOM 2180 O O . SER A 1 284 ? 2.977 15.447 20.037 1.00 96.31 284 SER A O 1
ATOM 2182 N N . ILE A 1 285 ? 2.734 17.679 19.963 1.00 95.50 285 ILE A N 1
ATOM 2183 C CA . ILE A 1 285 ? 2.054 17.669 18.661 1.00 95.50 285 ILE A CA 1
ATOM 2184 C C . ILE A 1 285 ? 3.021 17.296 17.529 1.00 95.50 285 ILE A C 1
ATOM 2186 O O . ILE A 1 285 ? 2.641 16.571 16.612 1.00 95.50 285 ILE A O 1
ATOM 2190 N N . GLU A 1 286 ? 4.281 17.717 17.621 1.00 92.25 286 GLU A N 1
ATOM 2191 C CA . GLU A 1 286 ? 5.348 17.376 16.680 1.00 92.25 286 GLU A CA 1
ATOM 2192 C C . GLU A 1 286 ? 5.623 15.870 16.697 1.00 92.25 286 GLU A C 1
ATOM 2194 O O . GLU A 1 286 ? 5.642 15.241 15.641 1.00 92.25 286 GLU A O 1
ATOM 2199 N N . GLU A 1 287 ? 5.739 15.266 17.884 1.00 90.12 287 GLU A N 1
ATOM 2200 C CA . GLU A 1 287 ? 5.901 13.814 18.035 1.00 90.12 287 GLU A CA 1
ATOM 2201 C C . GLU A 1 287 ? 4.702 13.045 17.459 1.00 90.12 287 GLU A C 1
ATOM 2203 O O . GLU A 1 287 ? 4.873 12.008 16.814 1.00 90.12 287 GLU A O 1
ATOM 2208 N N . ALA A 1 288 ? 3.483 13.560 17.651 1.00 92.12 288 ALA A N 1
ATOM 2209 C CA . ALA A 1 288 ? 2.268 12.964 17.102 1.00 92.12 288 ALA A CA 1
ATOM 2210 C C . ALA A 1 288 ? 2.239 13.011 15.563 1.00 92.12 288 ALA A C 1
ATOM 2212 O O . ALA A 1 288 ? 1.889 12.020 14.911 1.00 92.12 288 ALA A O 1
ATOM 2213 N N . LEU A 1 289 ? 2.619 14.148 14.970 1.00 83.06 289 LEU A N 1
ATOM 2214 C CA . LEU A 1 289 ? 2.699 14.325 13.518 1.00 83.06 289 LEU A CA 1
ATOM 2215 C C . LEU A 1 289 ? 3.810 13.467 12.905 1.00 83.06 289 LEU A C 1
ATOM 2217 O O . LEU A 1 289 ? 3.577 12.816 11.884 1.00 83.06 289 LEU A O 1
ATOM 2221 N N . GLN A 1 290 ? 4.972 13.407 13.555 1.00 83.50 290 GLN A N 1
ATOM 2222 C CA . GLN A 1 290 ? 6.095 12.570 13.144 1.00 83.50 290 GLN A CA 1
ATOM 2223 C C . GLN A 1 290 ? 5.710 11.086 13.160 1.00 83.50 290 GLN A C 1
ATOM 2225 O O . GLN A 1 290 ? 5.867 10.395 12.153 1.00 83.50 290 GLN A O 1
ATOM 2230 N N . ALA A 1 291 ? 5.089 10.610 14.243 1.00 86.69 291 ALA A N 1
ATOM 2231 C CA . ALA A 1 291 ? 4.606 9.234 14.339 1.00 86.69 291 ALA A CA 1
ATOM 2232 C C . ALA A 1 291 ? 3.584 8.892 13.239 1.00 86.69 291 ALA A C 1
ATOM 2234 O O . ALA A 1 291 ? 3.603 7.797 12.671 1.00 86.69 291 ALA A O 1
ATOM 2235 N N . ARG A 1 292 ? 2.697 9.837 12.895 1.00 84.06 292 ARG A N 1
ATOM 2236 C CA . ARG A 1 292 ? 1.742 9.671 11.790 1.00 84.06 292 ARG A CA 1
ATOM 2237 C C . ARG A 1 292 ? 2.446 9.614 10.429 1.00 84.06 292 ARG A C 1
ATOM 2239 O O . ARG A 1 292 ? 2.044 8.827 9.569 1.00 84.06 292 ARG A O 1
ATOM 2246 N N . ALA A 1 293 ? 3.489 10.415 10.221 1.00 74.19 293 ALA A N 1
ATOM 2247 C CA . ALA A 1 293 ? 4.286 10.391 8.997 1.00 74.19 293 ALA A CA 1
ATOM 2248 C C . ALA A 1 293 ? 5.050 9.065 8.838 1.00 74.19 293 ALA A C 1
ATOM 2250 O O . ALA A 1 293 ? 4.958 8.436 7.784 1.00 74.19 293 ALA A O 1
ATOM 2251 N N . GLU A 1 294 ? 5.715 8.587 9.891 1.00 78.56 294 GLU A N 1
ATOM 2252 C CA . GLU A 1 294 ? 6.423 7.296 9.921 1.00 78.56 294 GLU A CA 1
ATOM 2253 C C . GLU A 1 294 ? 5.485 6.117 9.644 1.00 78.56 294 GLU A C 1
ATOM 2255 O O . GLU A 1 294 ? 5.810 5.198 8.882 1.00 78.56 294 GLU A O 1
ATOM 2260 N N . ARG A 1 295 ? 4.273 6.170 10.207 1.00 84.06 295 ARG A N 1
ATOM 2261 C CA . ARG A 1 295 ? 3.218 5.190 9.944 1.00 84.06 295 ARG A CA 1
ATOM 2262 C C . ARG A 1 295 ? 2.862 5.135 8.457 1.00 84.06 295 ARG A C 1
ATOM 2264 O O . ARG A 1 295 ? 2.760 4.043 7.895 1.00 84.06 295 ARG A O 1
ATOM 2271 N N . ARG A 1 296 ? 2.711 6.298 7.818 1.00 75.19 296 ARG A N 1
ATOM 2272 C CA . ARG A 1 296 ? 2.424 6.411 6.381 1.00 75.19 296 ARG A CA 1
ATOM 2273 C C . ARG A 1 296 ? 3.577 5.887 5.522 1.00 75.19 296 ARG A C 1
ATOM 2275 O O . ARG A 1 296 ? 3.326 5.145 4.581 1.00 75.19 296 ARG A O 1
ATOM 2282 N N . VAL A 1 297 ? 4.826 6.201 5.871 1.00 69.44 297 VAL A N 1
ATOM 2283 C CA . VAL A 1 297 ? 6.013 5.657 5.180 1.00 69.44 297 VAL A CA 1
ATOM 2284 C C . VAL A 1 297 ? 6.052 4.133 5.281 1.00 69.44 297 VAL A C 1
ATOM 2286 O O . VAL A 1 297 ? 6.257 3.454 4.282 1.00 69.44 297 VAL A O 1
ATOM 2289 N N . THR A 1 298 ? 5.778 3.578 6.462 1.00 76.06 298 THR A N 1
ATOM 2290 C CA . THR A 1 298 ? 5.739 2.123 6.667 1.00 76.06 298 THR A CA 1
ATOM 2291 C C . THR A 1 298 ? 4.682 1.451 5.786 1.00 76.06 298 THR A C 1
ATOM 2293 O O . THR A 1 298 ? 4.969 0.444 5.142 1.00 76.06 298 THR A O 1
ATOM 2296 N N . LEU A 1 299 ? 3.477 2.028 5.712 1.00 74.12 299 LEU A N 1
ATOM 2297 C CA . LEU A 1 299 ? 2.409 1.551 4.828 1.00 74.12 299 LEU A CA 1
ATOM 2298 C C . LEU A 1 299 ? 2.821 1.606 3.352 1.00 74.12 299 LEU A C 1
ATOM 2300 O O . LEU A 1 299 ? 2.628 0.629 2.630 1.00 74.12 299 LEU A O 1
ATOM 2304 N N . ASN A 1 300 ? 3.442 2.706 2.924 1.00 69.19 300 ASN A N 1
ATOM 2305 C CA . ASN A 1 300 ? 3.946 2.859 1.560 1.00 69.19 300 ASN A CA 1
ATOM 2306 C C . ASN A 1 300 ? 5.049 1.843 1.238 1.00 69.19 300 ASN A C 1
ATOM 2308 O O . ASN A 1 300 ? 5.085 1.321 0.128 1.00 69.19 300 ASN A O 1
ATOM 2312 N N . ASN A 1 301 ? 5.915 1.518 2.201 1.00 70.56 301 ASN A N 1
ATOM 2313 C CA . ASN A 1 301 ? 6.957 0.506 2.033 1.00 70.56 301 ASN A CA 1
ATOM 2314 C C . ASN A 1 301 ? 6.363 -0.898 1.877 1.00 70.56 301 ASN A C 1
ATOM 2316 O O . ASN A 1 301 ? 6.811 -1.654 1.018 1.00 70.56 301 ASN A O 1
ATOM 2320 N N . TRP A 1 302 ? 5.338 -1.251 2.662 1.00 76.88 302 TRP A N 1
ATOM 2321 C CA . TRP A 1 302 ? 4.627 -2.518 2.461 1.00 76.88 302 TRP A CA 1
ATOM 2322 C C . TRP A 1 302 ? 3.932 -2.563 1.112 1.00 76.88 302 TRP A C 1
ATOM 2324 O O . TRP A 1 302 ? 4.060 -3.564 0.415 1.00 76.88 302 TRP A O 1
ATOM 2334 N N . HIS A 1 303 ? 3.236 -1.486 0.736 1.00 72.00 303 HIS A N 1
ATOM 2335 C CA . HIS A 1 303 ? 2.604 -1.391 -0.571 1.00 72.00 303 HIS A CA 1
ATOM 2336 C C . HIS A 1 303 ? 3.650 -1.590 -1.667 1.00 72.00 303 HIS A C 1
ATOM 2338 O O . HIS A 1 303 ? 3.537 -2.543 -2.420 1.00 72.00 303 HIS A O 1
ATOM 2344 N N . GLY A 1 304 ? 4.733 -0.809 -1.665 1.00 59.50 304 GLY A N 1
ATOM 2345 C CA . GLY A 1 304 ? 5.788 -0.875 -2.675 1.00 59.50 304 GLY A CA 1
ATOM 2346 C C . GLY A 1 304 ? 6.595 -2.177 -2.713 1.00 59.50 304 GLY A C 1
ATOM 2347 O O . GLY A 1 304 ? 7.179 -2.469 -3.749 1.00 59.50 304 GLY A O 1
ATOM 2348 N N . GLY A 1 305 ? 6.649 -2.950 -1.623 1.00 67.25 305 GLY A N 1
ATOM 2349 C CA . GLY A 1 305 ? 7.236 -4.299 -1.616 1.00 67.25 305 GLY A CA 1
ATOM 2350 C C . GLY A 1 305 ? 6.276 -5.398 -2.099 1.00 67.25 305 GLY A C 1
ATOM 2351 O O . GLY A 1 305 ? 6.705 -6.519 -2.389 1.00 67.25 305 GLY A O 1
ATOM 2352 N N . LEU A 1 306 ? 4.977 -5.090 -2.166 1.00 73.25 306 LEU A N 1
ATOM 2353 C CA . LEU A 1 306 ? 3.903 -6.001 -2.569 1.00 73.25 306 LEU A CA 1
ATOM 2354 C C . LEU A 1 306 ? 3.296 -5.660 -3.938 1.00 73.25 306 LEU A C 1
ATOM 2356 O O . LEU A 1 306 ? 2.668 -6.531 -4.544 1.00 73.25 306 LEU A O 1
ATOM 2360 N N . THR A 1 307 ? 3.466 -4.432 -4.430 1.00 69.75 307 THR A N 1
ATOM 2361 C CA . THR A 1 307 ? 3.127 -4.027 -5.794 1.00 69.75 307 THR A CA 1
ATOM 2362 C C . THR A 1 307 ? 4.304 -4.225 -6.728 1.00 69.75 307 THR A C 1
ATOM 2364 O O . THR A 1 307 ? 5.460 -3.979 -6.389 1.00 69.75 307 THR A O 1
ATOM 2367 N N . MET A 1 308 ? 3.986 -4.693 -7.932 1.00 77.19 308 MET A N 1
ATOM 2368 C CA . MET A 1 308 ? 4.959 -4.775 -9.004 1.00 77.19 308 MET A CA 1
ATOM 2369 C C . MET A 1 308 ? 5.259 -3.363 -9.488 1.00 77.19 308 MET A C 1
ATOM 2371 O O . MET A 1 308 ? 4.333 -2.603 -9.771 1.00 77.19 308 MET A O 1
ATOM 2375 N N . LYS A 1 309 ? 6.542 -3.020 -9.540 1.00 86.88 309 LYS A N 1
ATOM 2376 C CA . LYS A 1 309 ? 7.025 -1.733 -10.027 1.00 86.88 309 LYS A CA 1
ATOM 2377 C C . LYS A 1 309 ? 7.756 -1.945 -11.333 1.00 86.88 309 LYS A C 1
ATOM 2379 O O . LYS A 1 309 ? 8.509 -2.911 -11.447 1.00 86.88 309 LYS A O 1
ATOM 2384 N N . ILE A 1 310 ? 7.532 -1.048 -12.276 1.00 92.69 310 ILE A N 1
ATOM 2385 C CA . ILE A 1 310 ? 8.250 -1.031 -13.540 1.00 92.69 310 ILE A CA 1
ATOM 2386 C C . ILE A 1 310 ? 8.638 0.405 -13.856 1.00 92.69 310 ILE A C 1
ATOM 2388 O O . ILE A 1 310 ? 7.821 1.313 -13.709 1.00 92.69 310 ILE A O 1
ATOM 2392 N N . ASP A 1 311 ? 9.873 0.614 -14.282 1.00 96.12 311 ASP A N 1
ATOM 2393 C CA . ASP A 1 311 ? 10.220 1.872 -14.923 1.00 96.12 311 ASP A CA 1
ATOM 2394 C C . ASP A 1 311 ? 9.723 1.835 -16.372 1.00 96.12 311 ASP A C 1
ATOM 2396 O O . ASP A 1 311 ? 9.913 0.848 -17.082 1.00 96.12 311 ASP A O 1
ATOM 2400 N N . LEU A 1 312 ? 9.034 2.886 -16.801 1.00 95.38 312 LEU A N 1
ATOM 2401 C CA . LEU A 1 312 ? 8.666 3.083 -18.197 1.00 95.38 312 LEU A CA 1
ATOM 2402 C C . LEU A 1 312 ? 9.501 4.242 -18.721 1.00 95.38 312 LEU A C 1
ATOM 2404 O O . LEU A 1 312 ? 9.290 5.374 -18.284 1.00 95.38 312 LEU A O 1
ATOM 2408 N N . ASN A 1 313 ? 10.433 3.955 -19.627 1.00 94.25 313 ASN A N 1
ATOM 2409 C CA . ASN A 1 313 ? 11.394 4.930 -20.127 1.00 94.25 313 ASN A CA 1
ATOM 2410 C C . ASN A 1 313 ? 11.213 5.228 -21.620 1.00 94.25 313 ASN A C 1
ATOM 2412 O O . ASN A 1 313 ? 10.644 4.425 -22.364 1.00 94.25 313 ASN A O 1
ATOM 2416 N N . ALA A 1 314 ? 11.700 6.391 -22.047 1.00 92.19 314 ALA A N 1
ATOM 2417 C CA . ALA A 1 314 ? 11.796 6.768 -23.454 1.00 92.19 314 ALA A CA 1
ATOM 2418 C C . ALA A 1 314 ? 13.114 7.500 -23.733 1.00 92.19 314 ALA A C 1
ATOM 2420 O O . ALA A 1 314 ? 13.648 8.200 -22.865 1.00 92.19 314 ALA A O 1
ATOM 2421 N N . ASP A 1 315 ? 13.609 7.348 -24.958 1.00 91.50 315 ASP A N 1
ATOM 2422 C CA . ASP A 1 315 ? 14.773 8.072 -25.469 1.00 91.50 315 ASP A CA 1
ATOM 2423 C C . ASP A 1 315 ? 14.302 9.441 -25.999 1.00 91.50 315 ASP A C 1
ATOM 2425 O O . ASP A 1 315 ? 13.372 9.508 -26.803 1.00 91.50 315 ASP A O 1
ATOM 2429 N N . LEU A 1 316 ? 14.873 10.536 -25.485 1.00 89.06 316 LEU A N 1
ATOM 2430 C CA . LEU A 1 316 ? 14.422 11.917 -25.715 1.00 89.06 316 LEU A CA 1
ATOM 2431 C C . LEU A 1 316 ? 15.584 12.847 -26.090 1.00 89.06 316 LEU A C 1
ATOM 2433 O O . LEU A 1 316 ? 16.762 12.538 -25.891 1.00 89.06 316 LEU A O 1
ATOM 2437 N N . GLY A 1 317 ? 15.253 14.038 -26.594 1.00 83.81 317 GLY A N 1
ATOM 2438 C CA . GLY A 1 317 ? 16.251 15.022 -27.018 1.00 83.81 317 GLY A CA 1
ATOM 2439 C C . GLY A 1 317 ? 16.915 14.670 -28.352 1.00 83.81 317 GLY A C 1
ATOM 2440 O O . GLY A 1 317 ? 17.998 15.163 -28.668 1.00 83.81 317 GLY A O 1
ATOM 2441 N N . GLU A 1 318 ? 16.258 13.823 -29.144 1.00 82.94 318 GLU A N 1
ATOM 2442 C CA . GLU A 1 318 ? 16.735 13.353 -30.445 1.00 82.94 318 GLU A CA 1
ATOM 2443 C C . GLU A 1 318 ? 16.185 14.170 -31.636 1.00 82.94 318 GLU A C 1
ATOM 2445 O O . GLU A 1 318 ? 16.508 13.884 -32.788 1.00 82.94 318 GLU A O 1
ATOM 2450 N N . GLY A 1 319 ? 15.383 15.212 -31.371 1.00 72.81 319 GLY A N 1
ATOM 2451 C CA . GLY A 1 319 ? 14.779 16.081 -32.393 1.00 72.81 319 GLY A CA 1
ATOM 2452 C C . GLY A 1 319 ? 13.344 15.712 -32.794 1.00 72.81 319 GLY A C 1
ATOM 2453 O O . GLY A 1 319 ? 12.866 16.160 -33.836 1.00 72.81 319 GLY A O 1
ATOM 2454 N N . CYS A 1 320 ? 12.647 14.911 -31.982 1.00 67.81 320 CYS A N 1
ATOM 2455 C CA . CYS A 1 320 ? 11.261 14.506 -32.218 1.00 67.81 320 CYS A CA 1
ATOM 2456 C C . CYS A 1 320 ? 10.246 15.521 -31.654 1.00 67.81 320 CYS A C 1
ATOM 2458 O O . CYS A 1 320 ? 10.456 16.137 -30.614 1.00 67.81 320 CYS A O 1
ATOM 2460 N N . SER A 1 321 ? 9.094 15.684 -32.316 1.00 65.00 321 SER A N 1
ATOM 2461 C CA . SER A 1 321 ? 8.083 16.700 -31.958 1.00 65.00 321 SER A CA 1
ATOM 2462 C C . SER A 1 321 ? 7.231 16.371 -30.721 1.00 65.00 321 SER A C 1
ATOM 2464 O O . SER A 1 321 ? 6.393 17.183 -30.332 1.00 65.00 321 SER A O 1
ATOM 2466 N N . ASN A 1 322 ? 7.387 15.181 -30.130 1.00 74.25 322 ASN A N 1
ATOM 2467 C CA . ASN A 1 322 ? 6.444 14.623 -29.152 1.00 74.25 322 ASN A CA 1
ATOM 2468 C C . ASN A 1 322 ? 7.023 14.419 -27.746 1.00 74.25 322 ASN A C 1
ATOM 2470 O O . ASN A 1 322 ? 6.301 13.925 -26.880 1.00 74.25 322 ASN A O 1
ATOM 2474 N N . ASP A 1 323 ? 8.267 14.825 -27.484 1.00 81.19 323 ASP A N 1
ATOM 2475 C CA . ASP A 1 323 ? 8.937 14.619 -26.191 1.00 81.19 323 ASP A CA 1
ATOM 2476 C C . ASP A 1 323 ? 8.088 15.153 -25.021 1.00 81.19 323 ASP A C 1
ATOM 2478 O O . ASP A 1 323 ? 7.857 14.459 -24.032 1.00 81.19 323 ASP A O 1
ATOM 2482 N N . ALA A 1 324 ? 7.497 16.343 -25.180 1.00 84.81 324 ALA A N 1
ATOM 2483 C CA . ALA A 1 324 ? 6.599 16.946 -24.189 1.00 84.81 324 ALA A CA 1
ATOM 2484 C C . ALA A 1 324 ? 5.320 16.135 -23.924 1.00 84.81 324 ALA A C 1
ATOM 2486 O O . ALA A 1 324 ? 4.784 16.170 -22.818 1.00 84.81 324 ALA A O 1
ATOM 2487 N N . LEU A 1 325 ? 4.824 15.396 -24.919 1.00 88.00 325 LEU A N 1
ATOM 2488 C CA . LEU A 1 325 ? 3.608 14.592 -24.791 1.00 88.00 325 LEU A CA 1
ATOM 2489 C C . LEU A 1 325 ? 3.870 13.230 -24.136 1.00 88.00 325 LEU A C 1
ATOM 2491 O O . LEU A 1 325 ? 2.939 12.653 -23.576 1.00 88.00 325 LEU A O 1
ATOM 2495 N N . LEU A 1 326 ? 5.106 12.722 -24.198 1.00 88.12 326 LEU A N 1
ATOM 2496 C CA . LEU A 1 326 ? 5.505 11.455 -23.576 1.00 88.12 326 LEU A CA 1
ATOM 2497 C C . LEU A 1 326 ? 5.824 11.597 -22.084 1.00 88.12 326 LEU A C 1
ATOM 2499 O O . LEU A 1 326 ? 5.560 10.671 -21.321 1.00 88.12 326 LEU A O 1
ATOM 2503 N N . MET A 1 327 ? 6.331 12.754 -21.655 1.00 90.62 327 MET A N 1
ATOM 2504 C CA . MET A 1 327 ? 6.749 13.007 -20.268 1.00 90.62 327 MET A CA 1
ATOM 2505 C C . MET A 1 327 ? 5.705 12.659 -19.193 1.00 90.62 327 MET A C 1
ATOM 2507 O O . MET A 1 327 ? 6.084 12.057 -18.195 1.00 90.62 327 MET A O 1
ATOM 2511 N N . PRO A 1 328 ? 4.395 12.938 -19.363 1.00 91.75 328 PRO A N 1
ATOM 2512 C CA . PRO A 1 328 ? 3.389 12.539 -18.375 1.00 91.75 328 PRO A CA 1
ATOM 2513 C C . PRO A 1 328 ? 3.168 11.021 -18.259 1.00 91.75 328 PRO A C 1
ATOM 2515 O O . PRO A 1 328 ? 2.482 10.577 -17.339 1.00 91.75 328 PRO A O 1
ATOM 2518 N N . LEU A 1 329 ? 3.661 10.231 -19.216 1.00 92.69 329 LEU A N 1
ATOM 2519 C CA . LEU A 1 329 ? 3.415 8.789 -19.306 1.00 92.69 329 LEU A CA 1
ATOM 2520 C C . LEU A 1 329 ? 4.605 7.966 -18.802 1.00 92.69 329 LEU A C 1
ATOM 2522 O O . LEU A 1 329 ? 4.399 6.870 -18.278 1.00 92.69 329 LEU A O 1
ATOM 2526 N N . ILE A 1 330 ? 5.820 8.492 -18.932 1.00 93.81 330 ILE A N 1
ATOM 2527 C CA . ILE A 1 330 ? 7.070 7.831 -18.541 1.00 93.81 330 ILE A CA 1
ATOM 2528 C C . ILE A 1 330 ? 7.471 8.187 -17.106 1.00 93.81 330 ILE A C 1
ATOM 2530 O O . ILE A 1 330 ? 7.038 9.193 -16.550 1.00 93.81 330 ILE A O 1
ATOM 2534 N N . SER A 1 331 ? 8.303 7.350 -16.495 1.00 96.44 331 SER A N 1
ATOM 2535 C CA . SER A 1 331 ? 8.914 7.621 -15.191 1.00 96.44 331 SER A CA 1
ATOM 2536 C C . SER A 1 331 ? 10.371 8.055 -15.287 1.00 96.44 331 SER A C 1
ATOM 2538 O O . SER A 1 331 ? 10.844 8.770 -14.401 1.00 96.44 331 SER A O 1
ATOM 2540 N N . SER A 1 332 ? 11.065 7.684 -16.363 1.00 97.12 332 SER A N 1
ATOM 2541 C CA . SER A 1 332 ? 12.443 8.090 -16.623 1.00 97.12 332 SER A CA 1
ATOM 2542 C C . SER A 1 332 ? 12.658 8.450 -18.099 1.00 97.12 332 SER A C 1
ATOM 2544 O O . SER A 1 332 ? 11.934 7.988 -18.981 1.00 97.12 332 SER A O 1
ATOM 2546 N N . ALA A 1 333 ? 13.635 9.313 -18.373 1.00 95.62 333 ALA A N 1
ATOM 2547 C CA . ALA A 1 333 ? 13.984 9.779 -19.711 1.00 95.62 333 ALA A CA 1
ATOM 2548 C C . ALA A 1 333 ? 15.480 9.597 -19.979 1.00 95.62 333 ALA A C 1
ATOM 2550 O O . ALA A 1 333 ? 16.306 10.027 -19.171 1.00 95.62 333 ALA A O 1
ATOM 2551 N N . ASN A 1 334 ? 15.833 9.019 -21.128 1.00 96.19 334 ASN A N 1
ATOM 2552 C CA . ASN A 1 334 ? 17.219 8.910 -21.586 1.00 96.19 334 ASN A CA 1
ATOM 2553 C C . ASN A 1 334 ? 17.502 10.058 -22.558 1.00 96.19 334 ASN A C 1
ATOM 2555 O O . ASN A 1 334 ? 17.022 10.051 -23.685 1.00 96.19 334 ASN A O 1
ATOM 2559 N N . ILE A 1 335 ? 18.258 11.064 -22.122 1.00 96.75 335 ILE A N 1
ATOM 2560 C CA . ILE A 1 335 ? 18.491 12.287 -22.897 1.00 96.75 335 ILE A CA 1
ATOM 2561 C C . ILE A 1 335 ? 19.753 12.146 -23.749 1.00 96.75 335 ILE A C 1
ATOM 2563 O O . ILE A 1 335 ? 20.841 11.891 -23.222 1.00 96.75 335 ILE A O 1
ATOM 2567 N N . ALA A 1 336 ? 19.614 12.367 -25.057 1.00 96.38 336 ALA A N 1
ATOM 2568 C CA . ALA A 1 336 ? 20.703 12.298 -26.025 1.00 96.38 336 ALA A CA 1
ATOM 2569 C C . ALA A 1 336 ? 21.887 13.221 -25.675 1.00 96.38 336 ALA A C 1
ATOM 2571 O O . ALA A 1 336 ? 21.728 14.424 -25.458 1.00 96.38 336 ALA A O 1
ATOM 2572 N N . CYS A 1 337 ? 23.102 12.658 -25.655 1.00 97.06 337 CYS A N 1
ATOM 2573 C CA . CYS A 1 337 ? 24.316 13.354 -25.203 1.00 97.06 337 CYS A CA 1
ATOM 2574 C C . CYS A 1 337 ? 25.178 13.970 -26.327 1.00 97.06 337 CYS A C 1
ATOM 2576 O O . CYS A 1 337 ? 26.345 14.296 -26.110 1.00 97.06 337 CYS A O 1
ATOM 2578 N N . GLY A 1 338 ? 24.635 14.153 -27.532 1.00 94.19 338 GLY A N 1
ATOM 2579 C CA . GLY A 1 338 ? 25.269 14.933 -28.600 1.00 94.19 338 GLY A CA 1
ATOM 2580 C C . GLY A 1 338 ? 26.030 14.128 -29.654 1.00 94.19 338 GLY A C 1
ATOM 2581 O O . GLY A 1 338 ? 26.212 14.619 -30.767 1.00 94.19 338 GLY A O 1
ATOM 2582 N N . PHE A 1 339 ? 26.467 12.900 -29.370 1.00 96.69 339 PHE A N 1
ATOM 2583 C CA . PHE A 1 339 ? 27.247 12.124 -30.347 1.00 96.69 339 PHE A CA 1
ATOM 2584 C C . PHE A 1 339 ? 26.382 11.481 -31.431 1.00 96.69 339 PHE A C 1
ATOM 2586 O O . PHE A 1 339 ? 26.714 11.576 -32.610 1.00 96.69 339 PHE A O 1
ATOM 2593 N N . HIS A 1 340 ? 25.271 10.859 -31.040 1.00 95.25 340 HIS A N 1
ATOM 2594 C CA . HIS A 1 340 ? 24.337 10.231 -31.974 1.00 95.25 340 HIS A CA 1
ATOM 2595 C C . HIS A 1 340 ? 23.212 11.191 -32.392 1.00 95.25 340 HIS A C 1
ATOM 2597 O O . HIS A 1 340 ? 22.812 11.201 -33.551 1.00 95.25 340 HIS A O 1
ATOM 2603 N N . ALA A 1 341 ? 22.737 12.013 -31.454 1.00 93.81 341 ALA A N 1
ATOM 2604 C CA . ALA A 1 341 ? 21.696 13.018 -31.625 1.00 93.81 341 ALA A CA 1
ATOM 2605 C C . ALA A 1 341 ? 21.782 14.053 -30.490 1.00 93.81 341 ALA A C 1
ATOM 2607 O O . ALA A 1 341 ? 22.570 13.893 -29.552 1.00 93.81 341 ALA A O 1
ATOM 2608 N N . GLY A 1 342 ? 20.980 15.113 -30.588 1.00 92.19 342 GLY A N 1
ATOM 2609 C CA . GLY A 1 342 ? 20.925 16.188 -29.602 1.00 92.19 342 GLY A CA 1
ATOM 2610 C C . GLY A 1 342 ? 22.136 17.125 -29.621 1.00 92.19 342 GLY A C 1
ATOM 2611 O O . GLY A 1 342 ? 23.103 16.967 -30.374 1.00 92.19 342 GLY A O 1
ATOM 2612 N N . ASP A 1 343 ? 22.071 18.146 -28.780 1.00 94.62 343 ASP A N 1
ATOM 2613 C CA . ASP A 1 343 ? 23.125 19.126 -28.535 1.00 94.62 343 ASP A CA 1
ATOM 2614 C C . ASP A 1 343 ? 22.914 19.783 -27.162 1.00 94.62 343 ASP A C 1
ATOM 2616 O O . ASP A 1 343 ? 21.990 19.435 -26.427 1.00 94.62 343 ASP A O 1
ATOM 2620 N N . ALA A 1 344 ? 23.773 20.735 -26.793 1.00 95.75 344 ALA A N 1
ATOM 2621 C CA . ALA A 1 344 ? 23.694 21.396 -25.491 1.00 95.75 344 ALA A CA 1
ATOM 2622 C C . ALA A 1 344 ? 22.361 22.134 -25.256 1.00 95.75 344 ALA A C 1
ATOM 2624 O O . ALA A 1 344 ? 21.907 22.218 -24.114 1.00 95.75 344 ALA A O 1
ATOM 2625 N N . VAL A 1 345 ? 21.733 22.667 -26.311 1.00 94.69 345 VAL A N 1
ATOM 2626 C CA . VAL A 1 345 ? 20.447 23.373 -26.203 1.00 94.69 345 VAL A CA 1
ATOM 2627 C C . VAL A 1 345 ? 19.341 22.360 -25.933 1.00 94.69 345 VAL A C 1
ATOM 2629 O O . VAL A 1 345 ? 18.630 22.473 -24.935 1.00 94.69 345 VAL A O 1
ATOM 2632 N N . THR A 1 346 ? 19.281 21.312 -26.750 1.00 93.56 346 THR A N 1
ATOM 2633 C CA . THR A 1 346 ? 18.270 20.255 -26.660 1.00 93.56 346 THR A CA 1
ATOM 2634 C C . THR A 1 346 ? 18.377 19.476 -25.343 1.00 93.56 346 THR A C 1
ATOM 2636 O O . THR A 1 346 ? 17.362 19.163 -24.719 1.00 93.56 346 THR A O 1
ATOM 2639 N N . MET A 1 347 ? 19.598 19.219 -24.852 1.00 96.12 347 MET A N 1
ATOM 2640 C CA . MET A 1 347 ? 19.821 18.621 -23.527 1.00 96.12 347 MET A CA 1
ATOM 2641 C C . MET A 1 347 ? 19.196 19.468 -22.420 1.00 96.12 347 MET A C 1
ATOM 2643 O O . MET A 1 347 ? 18.484 18.954 -21.559 1.00 96.12 347 MET A O 1
ATOM 2647 N N . ARG A 1 348 ? 19.448 20.780 -22.446 1.00 96.75 348 ARG A N 1
ATOM 2648 C CA . ARG A 1 348 ? 18.949 21.717 -21.437 1.00 96.75 348 ARG A CA 1
ATOM 2649 C C . ARG A 1 348 ? 17.424 21.806 -21.447 1.00 96.75 348 ARG A C 1
ATOM 2651 O O . ARG A 1 348 ? 16.806 21.839 -20.384 1.00 96.75 348 ARG A O 1
ATOM 2658 N N . GLU A 1 349 ? 16.817 21.828 -22.628 1.00 94.88 349 GLU A N 1
ATOM 2659 C CA . GLU A 1 349 ? 15.360 21.806 -22.791 1.00 94.88 349 GLU A CA 1
ATOM 2660 C C . GLU A 1 349 ? 14.753 20.503 -22.258 1.00 94.88 349 GLU A C 1
ATOM 2662 O O . GLU A 1 349 ? 13.803 20.543 -21.475 1.00 94.88 349 GLU A O 1
ATOM 2667 N N . SER A 1 350 ? 15.361 19.363 -22.590 1.00 95.31 350 SER A N 1
ATOM 2668 C CA . SER A 1 350 ? 14.917 18.040 -22.137 1.00 95.31 350 SER A CA 1
ATOM 2669 C C . SER A 1 350 ? 15.000 17.894 -20.612 1.00 95.31 350 SER A C 1
ATOM 2671 O O . SER A 1 350 ? 14.071 17.385 -19.988 1.00 95.31 350 SER A O 1
ATOM 2673 N N . VAL A 1 351 ? 16.066 18.409 -19.987 1.00 97.31 351 VAL A N 1
ATOM 2674 C CA . VAL A 1 351 ? 16.227 18.437 -18.520 1.00 97.31 351 VAL A CA 1
ATOM 2675 C C . VAL A 1 351 ? 15.117 19.248 -17.853 1.00 97.31 351 VAL A C 1
ATOM 2677 O O . VAL A 1 351 ? 14.503 18.786 -16.891 1.00 97.31 351 VAL A O 1
ATOM 2680 N N . ARG A 1 352 ? 14.835 20.454 -18.359 1.00 95.94 352 ARG A N 1
ATOM 2681 C CA . ARG A 1 352 ? 13.768 21.316 -17.820 1.00 95.94 352 ARG A CA 1
ATOM 2682 C C . ARG A 1 352 ? 12.406 20.661 -17.918 1.00 95.94 352 ARG A C 1
ATOM 2684 O O . ARG A 1 352 ? 11.608 20.740 -16.988 1.00 95.94 352 ARG A O 1
ATOM 2691 N N . LEU A 1 353 ? 12.155 20.028 -19.054 1.00 94.38 353 LEU A N 1
ATOM 2692 C CA . LEU A 1 353 ? 10.915 19.330 -19.307 1.00 94.38 353 LEU A CA 1
ATOM 2693 C C . LEU A 1 353 ? 10.756 18.135 -18.351 1.00 94.38 353 LEU A C 1
ATOM 2695 O O . LEU A 1 353 ? 9.709 18.002 -17.722 1.00 94.38 353 LEU A O 1
ATOM 2699 N N . ALA A 1 354 ? 11.801 17.327 -18.155 1.00 95.38 354 ALA A N 1
ATOM 2700 C CA . ALA A 1 354 ? 11.770 16.213 -17.209 1.00 95.38 354 ALA A CA 1
ATOM 2701 C C . ALA A 1 354 ? 11.513 16.689 -15.767 1.00 95.38 354 ALA A C 1
ATOM 2703 O O . ALA A 1 354 ? 10.650 16.142 -15.079 1.00 95.38 354 ALA A O 1
ATOM 2704 N N . LEU A 1 355 ? 12.177 17.771 -15.336 1.00 95.62 355 LEU A N 1
ATOM 2705 C CA . LEU A 1 355 ? 11.938 18.402 -14.033 1.00 95.62 355 LEU A CA 1
ATOM 2706 C C . LEU A 1 355 ? 10.484 18.854 -13.853 1.00 95.62 355 LEU A C 1
ATOM 2708 O O . LEU A 1 355 ? 9.897 18.609 -12.800 1.00 95.62 355 LEU A O 1
ATOM 2712 N N . ALA A 1 356 ? 9.897 19.490 -14.870 1.00 95.25 356 ALA A N 1
ATOM 2713 C CA . ALA A 1 356 ? 8.519 19.979 -14.816 1.00 95.25 356 ALA A CA 1
ATOM 2714 C C . ALA A 1 356 ? 7.492 18.851 -14.608 1.00 95.25 356 ALA A C 1
ATOM 2716 O O . ALA A 1 356 ? 6.431 19.086 -14.030 1.00 95.25 356 ALA A O 1
ATOM 2717 N N . HIS A 1 357 ? 7.819 17.631 -15.043 1.00 94.62 357 HIS A N 1
ATOM 2718 C CA . HIS A 1 357 ? 6.965 16.450 -14.920 1.00 94.62 357 HIS A CA 1
ATOM 2719 C C . HIS A 1 357 ? 7.393 15.479 -13.807 1.00 94.62 357 HIS A C 1
ATOM 2721 O O . HIS A 1 357 ? 6.713 14.480 -13.586 1.00 94.62 357 HIS A O 1
ATOM 2727 N N . GLY A 1 358 ? 8.480 15.764 -13.081 1.00 95.00 358 GLY A N 1
ATOM 2728 C CA . GLY A 1 358 ? 9.015 14.863 -12.054 1.00 95.00 358 GLY A CA 1
ATOM 2729 C C . GLY A 1 358 ? 9.573 13.547 -12.613 1.00 95.00 358 GLY A C 1
ATOM 2730 O O . GLY A 1 358 ? 9.566 12.539 -11.910 1.00 95.00 358 GLY A O 1
ATOM 2731 N N . VAL A 1 359 ? 10.030 13.554 -13.867 1.00 96.81 359 VAL A N 1
ATOM 2732 C CA . VAL A 1 359 ? 10.611 12.401 -14.572 1.00 96.81 359 VAL A CA 1
ATOM 2733 C C . VAL A 1 359 ? 12.103 12.294 -14.250 1.00 96.81 359 VAL A C 1
ATOM 2735 O O . VAL A 1 359 ? 12.822 13.296 -14.251 1.00 96.81 359 VAL A O 1
ATOM 2738 N N . ALA A 1 360 ? 12.585 11.079 -13.974 1.00 98.19 360 ALA A N 1
ATOM 2739 C CA . ALA A 1 360 ? 13.997 10.831 -13.691 1.00 98.19 360 ALA A CA 1
ATOM 2740 C C . ALA A 1 360 ? 14.871 11.060 -14.936 1.00 98.19 360 ALA A C 1
ATOM 2742 O O . ALA A 1 360 ? 14.519 10.657 -16.042 1.00 98.19 360 ALA A O 1
ATOM 2743 N N . ILE A 1 361 ? 16.025 11.702 -14.751 1.00 98.38 361 ILE A N 1
ATOM 2744 C CA . ILE A 1 361 ? 16.883 12.159 -15.850 1.00 98.38 361 ILE A CA 1
ATOM 2745 C C . ILE A 1 361 ? 18.060 11.206 -16.024 1.00 98.38 361 ILE A C 1
ATOM 2747 O O . ILE A 1 361 ? 18.860 11.051 -15.102 1.00 98.38 361 ILE A O 1
ATOM 2751 N N . GLY A 1 362 ? 18.212 10.627 -17.212 1.00 98.12 362 GLY A N 1
ATOM 2752 C CA . GLY A 1 362 ? 19.330 9.756 -17.550 1.00 98.12 362 GLY A CA 1
ATOM 2753 C C . GLY A 1 362 ? 20.146 10.243 -18.733 1.00 98.12 362 GLY A C 1
ATOM 2754 O O . GLY A 1 362 ? 19.626 10.878 -19.649 1.00 98.12 362 GLY A O 1
ATOM 2755 N N . ALA A 1 363 ? 21.437 9.921 -18.725 1.00 98.56 363 ALA A N 1
ATOM 2756 C CA . ALA A 1 363 ? 22.305 10.153 -19.872 1.00 98.56 363 ALA A CA 1
ATOM 2757 C C . ALA A 1 363 ? 22.147 9.041 -20.911 1.00 98.56 363 ALA A C 1
ATOM 2759 O O . ALA A 1 363 ? 22.176 7.856 -20.567 1.00 98.56 363 ALA A O 1
ATOM 2760 N N . HIS A 1 364 ? 22.059 9.438 -22.181 1.00 97.81 364 HIS A N 1
ATOM 2761 C CA . HIS A 1 364 ? 21.979 8.538 -23.324 1.00 97.81 364 HIS A CA 1
ATOM 2762 C C . HIS A 1 364 ? 23.236 8.648 -24.209 1.00 97.81 364 HIS A C 1
ATOM 2764 O O . HIS A 1 364 ? 23.213 9.290 -25.262 1.00 97.81 364 HIS A O 1
ATOM 2770 N N . PRO A 1 365 ? 24.397 8.110 -23.782 1.00 98.38 365 PRO A N 1
ATOM 2771 C CA . PRO A 1 365 ? 25.617 8.185 -24.577 1.00 98.38 365 PRO A CA 1
ATOM 2772 C C . PRO A 1 365 ? 25.549 7.240 -25.781 1.00 98.38 365 PRO A C 1
ATOM 2774 O O . PRO A 1 365 ? 25.101 6.104 -25.663 1.00 98.38 365 PRO A O 1
ATOM 2777 N N . GLY A 1 366 ? 26.046 7.676 -26.937 1.00 97.44 366 GLY A N 1
ATOM 2778 C CA . GLY A 1 366 ? 26.139 6.849 -28.146 1.00 97.44 366 GLY A CA 1
ATOM 2779 C C . GLY A 1 366 ? 27.515 6.925 -28.800 1.00 97.44 366 GLY A C 1
ATOM 2780 O O . GLY A 1 366 ? 28.384 7.683 -28.362 1.00 97.44 366 GLY A O 1
ATOM 2781 N N . PHE A 1 367 ? 27.711 6.156 -29.872 1.00 98.00 367 PHE A N 1
ATOM 2782 C CA . PHE A 1 367 ? 28.865 6.360 -30.747 1.00 98.00 367 PHE A CA 1
ATOM 2783 C C . PHE A 1 367 ? 28.803 7.730 -31.427 1.00 98.00 367 PHE A C 1
ATOM 2785 O O . PHE A 1 367 ? 27.715 8.246 -31.696 1.00 98.00 367 PHE A O 1
ATOM 2792 N N . ALA A 1 368 ? 29.977 8.295 -31.725 1.00 95.94 368 ALA A N 1
ATOM 2793 C CA . ALA A 1 368 ? 30.143 9.513 -32.519 1.00 95.94 368 ALA A CA 1
ATOM 2794 C C . ALA A 1 368 ? 29.801 9.242 -33.993 1.00 95.94 368 ALA A C 1
ATOM 2796 O O . ALA A 1 368 ? 30.671 9.155 -34.853 1.00 95.94 368 ALA A O 1
ATOM 2797 N N . ASP A 1 369 ? 28.514 9.044 -34.248 1.00 95.56 369 ASP A N 1
ATOM 2798 C CA . ASP A 1 369 ? 27.965 8.530 -35.498 1.00 95.56 369 ASP A CA 1
ATOM 2799 C C . ASP A 1 369 ? 26.612 9.185 -35.772 1.00 95.56 369 ASP A C 1
ATOM 2801 O O . ASP A 1 369 ? 25.581 8.532 -35.926 1.00 95.56 369 ASP A O 1
ATOM 2805 N N . ARG A 1 370 ? 26.597 10.517 -35.751 1.00 94.44 370 ARG A N 1
ATOM 2806 C CA . ARG A 1 370 ? 25.369 11.300 -35.906 1.00 94.44 370 ARG A CA 1
ATOM 2807 C C . ARG A 1 370 ? 24.644 10.995 -37.217 1.00 94.44 370 ARG A C 1
ATOM 2809 O O . ARG A 1 370 ? 23.424 10.892 -37.226 1.00 94.44 370 ARG A O 1
ATOM 2816 N N . GLU A 1 371 ? 25.391 10.806 -38.303 1.00 93.44 371 GLU A N 1
ATOM 2817 C CA . GLU A 1 371 ? 24.841 10.537 -39.639 1.00 93.44 371 GLU A CA 1
ATOM 2818 C C . GLU A 1 371 ? 24.009 9.249 -39.691 1.00 93.44 371 GLU A C 1
ATOM 2820 O O . GLU A 1 371 ? 23.016 9.192 -40.411 1.00 93.44 371 GLU A O 1
ATOM 2825 N N . ASN A 1 372 ? 24.364 8.245 -38.882 1.00 92.19 372 ASN A N 1
ATOM 2826 C CA . ASN A 1 372 ? 23.625 6.986 -38.776 1.00 92.19 372 ASN A CA 1
ATOM 2827 C C . ASN A 1 372 ? 22.949 6.827 -37.409 1.00 92.19 372 ASN A C 1
ATOM 2829 O O . ASN A 1 372 ? 22.578 5.716 -37.017 1.00 92.19 372 ASN A O 1
ATOM 2833 N N . PHE A 1 373 ? 22.777 7.927 -36.671 1.00 91.88 373 PHE A N 1
ATOM 2834 C CA . PHE A 1 373 ? 22.085 7.958 -35.386 1.00 91.88 373 PHE A CA 1
ATOM 2835 C C . PHE A 1 373 ? 22.692 7.025 -34.324 1.00 91.88 373 PHE A C 1
ATOM 2837 O O . PHE A 1 373 ? 21.978 6.415 -33.529 1.00 91.88 373 PHE A O 1
ATOM 2844 N N . GLY A 1 374 ? 24.015 6.850 -34.321 1.00 93.06 374 GLY A N 1
ATOM 2845 C CA . GLY A 1 374 ? 24.700 5.964 -33.376 1.00 93.06 374 GLY A CA 1
ATOM 2846 C C . GLY A 1 374 ? 24.548 4.473 -33.685 1.00 93.06 374 GLY A C 1
ATOM 2847 O O . GLY A 1 374 ? 24.798 3.651 -32.800 1.00 93.06 374 GLY A O 1
ATOM 2848 N N . ARG A 1 375 ? 24.069 4.098 -34.880 1.00 91.31 375 ARG A N 1
ATOM 2849 C CA . ARG A 1 375 ? 23.680 2.713 -35.212 1.00 91.31 375 ARG A CA 1
ATOM 2850 C C . ARG A 1 375 ? 24.748 1.939 -35.986 1.00 91.31 375 ARG A C 1
ATOM 2852 O O . ARG A 1 375 ? 24.571 0.736 -36.187 1.00 91.31 375 ARG A O 1
ATOM 2859 N N . THR A 1 376 ? 25.854 2.568 -36.375 1.00 93.44 376 THR A N 1
ATOM 2860 C CA . THR A 1 376 ? 26.985 1.885 -37.015 1.00 93.44 376 THR A CA 1
ATOM 2861 C C . THR A 1 376 ? 27.805 1.116 -35.983 1.00 93.44 376 THR A C 1
ATOM 2863 O O . THR A 1 376 ? 28.128 1.635 -34.916 1.00 93.44 376 THR A O 1
ATOM 2866 N N . ALA A 1 377 ? 28.157 -0.134 -36.297 1.00 93.69 377 ALA A N 1
ATOM 2867 C CA . ALA A 1 377 ? 29.058 -0.930 -35.463 1.00 93.69 377 ALA A CA 1
ATOM 2868 C C . ALA A 1 377 ? 30.480 -0.382 -35.526 1.00 93.69 377 ALA A C 1
ATOM 2870 O O . ALA A 1 377 ? 31.028 -0.182 -36.610 1.00 93.69 377 ALA A O 1
ATOM 2871 N N . MET A 1 378 ? 31.082 -0.174 -34.356 1.00 94.25 378 MET A N 1
ATOM 2872 C CA . MET A 1 378 ? 32.426 0.380 -34.230 1.00 94.25 378 MET A CA 1
ATOM 2873 C C . MET A 1 378 ? 33.296 -0.510 -33.347 1.00 94.25 378 MET A C 1
ATOM 2875 O O . MET A 1 378 ? 32.834 -1.101 -32.374 1.00 94.25 378 MET A O 1
ATOM 2879 N N . HIS A 1 379 ? 34.580 -0.592 -33.690 1.00 94.44 379 HIS A N 1
ATOM 2880 C CA . HIS A 1 379 ? 35.594 -1.293 -32.904 1.00 94.44 379 HIS A CA 1
ATOM 2881 C C . HIS A 1 379 ? 36.631 -0.266 -32.460 1.00 94.44 379 HIS A C 1
ATOM 2883 O O . HIS A 1 379 ? 37.611 -0.008 -33.157 1.00 94.44 379 HIS A O 1
ATOM 2889 N N . LEU A 1 380 ? 36.360 0.375 -31.325 1.00 95.81 380 LEU A N 1
ATOM 2890 C CA . LEU A 1 380 ? 37.241 1.376 -30.730 1.00 95.81 380 LEU A CA 1
ATOM 2891 C C . LEU A 1 380 ? 37.990 0.769 -29.537 1.00 95.81 380 LEU A C 1
ATOM 2893 O O . LEU A 1 380 ? 37.459 -0.129 -28.880 1.00 95.81 380 LEU A O 1
ATOM 2897 N N . PRO A 1 381 ? 39.199 1.260 -29.212 1.00 97.88 381 PRO A N 1
ATOM 2898 C CA . PRO A 1 381 ? 39.888 0.858 -27.992 1.00 97.88 381 PRO A CA 1
ATOM 2899 C C . PRO A 1 381 ? 39.016 1.105 -26.743 1.00 97.88 381 PRO A C 1
ATOM 2901 O O . PRO A 1 381 ? 38.371 2.155 -26.666 1.00 97.88 381 PRO A O 1
ATOM 2904 N N . PRO A 1 382 ? 39.023 0.215 -25.729 1.00 97.62 382 PRO A N 1
ATOM 2905 C CA . PRO A 1 382 ? 38.220 0.386 -24.512 1.00 97.62 382 PRO A CA 1
ATOM 2906 C C . PRO A 1 382 ? 38.434 1.729 -23.802 1.00 97.62 382 PRO A C 1
ATOM 2908 O O . PRO A 1 382 ? 37.482 2.338 -23.325 1.00 97.62 382 PRO A O 1
ATOM 2911 N N . GLU A 1 383 ? 39.661 2.250 -23.790 1.00 98.00 383 GLU A N 1
ATOM 2912 C CA . GLU A 1 383 ? 39.956 3.565 -23.201 1.00 98.00 383 GLU A CA 1
ATOM 2913 C C . GLU A 1 383 ? 39.328 4.725 -23.990 1.00 98.00 383 GLU A C 1
ATOM 2915 O O . GLU A 1 383 ? 38.934 5.737 -23.413 1.00 98.00 383 GLU A O 1
ATOM 2920 N N . THR A 1 384 ? 39.144 4.567 -25.304 1.00 98.31 384 THR A N 1
ATOM 2921 C CA . THR A 1 384 ? 38.379 5.522 -26.115 1.00 98.31 384 THR A CA 1
ATOM 2922 C C . THR A 1 384 ? 36.895 5.467 -25.761 1.00 98.31 384 THR A C 1
ATOM 2924 O O . THR A 1 384 ? 36.286 6.520 -25.586 1.00 98.31 384 THR A O 1
ATOM 2927 N N . ILE A 1 385 ? 36.323 4.267 -25.594 1.00 98.56 385 ILE A N 1
ATOM 2928 C CA . ILE A 1 385 ? 34.928 4.100 -25.152 1.00 98.56 385 ILE A CA 1
ATOM 2929 C C . ILE A 1 385 ? 34.714 4.741 -23.781 1.00 98.56 385 ILE A C 1
ATOM 2931 O O . ILE A 1 385 ? 33.758 5.496 -23.604 1.00 98.56 385 ILE A O 1
ATOM 2935 N N . TYR A 1 386 ? 35.616 4.479 -22.832 1.00 98.81 386 TYR A N 1
ATOM 2936 C CA . TYR A 1 386 ? 35.589 5.073 -21.498 1.00 98.81 386 TYR A CA 1
ATOM 2937 C C . TYR A 1 386 ? 35.580 6.603 -21.581 1.00 98.81 386 TYR A C 1
ATOM 2939 O O . TYR A 1 386 ? 34.655 7.241 -21.082 1.00 98.81 386 TYR A O 1
ATOM 2947 N N . ALA A 1 387 ? 36.557 7.193 -22.278 1.00 98.75 387 ALA A N 1
ATOM 2948 C CA . ALA A 1 387 ? 36.694 8.644 -22.372 1.00 98.75 387 ALA A CA 1
ATOM 2949 C C . ALA A 1 387 ? 35.482 9.306 -23.049 1.00 98.75 387 ALA A C 1
ATOM 2951 O O . ALA A 1 387 ? 34.985 10.327 -22.576 1.00 98.75 387 ALA A O 1
ATOM 2952 N N . GLN A 1 388 ? 34.970 8.715 -24.133 1.00 98.50 388 GLN A N 1
ATOM 2953 C CA . GLN A 1 388 ? 33.799 9.229 -24.850 1.00 98.50 388 GLN A CA 1
ATOM 2954 C C . GLN A 1 388 ? 32.506 9.098 -24.040 1.00 98.50 388 GLN A C 1
ATOM 2956 O O . GLN A 1 388 ? 31.647 9.979 -24.103 1.00 98.50 388 GLN A O 1
ATOM 2961 N N . THR A 1 389 ? 32.361 8.016 -23.276 1.00 98.75 389 THR A N 1
ATOM 2962 C CA . THR A 1 389 ? 31.211 7.805 -22.390 1.00 98.75 389 THR A CA 1
ATOM 2963 C C . THR A 1 389 ? 31.246 8.802 -21.234 1.00 98.75 389 THR A C 1
ATOM 2965 O O . THR A 1 389 ? 30.265 9.506 -21.006 1.00 98.75 389 THR A O 1
ATOM 2968 N N . LEU A 1 390 ? 32.399 8.941 -20.572 1.00 98.69 390 LEU A N 1
ATOM 2969 C CA . LEU A 1 390 ? 32.613 9.900 -19.489 1.00 98.69 390 LEU A CA 1
ATOM 2970 C C . LEU A 1 390 ? 32.327 11.339 -19.941 1.00 98.69 390 LEU A C 1
ATOM 2972 O O . LEU A 1 390 ? 31.630 12.076 -19.249 1.00 98.69 390 LEU A O 1
ATOM 2976 N N . TYR A 1 391 ? 32.816 11.720 -21.125 1.00 98.69 391 TYR A N 1
ATOM 2977 C CA . TYR A 1 391 ? 32.570 13.037 -21.713 1.00 98.69 391 TYR A CA 1
ATOM 2978 C C . TYR A 1 391 ? 31.073 13.320 -21.902 1.00 98.69 391 TYR A C 1
ATOM 2980 O O . TYR A 1 391 ? 30.580 14.363 -21.474 1.00 98.69 391 TYR A O 1
ATOM 2988 N N . GLN A 1 392 ? 30.345 12.382 -22.514 1.00 98.56 392 GLN A N 1
ATOM 2989 C CA . GLN A 1 392 ? 28.917 12.528 -22.796 1.00 98.56 392 GLN A CA 1
ATOM 2990 C C . GLN A 1 392 ? 28.079 12.644 -21.517 1.00 98.56 392 GLN A C 1
ATOM 2992 O O . GLN A 1 392 ? 27.247 13.547 -21.409 1.00 98.56 392 GLN A O 1
ATOM 2997 N N . ILE A 1 393 ? 28.325 11.775 -20.530 1.00 98.56 393 ILE A N 1
ATOM 2998 C CA . ILE A 1 393 ? 27.592 11.814 -19.258 1.00 98.56 393 ILE A CA 1
ATOM 2999 C C . ILE A 1 393 ? 27.948 13.092 -18.488 1.00 98.56 393 ILE A C 1
ATOM 3001 O O . ILE A 1 393 ? 27.056 13.765 -17.978 1.00 98.56 393 ILE A O 1
ATOM 3005 N N . GLY A 1 394 ? 29.230 13.472 -18.447 1.00 98.50 394 GLY A N 1
ATOM 3006 C CA . GLY A 1 394 ? 29.694 14.680 -17.764 1.00 98.50 394 GLY A CA 1
ATOM 3007 C C . GLY A 1 394 ? 29.092 15.965 -18.340 1.00 98.50 394 GLY A C 1
ATOM 3008 O O . GLY A 1 394 ? 28.701 16.853 -17.581 1.00 98.50 394 GLY A O 1
ATOM 3009 N N . ALA A 1 395 ? 28.947 16.048 -19.666 1.00 98.38 395 ALA A N 1
ATOM 3010 C CA . ALA A 1 395 ? 28.300 17.180 -20.324 1.00 98.38 395 ALA A CA 1
ATOM 3011 C C . ALA A 1 395 ? 26.834 17.333 -19.884 1.00 98.38 395 ALA A C 1
ATOM 3013 O O . ALA A 1 395 ? 26.428 18.420 -19.464 1.00 98.38 395 ALA A O 1
ATOM 3014 N N . LEU A 1 396 ? 26.056 16.245 -19.908 1.00 98.56 396 LEU A N 1
ATOM 3015 C CA . LEU A 1 396 ? 24.666 16.288 -19.453 1.00 98.56 396 LEU A CA 1
ATOM 3016 C C . LEU A 1 396 ? 24.571 16.528 -17.939 1.00 98.56 396 LEU A C 1
ATOM 3018 O O . LEU A 1 396 ? 23.714 17.291 -17.504 1.00 98.56 396 LEU A O 1
ATOM 3022 N N . ALA A 1 397 ? 25.458 15.935 -17.136 1.00 98.44 397 ALA A N 1
ATOM 3023 C CA . ALA A 1 397 ? 25.488 16.123 -15.685 1.00 98.44 397 ALA A CA 1
ATOM 3024 C C . ALA A 1 397 ? 25.699 17.595 -15.303 1.00 98.44 397 ALA A C 1
ATOM 3026 O O . ALA A 1 397 ? 25.010 18.108 -14.420 1.00 98.44 397 ALA A O 1
ATOM 3027 N N . ALA A 1 398 ? 26.602 18.294 -15.998 1.00 98.50 398 ALA A N 1
ATOM 3028 C CA . ALA A 1 398 ? 26.835 19.720 -15.787 1.00 98.50 398 ALA A CA 1
ATOM 3029 C C . ALA A 1 398 ? 25.597 20.566 -16.136 1.00 98.50 398 ALA A C 1
ATOM 3031 O O . ALA A 1 398 ? 25.239 21.474 -15.384 1.00 98.50 398 ALA A O 1
ATOM 3032 N N . ILE A 1 399 ? 24.911 20.246 -17.240 1.00 98.44 399 ILE A N 1
ATOM 3033 C CA . ILE A 1 399 ? 23.662 20.915 -17.640 1.00 98.44 399 ILE A CA 1
ATOM 3034 C C . ILE A 1 399 ? 22.547 20.641 -16.623 1.00 98.44 399 ILE A C 1
ATOM 3036 O O . ILE A 1 399 ? 21.882 21.576 -16.179 1.00 98.44 399 ILE A O 1
ATOM 3040 N N . ALA A 1 400 ? 22.370 19.382 -16.217 1.00 98.00 400 ALA A N 1
ATOM 3041 C CA . ALA A 1 400 ? 21.386 18.980 -15.218 1.00 98.00 400 ALA A CA 1
ATOM 3042 C C . ALA A 1 400 ? 21.601 19.734 -13.902 1.00 98.00 400 ALA A C 1
ATOM 3044 O O . ALA A 1 400 ? 20.662 20.321 -13.368 1.00 98.00 400 ALA A O 1
ATOM 3045 N N . HIS A 1 401 ? 22.848 19.803 -13.432 1.00 97.94 401 HIS A N 1
ATOM 3046 C CA . HIS A 1 401 ? 23.208 20.547 -12.231 1.00 97.94 401 HIS A CA 1
ATOM 3047 C C . HIS A 1 401 ? 22.871 22.041 -12.340 1.00 97.94 401 HIS A C 1
ATOM 3049 O O . HIS A 1 401 ? 22.293 22.606 -11.412 1.00 97.94 401 HIS A O 1
ATOM 3055 N N . ALA A 1 402 ? 23.184 22.676 -13.474 1.00 97.94 402 ALA A N 1
ATOM 3056 C CA . ALA A 1 402 ? 22.897 24.093 -13.705 1.00 97.94 402 ALA A CA 1
ATOM 3057 C C . ALA A 1 402 ? 21.390 24.418 -13.704 1.00 97.94 402 ALA A C 1
ATOM 3059 O O . ALA A 1 402 ? 21.006 25.532 -13.353 1.00 97.94 402 ALA A O 1
ATOM 3060 N N . GLU A 1 403 ? 20.538 23.453 -14.056 1.00 97.88 403 GLU A N 1
ATOM 3061 C CA . GLU A 1 403 ? 19.074 23.570 -13.996 1.00 97.88 403 GLU A CA 1
ATOM 3062 C C . GLU A 1 403 ? 18.480 23.090 -12.653 1.00 97.88 403 GLU A C 1
ATOM 3064 O O . GLU A 1 403 ? 17.263 23.049 -12.492 1.00 97.88 403 GLU A O 1
ATOM 3069 N N . GLY A 1 404 ? 19.319 22.748 -11.666 1.00 96.44 404 GLY A N 1
ATOM 3070 C CA . GLY A 1 404 ? 18.882 22.305 -10.337 1.00 96.44 404 GLY A CA 1
ATOM 3071 C C . GLY A 1 404 ? 18.472 20.830 -10.253 1.00 96.44 404 GLY A C 1
ATOM 3072 O O . GLY A 1 404 ? 17.849 20.425 -9.272 1.00 96.44 404 GLY A O 1
ATOM 3073 N N . ALA A 1 405 ? 18.826 20.022 -11.253 1.00 96.44 405 ALA A N 1
ATOM 3074 C CA . ALA A 1 405 ? 18.584 18.585 -11.295 1.00 96.44 405 ALA A CA 1
ATOM 3075 C C . ALA A 1 405 ? 19.840 17.760 -10.970 1.00 96.44 405 ALA A C 1
ATOM 3077 O O . ALA A 1 405 ? 20.955 18.270 -10.837 1.00 96.44 405 ALA A O 1
ATOM 3078 N N . ARG A 1 406 ? 19.653 16.442 -10.874 1.00 96.81 406 ARG A N 1
ATOM 3079 C CA . ARG A 1 406 ? 20.725 15.442 -10.838 1.00 96.81 406 ARG A CA 1
ATOM 3080 C C . ARG A 1 406 ? 20.390 14.321 -11.811 1.00 96.81 406 ARG A C 1
ATOM 3082 O O . ARG A 1 406 ? 19.213 14.050 -12.043 1.00 96.81 406 ARG A O 1
ATOM 3089 N N . LEU A 1 407 ? 21.420 13.680 -12.354 1.00 98.00 407 LEU A N 1
ATOM 3090 C CA . LEU A 1 407 ? 21.234 12.453 -13.118 1.00 98.00 407 LEU A CA 1
ATOM 3091 C C . LEU A 1 407 ? 20.871 11.303 -12.175 1.00 98.00 407 LEU A C 1
ATOM 3093 O O . LEU A 1 407 ? 21.371 11.231 -11.055 1.00 98.00 407 LEU A O 1
ATOM 3097 N N . ALA A 1 408 ? 19.990 10.426 -12.643 1.00 98.19 408 ALA A N 1
ATOM 3098 C CA . ALA A 1 408 ? 19.563 9.214 -11.957 1.00 98.19 408 ALA A CA 1
ATOM 3099 C C . ALA A 1 408 ? 20.214 7.967 -12.567 1.00 98.19 408 ALA A C 1
ATOM 3101 O O . ALA A 1 408 ? 20.563 7.032 -11.844 1.00 98.19 408 ALA A O 1
ATOM 3102 N N . HIS A 1 409 ? 20.393 7.946 -13.890 1.00 98.69 409 HIS A N 1
ATOM 3103 C CA . HIS A 1 409 ? 20.846 6.754 -14.601 1.00 98.69 409 HIS A CA 1
ATOM 3104 C C . HIS A 1 409 ? 21.646 7.048 -15.872 1.00 98.69 409 HIS A C 1
ATOM 3106 O O . HIS A 1 409 ? 21.721 8.179 -16.355 1.00 98.69 409 HIS A O 1
ATOM 3112 N N . VAL A 1 410 ? 22.255 6.000 -16.420 1.00 98.75 410 VAL A N 1
ATOM 3113 C CA . VAL A 1 410 ? 22.921 5.996 -17.723 1.00 98.75 410 VAL A CA 1
ATOM 3114 C C . VAL A 1 410 ? 22.439 4.787 -18.512 1.00 98.75 410 VAL A C 1
ATOM 3116 O O . VAL A 1 410 ? 22.517 3.656 -18.030 1.00 98.75 410 VAL A O 1
ATOM 3119 N N . LYS A 1 411 ? 21.984 5.026 -19.741 1.00 98.12 411 LYS A N 1
ATOM 3120 C CA . LYS A 1 411 ? 21.575 3.993 -20.696 1.00 98.12 411 LYS A CA 1
ATOM 3121 C C . LYS A 1 411 ? 22.277 4.259 -22.024 1.00 98.12 411 LYS A C 1
ATOM 3123 O O . LYS A 1 411 ? 21.956 5.260 -22.656 1.00 98.12 411 LYS A O 1
ATOM 3128 N N . PRO A 1 412 ? 23.220 3.424 -22.483 1.00 98.00 412 PRO A N 1
ATOM 3129 C CA . PRO A 1 412 ? 23.823 3.615 -23.798 1.00 98.00 412 PRO A CA 1
ATOM 3130 C C . PRO A 1 412 ? 22.786 3.582 -24.930 1.00 98.00 412 PRO A C 1
ATOM 3132 O O . PRO A 1 412 ? 21.749 2.934 -24.817 1.00 98.00 412 PRO A O 1
ATOM 3135 N N . HIS A 1 413 ? 23.087 4.245 -26.041 1.00 95.56 413 HIS A N 1
ATOM 3136 C CA . HIS A 1 413 ? 22.243 4.285 -27.233 1.00 95.56 413 HIS A CA 1
ATOM 3137 C C . HIS A 1 413 ? 22.691 3.294 -28.302 1.00 95.56 413 HIS A C 1
ATOM 3139 O O . HIS A 1 413 ? 23.880 2.987 -28.442 1.00 95.56 413 HIS A O 1
ATOM 3145 N N . GLY A 1 414 ? 21.737 2.878 -29.135 1.00 92.56 414 GLY A N 1
ATOM 3146 C CA . GLY A 1 414 ? 22.009 2.370 -30.473 1.00 92.56 414 GLY A CA 1
ATOM 3147 C C . GLY A 1 414 ? 23.002 1.214 -30.491 1.00 92.56 414 GLY A C 1
ATOM 3148 O O . GLY A 1 414 ? 22.818 0.189 -29.833 1.00 92.56 414 GLY A O 1
ATOM 3149 N N . MET A 1 415 ? 24.052 1.335 -31.295 1.00 94.50 415 MET A N 1
ATOM 3150 C CA . MET A 1 415 ? 25.029 0.263 -31.431 1.00 94.50 415 MET A CA 1
ATOM 3151 C C . MET A 1 415 ? 26.000 0.181 -30.249 1.00 94.50 415 MET A C 1
ATOM 3153 O O . MET A 1 415 ? 26.471 -0.913 -29.951 1.00 94.50 415 MET A O 1
ATOM 3157 N N . LEU A 1 416 ? 26.216 1.279 -29.512 1.00 97.62 416 LEU A N 1
ATOM 3158 C CA . LEU A 1 416 ? 26.989 1.242 -28.268 1.00 97.62 416 LEU A CA 1
ATOM 3159 C C . LEU A 1 416 ? 26.299 0.321 -27.251 1.00 97.62 416 LEU A C 1
ATOM 3161 O O . LEU A 1 416 ? 26.941 -0.562 -26.691 1.00 97.62 416 LEU A O 1
ATOM 3165 N N . TYR A 1 417 ? 24.978 0.452 -27.102 1.00 96.44 417 TYR A N 1
ATOM 3166 C CA . TYR A 1 417 ? 24.148 -0.440 -26.286 1.00 96.44 417 TYR A CA 1
ATOM 3167 C C . TYR A 1 417 ? 24.192 -1.893 -26.765 1.00 96.44 417 TYR A C 1
ATOM 3169 O O . TYR A 1 417 ? 24.472 -2.809 -25.994 1.00 96.44 417 TYR A O 1
ATOM 3177 N N . ASN A 1 418 ? 23.933 -2.117 -28.057 1.00 94.06 418 ASN A N 1
ATOM 3178 C CA . ASN A 1 418 ? 23.822 -3.471 -28.599 1.00 94.06 418 ASN A CA 1
ATOM 3179 C C . ASN A 1 418 ? 25.163 -4.225 -28.581 1.00 94.06 418 ASN A C 1
ATOM 3181 O O . ASN A 1 418 ? 25.168 -5.432 -28.338 1.00 94.06 418 ASN A O 1
ATOM 3185 N N . GLN A 1 419 ? 26.293 -3.544 -28.816 1.00 95.88 419 GLN A N 1
ATOM 3186 C CA . GLN A 1 419 ? 27.622 -4.147 -28.670 1.00 95.88 419 GLN A CA 1
ATOM 3187 C C . GLN A 1 419 ? 27.952 -4.389 -27.195 1.00 95.88 419 GLN A C 1
ATOM 3189 O O . GLN A 1 419 ? 28.393 -5.488 -26.862 1.00 95.88 419 GLN A O 1
ATOM 3194 N N . ALA A 1 420 ? 27.658 -3.435 -26.299 1.00 97.50 420 ALA A N 1
ATOM 3195 C CA . ALA A 1 420 ? 27.871 -3.594 -24.855 1.00 97.50 420 ALA A CA 1
ATOM 3196 C C . ALA A 1 420 ? 27.071 -4.756 -24.268 1.00 97.50 420 ALA A C 1
ATOM 3198 O O . ALA A 1 420 ? 27.460 -5.336 -23.258 1.00 97.50 420 ALA A O 1
ATOM 3199 N N . ALA A 1 421 ? 25.963 -5.131 -24.909 1.00 96.44 421 ALA A N 1
ATOM 3200 C CA . ALA A 1 421 ? 25.177 -6.259 -24.454 1.00 96.44 421 ALA A CA 1
ATOM 3201 C C . ALA A 1 421 ? 25.919 -7.607 -24.572 1.00 96.44 421 ALA A C 1
ATOM 3203 O O . ALA A 1 421 ? 25.551 -8.563 -23.889 1.00 96.44 421 ALA A O 1
ATOM 3204 N N . LYS A 1 422 ? 26.955 -7.692 -25.421 1.00 95.25 422 LYS A N 1
ATOM 3205 C CA . LYS A 1 422 ? 27.685 -8.933 -25.736 1.00 95.25 422 LYS A CA 1
ATOM 3206 C C . LYS A 1 422 ? 29.193 -8.837 -25.485 1.00 95.25 422 LYS A C 1
ATOM 3208 O O . LYS A 1 422 ? 29.805 -9.826 -25.098 1.00 95.25 422 LYS A O 1
ATOM 3213 N N . ASP A 1 423 ? 29.793 -7.674 -25.716 1.00 97.31 423 ASP A N 1
ATOM 3214 C CA . ASP A 1 423 ? 31.231 -7.444 -25.582 1.00 97.31 423 ASP A CA 1
ATOM 3215 C C . ASP A 1 423 ? 31.583 -6.996 -24.157 1.00 97.31 423 ASP A C 1
ATOM 3217 O O . ASP A 1 423 ? 31.274 -5.878 -23.739 1.00 97.31 423 ASP A O 1
ATOM 3221 N N . ALA A 1 424 ? 32.262 -7.875 -23.418 1.00 97.12 424 ALA A N 1
ATOM 3222 C CA . ALA A 1 424 ? 32.662 -7.625 -22.038 1.00 97.12 424 ALA A CA 1
ATOM 3223 C C . ALA A 1 424 ? 33.663 -6.465 -21.890 1.00 97.12 424 ALA A C 1
ATOM 3225 O O . ALA A 1 424 ? 33.571 -5.714 -20.922 1.00 97.12 424 ALA A O 1
ATOM 3226 N N . ALA A 1 425 ? 34.593 -6.287 -22.835 1.00 97.50 425 ALA A N 1
ATOM 3227 C CA . ALA A 1 425 ? 35.604 -5.233 -22.746 1.00 97.50 425 ALA A CA 1
ATOM 3228 C C . ALA A 1 425 ? 34.980 -3.849 -22.969 1.00 97.50 425 ALA A C 1
ATOM 3230 O O . ALA A 1 425 ? 35.319 -2.884 -22.280 1.00 97.50 425 ALA A O 1
ATOM 3231 N N . LEU A 1 426 ? 34.030 -3.764 -23.904 1.00 98.12 426 LEU A N 1
ATOM 3232 C CA . LEU A 1 426 ? 33.261 -2.549 -24.148 1.00 98.12 426 LEU A CA 1
ATOM 3233 C C . LEU A 1 426 ? 32.310 -2.245 -22.977 1.00 98.12 426 LEU A C 1
ATOM 3235 O O . LEU A 1 426 ? 32.248 -1.103 -22.519 1.00 98.12 426 LEU A O 1
ATOM 3239 N N . ALA A 1 427 ? 31.626 -3.264 -22.447 1.00 98.56 427 ALA A N 1
ATOM 3240 C CA . ALA A 1 427 ? 30.785 -3.152 -21.256 1.00 98.56 427 ALA A CA 1
ATOM 3241 C C . ALA A 1 427 ? 31.559 -2.631 -20.031 1.00 98.56 427 ALA A C 1
ATOM 3243 O O . ALA A 1 427 ? 31.089 -1.719 -19.349 1.00 98.56 427 ALA A O 1
ATOM 3244 N N . ASP A 1 428 ? 32.763 -3.156 -19.783 1.00 98.62 428 ASP A N 1
ATOM 3245 C CA . ASP A 1 428 ? 33.636 -2.704 -18.694 1.00 98.62 428 ASP A CA 1
ATOM 3246 C C . ASP A 1 428 ? 34.063 -1.245 -18.859 1.00 98.62 428 ASP A C 1
ATOM 3248 O O . ASP A 1 428 ? 34.089 -0.489 -17.888 1.00 98.62 428 ASP A O 1
ATOM 3252 N N . ALA A 1 429 ? 34.379 -0.813 -20.080 1.00 98.75 429 ALA A N 1
ATOM 3253 C CA . ALA A 1 429 ? 34.731 0.579 -20.334 1.00 98.75 429 ALA A CA 1
ATOM 3254 C C . ALA A 1 429 ? 33.582 1.541 -19.994 1.00 98.75 429 ALA A C 1
ATOM 3256 O O . ALA A 1 429 ? 33.818 2.555 -19.335 1.00 98.75 429 ALA A O 1
ATOM 3257 N N . ILE A 1 430 ? 32.349 1.201 -20.384 1.00 98.81 430 ILE A N 1
ATOM 3258 C CA . ILE A 1 430 ? 31.149 1.987 -20.064 1.00 98.81 430 ILE A CA 1
ATOM 3259 C C . ILE A 1 430 ? 30.905 1.999 -18.553 1.00 98.81 430 ILE A C 1
ATOM 3261 O O . ILE A 1 430 ? 30.773 3.068 -17.960 1.00 98.81 430 ILE A O 1
ATOM 3265 N N . ALA A 1 431 ? 30.878 0.828 -17.912 1.00 98.75 431 ALA A N 1
ATOM 3266 C CA . ALA A 1 431 ? 30.574 0.718 -16.489 1.00 98.75 431 ALA A CA 1
ATOM 3267 C C . ALA A 1 431 ? 31.623 1.428 -15.610 1.00 98.75 431 ALA A C 1
ATOM 3269 O O . ALA A 1 431 ? 31.258 2.087 -14.635 1.00 98.75 431 ALA A O 1
ATOM 3270 N N . ARG A 1 432 ? 32.914 1.380 -15.980 1.00 98.69 432 ARG A N 1
ATOM 3271 C CA . ARG A 1 432 ? 33.965 2.178 -15.321 1.00 98.69 432 ARG A CA 1
ATOM 3272 C C . ARG A 1 432 ? 33.711 3.678 -15.465 1.00 98.69 432 ARG A C 1
ATOM 3274 O O . ARG A 1 432 ? 33.780 4.383 -14.468 1.00 98.69 432 ARG A O 1
ATOM 3281 N N . ALA A 1 433 ? 33.372 4.158 -16.665 1.00 98.81 433 ALA A N 1
ATOM 3282 C CA . ALA A 1 433 ? 33.098 5.580 -16.887 1.00 98.81 433 ALA A CA 1
ATOM 3283 C C . ALA A 1 433 ? 31.923 6.087 -16.035 1.00 98.81 433 ALA A C 1
ATOM 3285 O O . ALA A 1 433 ? 32.006 7.174 -15.468 1.00 98.81 433 ALA A O 1
ATOM 3286 N N . VAL A 1 434 ? 30.857 5.290 -15.900 1.00 98.75 434 VAL A N 1
ATOM 3287 C CA . VAL A 1 434 ? 29.714 5.624 -15.032 1.00 98.75 434 VAL A CA 1
ATOM 3288 C C . VAL A 1 434 ? 30.139 5.678 -13.565 1.00 98.75 434 VAL A C 1
ATOM 3290 O O . VAL A 1 434 ? 29.881 6.672 -12.890 1.00 98.75 434 VAL A O 1
ATOM 3293 N N . LYS A 1 435 ? 30.835 4.641 -13.084 1.00 98.50 435 LYS A N 1
ATOM 3294 C CA . LYS A 1 435 ? 31.291 4.546 -11.692 1.00 98.50 435 LYS A CA 1
ATOM 3295 C C . LYS A 1 435 ? 32.230 5.678 -11.289 1.00 98.50 435 LYS A C 1
ATOM 3297 O O . LYS A 1 435 ? 32.087 6.210 -10.191 1.00 98.50 435 LYS A O 1
ATOM 3302 N N . ASP A 1 436 ? 33.198 5.998 -12.140 1.00 98.50 436 ASP A N 1
ATOM 3303 C CA . ASP A 1 436 ? 34.210 7.011 -11.842 1.00 98.50 436 ASP A CA 1
ATOM 3304 C C . ASP A 1 436 ? 33.617 8.425 -11.841 1.00 98.50 436 ASP A C 1
ATOM 3306 O O . ASP A 1 436 ? 34.110 9.290 -11.116 1.00 98.50 436 ASP A O 1
ATOM 3310 N N . LEU A 1 437 ? 32.554 8.662 -12.620 1.00 98.00 437 LEU A N 1
ATOM 3311 C CA . LEU A 1 437 ? 31.825 9.926 -12.596 1.00 98.00 437 LEU A CA 1
ATOM 3312 C C . LEU A 1 437 ? 30.961 10.057 -11.336 1.00 98.00 437 LEU A C 1
ATOM 3314 O O . LEU A 1 437 ? 31.071 11.051 -10.620 1.00 98.00 437 LEU A O 1
ATOM 3318 N N . ASP A 1 438 ? 30.079 9.084 -11.096 1.00 97.25 438 ASP A N 1
ATOM 3319 C CA . ASP A 1 438 ? 29.194 9.053 -9.933 1.00 97.25 438 ASP A CA 1
ATOM 3320 C C . ASP A 1 438 ? 28.714 7.609 -9.660 1.00 97.25 438 ASP A C 1
ATOM 3322 O O . ASP A 1 438 ? 27.878 7.077 -10.398 1.00 97.25 438 ASP A O 1
ATOM 3326 N N . PRO A 1 439 ? 29.185 6.960 -8.576 1.00 96.50 439 PRO A N 1
ATOM 3327 C CA . PRO A 1 439 ? 28.823 5.580 -8.256 1.00 96.50 439 PRO A CA 1
ATOM 3328 C C . PRO A 1 439 ? 27.367 5.418 -7.791 1.00 96.50 439 PRO A C 1
ATOM 3330 O O . PRO A 1 439 ? 26.928 4.289 -7.570 1.00 96.50 439 PRO A O 1
ATOM 3333 N N . THR A 1 440 ? 26.624 6.514 -7.600 1.00 96.75 440 THR A N 1
ATOM 3334 C CA . THR A 1 440 ? 25.201 6.478 -7.238 1.00 96.75 440 THR A CA 1
ATOM 3335 C C . THR A 1 440 ? 24.271 6.367 -8.448 1.00 96.75 440 THR A C 1
ATOM 3337 O O . THR A 1 440 ? 23.088 6.078 -8.265 1.00 96.75 440 THR A O 1
ATOM 3340 N N . LEU A 1 441 ? 24.790 6.538 -9.672 1.00 97.81 441 LEU A N 1
ATOM 3341 C CA . LEU A 1 441 ? 24.014 6.388 -10.903 1.00 97.81 441 LEU A CA 1
ATOM 3342 C C . LEU A 1 441 ? 23.630 4.929 -11.160 1.00 97.81 441 LEU A C 1
ATOM 3344 O O . LEU A 1 441 ? 24.436 4.009 -10.999 1.00 97.81 441 LEU A O 1
ATOM 3348 N N . LEU A 1 442 ? 22.400 4.729 -11.633 1.00 98.38 442 LEU A N 1
ATOM 3349 C CA . LEU A 1 442 ? 21.949 3.435 -12.135 1.00 98.38 442 LEU A CA 1
ATOM 3350 C C . LEU A 1 442 ? 22.527 3.174 -13.531 1.00 98.38 442 LEU A C 1
ATOM 3352 O O . LEU A 1 442 ? 22.479 4.047 -14.397 1.00 98.38 442 LEU A O 1
ATOM 3356 N N . LEU A 1 443 ? 23.015 1.960 -13.782 1.00 98.56 443 LEU A N 1
ATOM 3357 C CA . LEU A 1 443 ? 23.401 1.521 -15.124 1.00 98.56 443 LEU A CA 1
ATOM 3358 C C . LEU A 1 443 ? 22.293 0.661 -15.738 1.00 98.56 443 LEU A C 1
ATOM 3360 O O . LEU A 1 443 ? 21.983 -0.420 -15.231 1.00 98.56 443 LEU A O 1
ATOM 3364 N N . VAL A 1 444 ? 21.708 1.145 -16.831 1.00 98.50 444 VAL A N 1
ATOM 3365 C CA . VAL A 1 444 ? 20.636 0.465 -17.566 1.00 98.50 444 VAL A CA 1
ATOM 3366 C C . VAL A 1 444 ? 21.222 -0.274 -18.766 1.00 98.50 444 VAL A C 1
ATOM 3368 O O . VAL A 1 444 ? 22.013 0.282 -19.531 1.00 98.50 444 VAL A O 1
ATOM 3371 N N . GLY A 1 445 ? 20.822 -1.530 -18.947 1.00 97.44 445 GLY A N 1
ATOM 3372 C CA . GLY A 1 445 ? 21.259 -2.373 -20.058 1.00 97.44 445 GLY A CA 1
ATOM 3373 C C . GLY A 1 445 ? 20.270 -3.495 -20.343 1.00 97.44 445 GLY A C 1
ATOM 3374 O O . GLY A 1 445 ? 19.395 -3.781 -19.528 1.00 97.44 445 GLY A O 1
ATOM 3375 N N . LEU A 1 446 ? 20.420 -4.152 -21.494 1.00 96.88 446 LEU A N 1
ATOM 3376 C CA . LEU A 1 446 ? 19.530 -5.243 -21.896 1.00 96.88 446 LEU A CA 1
ATOM 3377 C C . LEU A 1 446 ? 19.530 -6.345 -20.829 1.00 96.88 446 LEU A C 1
ATOM 3379 O O . LEU A 1 446 ? 20.589 -6.671 -20.283 1.00 96.88 446 LEU A O 1
ATOM 3383 N N . ALA A 1 447 ? 18.362 -6.922 -20.551 1.00 94.31 447 ALA A N 1
ATOM 3384 C CA . ALA A 1 447 ? 18.241 -8.032 -19.613 1.00 94.31 447 ALA A CA 1
ATOM 3385 C C . ALA A 1 447 ? 19.233 -9.169 -19.939 1.00 94.31 447 ALA A C 1
ATOM 3387 O O . ALA A 1 447 ? 19.390 -9.563 -21.096 1.00 94.31 447 ALA A O 1
ATOM 3388 N N . GLY A 1 448 ? 19.936 -9.662 -18.918 1.00 90.69 448 GLY A N 1
ATOM 3389 C CA . GLY A 1 448 ? 20.948 -10.716 -19.022 1.00 90.69 448 GLY A CA 1
ATOM 3390 C C . GLY A 1 448 ? 22.243 -10.333 -19.751 1.00 90.69 448 GLY A C 1
ATOM 3391 O O . GLY A 1 448 ? 23.020 -11.215 -20.114 1.00 90.69 448 GLY A O 1
ATOM 3392 N N . SER A 1 449 ? 22.488 -9.047 -20.009 1.00 96.50 449 SER A N 1
ATOM 3393 C CA . SER A 1 449 ? 23.587 -8.621 -20.878 1.00 96.50 449 SER A CA 1
ATOM 3394 C C . SER A 1 449 ? 24.945 -8.441 -20.186 1.00 96.50 449 SER A C 1
ATOM 3396 O O . SER A 1 449 ? 25.040 -8.266 -18.969 1.00 96.50 449 SER A O 1
ATOM 3398 N N . ALA A 1 450 ? 26.023 -8.421 -20.981 1.00 97.75 450 ALA A N 1
ATOM 3399 C CA . ALA A 1 450 ? 27.383 -8.197 -20.484 1.00 97.75 450 ALA A CA 1
ATOM 3400 C C . ALA A 1 450 ? 27.550 -6.835 -19.776 1.00 97.75 450 ALA A C 1
ATOM 3402 O O . ALA A 1 450 ? 28.340 -6.734 -18.836 1.00 97.75 450 ALA A O 1
ATOM 3403 N N . LEU A 1 451 ? 26.774 -5.816 -20.168 1.00 98.44 451 LEU A N 1
ATOM 3404 C CA . LEU A 1 451 ? 26.751 -4.504 -19.514 1.00 98.44 451 LEU A CA 1
ATOM 3405 C C . LEU A 1 451 ? 26.228 -4.574 -18.076 1.00 98.44 451 LEU A C 1
ATOM 3407 O O . LEU A 1 451 ? 26.820 -3.974 -17.179 1.00 98.44 451 LEU A O 1
ATOM 3411 N N . ILE A 1 452 ? 25.164 -5.348 -17.848 1.00 98.06 452 ILE A N 1
ATOM 3412 C CA . ILE A 1 452 ? 24.602 -5.566 -16.510 1.00 98.06 452 ILE A CA 1
ATOM 3413 C C . ILE A 1 452 ? 25.623 -6.294 -15.633 1.00 98.06 452 ILE A C 1
ATOM 3415 O O . ILE A 1 452 ? 25.957 -5.820 -14.548 1.00 98.06 452 ILE A O 1
ATOM 3419 N N . ALA A 1 453 ? 26.225 -7.366 -16.154 1.00 97.25 453 ALA A N 1
ATOM 3420 C CA . ALA A 1 453 ? 27.261 -8.111 -15.441 1.00 97.25 453 ALA A CA 1
ATOM 3421 C C . ALA A 1 453 ? 28.507 -7.258 -15.115 1.00 97.25 453 ALA A C 1
ATOM 3423 O O . ALA A 1 453 ? 29.142 -7.452 -14.075 1.00 97.25 453 ALA A O 1
ATOM 3424 N N . ALA A 1 454 ? 28.888 -6.322 -15.992 1.00 98.38 454 ALA A N 1
ATOM 3425 C CA . ALA A 1 454 ? 29.985 -5.385 -15.745 1.00 98.38 454 ALA A CA 1
ATOM 3426 C C . ALA A 1 454 ? 29.642 -4.372 -14.640 1.00 98.38 454 ALA A C 1
ATOM 3428 O O . ALA A 1 454 ? 30.451 -4.156 -13.735 1.00 98.38 454 ALA A O 1
ATOM 3429 N N . GLY A 1 455 ? 28.431 -3.803 -14.667 1.00 97.94 455 GLY A N 1
ATOM 3430 C CA . GLY A 1 455 ? 27.942 -2.894 -13.627 1.00 97.94 455 GLY A CA 1
ATOM 3431 C C . GLY A 1 455 ? 27.941 -3.537 -12.241 1.00 97.94 455 GLY A C 1
ATOM 3432 O O . GLY A 1 455 ? 28.539 -2.998 -11.309 1.00 97.94 455 GLY A O 1
ATOM 3433 N N . GLU A 1 456 ? 27.357 -4.731 -12.125 1.00 95.50 456 GLU A N 1
ATOM 3434 C CA . GLU A 1 456 ? 27.297 -5.488 -10.868 1.00 95.50 456 GLU A CA 1
ATOM 3435 C C . GLU A 1 456 ? 28.690 -5.827 -10.332 1.00 95.50 456 GLU A C 1
ATOM 3437 O O . GLU A 1 456 ? 28.981 -5.603 -9.156 1.00 95.50 456 GLU A O 1
ATOM 3442 N N . ARG A 1 457 ? 29.592 -6.300 -11.205 1.00 97.38 457 ARG A N 1
ATOM 3443 C CA . ARG A 1 457 ? 30.984 -6.611 -10.841 1.00 97.38 457 ARG A CA 1
ATOM 3444 C C . ARG A 1 457 ? 31.725 -5.393 -10.286 1.00 97.38 457 ARG A C 1
ATOM 3446 O O . ARG A 1 457 ? 32.575 -5.544 -9.410 1.00 97.38 457 ARG A O 1
ATOM 3453 N N . LEU A 1 458 ? 31.421 -4.197 -10.787 1.00 96.62 458 LEU A N 1
ATOM 3454 C CA . LEU A 1 458 ? 32.034 -2.947 -10.338 1.00 96.62 458 LEU A CA 1
ATOM 3455 C C . LEU A 1 458 ? 31.313 -2.298 -9.144 1.00 96.62 458 LEU A C 1
ATOM 3457 O O . LEU A 1 458 ? 31.831 -1.309 -8.613 1.00 96.62 458 LEU A O 1
ATOM 3461 N N . GLY A 1 459 ? 30.195 -2.870 -8.686 1.00 94.88 459 GLY A N 1
ATOM 3462 C CA . GLY A 1 459 ? 29.416 -2.403 -7.537 1.00 94.88 459 GLY A CA 1
ATOM 3463 C C . GLY A 1 459 ? 28.397 -1.306 -7.856 1.00 94.88 459 GLY A C 1
ATOM 3464 O O . GLY A 1 459 ? 27.944 -0.629 -6.935 1.00 94.88 459 GLY A O 1
ATOM 3465 N N . LEU A 1 460 ? 28.051 -1.106 -9.131 1.00 96.31 460 LEU A N 1
ATOM 3466 C CA . LEU A 1 460 ? 26.967 -0.208 -9.532 1.00 96.31 460 LEU A CA 1
ATOM 3467 C C . LEU A 1 460 ? 25.607 -0.866 -9.292 1.00 96.31 460 LEU A C 1
ATOM 3469 O O . LEU A 1 460 ? 25.452 -2.081 -9.407 1.00 96.31 460 LEU A O 1
ATOM 3473 N N . SER A 1 461 ? 24.601 -0.041 -9.015 1.00 97.06 461 SER A N 1
ATOM 3474 C CA . SER A 1 461 ? 23.211 -0.488 -9.075 1.00 97.06 461 SER A CA 1
ATOM 3475 C C . SER A 1 461 ? 22.778 -0.582 -10.539 1.00 97.06 461 SER A C 1
ATOM 3477 O O . SER A 1 461 ? 22.908 0.382 -11.291 1.00 97.06 461 SER A O 1
ATOM 3479 N N . THR A 1 462 ? 22.274 -1.740 -10.956 1.00 97.25 462 THR A N 1
ATOM 3480 C CA . THR A 1 462 ? 21.879 -2.009 -12.344 1.00 97.25 462 THR A CA 1
ATOM 3481 C C . THR A 1 462 ? 20.362 -2.102 -12.500 1.00 97.25 462 THR A C 1
ATOM 3483 O O . THR A 1 462 ? 19.616 -2.368 -11.545 1.00 97.25 462 THR A O 1
ATOM 3486 N N . ARG A 1 463 ? 19.894 -1.850 -13.726 1.00 97.06 463 ARG A N 1
ATOM 3487 C CA . ARG A 1 463 ? 18.508 -2.072 -14.144 1.00 97.06 463 ARG A CA 1
ATOM 3488 C C . ARG A 1 463 ? 18.474 -2.804 -15.476 1.00 97.06 463 ARG A C 1
ATOM 3490 O O . ARG A 1 463 ? 19.004 -2.318 -16.472 1.00 97.06 463 ARG A O 1
ATOM 3497 N N . GLU A 1 464 ? 17.837 -3.965 -15.470 1.00 97.12 464 GLU A N 1
ATOM 3498 C CA . GLU A 1 464 ? 17.627 -4.782 -16.658 1.00 97.12 464 GLU A CA 1
ATOM 3499 C C . GLU A 1 464 ? 16.432 -4.277 -17.472 1.00 97.12 464 GLU A C 1
ATOM 3501 O O . GLU A 1 464 ? 15.311 -4.126 -16.973 1.00 97.12 464 GLU A O 1
ATOM 3506 N N . GLU A 1 465 ? 16.693 -4.003 -18.744 1.00 96.69 465 GLU A N 1
ATOM 3507 C CA . GLU A 1 465 ? 15.747 -3.421 -19.682 1.00 96.69 465 GLU A CA 1
ATOM 3508 C C . GLU A 1 465 ? 15.193 -4.455 -20.657 1.00 96.69 465 GLU A C 1
ATOM 3510 O O . GLU A 1 465 ? 15.904 -5.336 -21.158 1.00 96.69 465 GLU A O 1
ATOM 3515 N N . VAL A 1 466 ? 13.909 -4.295 -20.967 1.00 95.25 466 VAL A N 1
ATOM 3516 C CA . VAL A 1 466 ? 13.228 -4.979 -22.063 1.00 95.25 466 VAL A CA 1
ATOM 3517 C C . VAL A 1 466 ? 12.593 -3.970 -23.018 1.00 95.25 466 VAL A C 1
ATOM 3519 O O . VAL A 1 466 ? 12.338 -2.818 -22.670 1.00 95.25 466 VAL A O 1
ATOM 3522 N N . PHE A 1 467 ? 12.307 -4.423 -24.233 1.00 91.62 467 PHE A N 1
ATOM 3523 C CA . PHE A 1 467 ? 11.733 -3.616 -25.297 1.00 91.62 467 PHE A CA 1
ATOM 3524 C C . PHE A 1 467 ? 10.395 -4.195 -25.708 1.00 91.62 467 PHE A C 1
ATOM 3526 O O . PHE A 1 467 ? 10.294 -5.365 -26.083 1.00 91.62 467 PHE A O 1
ATOM 3533 N N . ALA A 1 468 ? 9.371 -3.358 -25.639 1.00 84.00 468 ALA A N 1
ATOM 3534 C CA . ALA A 1 468 ? 8.002 -3.763 -25.904 1.00 84.00 468 ALA A CA 1
ATOM 3535 C C . ALA A 1 468 ? 7.772 -4.181 -27.368 1.00 84.00 468 ALA A C 1
ATOM 3537 O O . ALA A 1 468 ? 7.025 -5.117 -27.648 1.00 84.00 468 ALA A O 1
ATOM 3538 N N . ASP A 1 469 ? 8.465 -3.512 -28.287 1.00 85.69 469 ASP A N 1
ATOM 3539 C CA . ASP A 1 469 ? 8.254 -3.548 -29.732 1.00 85.69 469 ASP A CA 1
ATOM 3540 C C . ASP A 1 469 ? 9.336 -4.335 -30.491 1.00 85.69 469 ASP A C 1
ATOM 3542 O O . ASP A 1 469 ? 9.388 -4.304 -31.719 1.00 85.69 469 ASP A O 1
ATOM 3546 N N . ARG A 1 470 ? 10.227 -5.049 -29.788 1.00 89.44 470 ARG A N 1
ATOM 3547 C CA . ARG A 1 470 ? 11.343 -5.783 -30.407 1.00 89.44 470 ARG A CA 1
ATOM 3548 C C . ARG A 1 470 ? 11.143 -7.294 -30.406 1.00 89.44 470 ARG A C 1
ATOM 3550 O O . ARG A 1 470 ? 10.597 -7.899 -29.479 1.00 89.44 470 ARG A O 1
ATOM 3557 N N . GLY A 1 471 ? 11.666 -7.923 -31.455 1.00 89.38 471 GLY A N 1
ATOM 3558 C CA . GLY A 1 471 ? 11.849 -9.368 -31.525 1.00 89.38 471 GLY A CA 1
ATOM 3559 C C . GLY A 1 471 ? 12.993 -9.842 -30.628 1.00 89.38 471 GLY A C 1
ATOM 3560 O O . GLY A 1 471 ? 14.030 -9.183 -30.537 1.00 89.38 471 GLY A O 1
ATOM 3561 N N . TYR A 1 472 ? 12.823 -11.017 -30.022 1.00 92.50 472 TYR A N 1
ATOM 3562 C CA . TYR A 1 472 ? 13.811 -11.659 -29.152 1.00 92.50 472 TYR A CA 1
ATOM 3563 C C . TYR A 1 472 ? 14.330 -12.963 -29.767 1.00 92.50 472 TYR A C 1
ATOM 3565 O O . TYR A 1 472 ? 13.613 -13.664 -30.484 1.00 92.50 472 TYR A O 1
ATOM 3573 N N . LEU A 1 473 ? 15.585 -13.290 -29.485 1.00 92.19 473 LEU A N 1
ATOM 3574 C CA . LEU A 1 473 ? 16.195 -14.593 -29.726 1.00 92.19 473 LEU A CA 1
ATOM 3575 C C . LEU A 1 473 ? 16.021 -15.482 -28.484 1.00 92.19 473 LEU A C 1
ATOM 3577 O O . LEU A 1 473 ? 15.650 -15.006 -27.411 1.00 92.19 473 LEU A O 1
ATOM 3581 N N . ALA A 1 474 ? 16.262 -16.786 -28.629 1.00 89.31 474 ALA A N 1
ATOM 3582 C CA . ALA A 1 474 ? 16.066 -17.760 -27.550 1.00 89.31 474 ALA A CA 1
ATOM 3583 C C . ALA A 1 474 ? 16.962 -17.508 -26.319 1.00 89.31 474 ALA A C 1
ATOM 3585 O O . ALA A 1 474 ? 16.624 -17.926 -25.216 1.00 89.31 474 ALA A O 1
ATOM 3586 N N . ASP A 1 475 ? 18.079 -16.801 -26.500 1.00 86.88 475 ASP A N 1
ATOM 3587 C CA . ASP A 1 475 ? 19.002 -16.396 -25.436 1.00 86.88 475 ASP A CA 1
ATOM 3588 C C . ASP A 1 475 ? 18.600 -15.083 -24.735 1.00 86.88 475 ASP A C 1
ATOM 3590 O O . ASP A 1 475 ? 19.335 -14.600 -23.879 1.00 86.88 475 ASP A O 1
ATOM 3594 N N . GLY A 1 476 ? 17.455 -14.489 -25.094 1.00 87.81 476 GLY A N 1
ATOM 3595 C CA . GLY A 1 476 ? 16.987 -13.211 -24.550 1.00 87.81 476 GLY A CA 1
ATOM 3596 C C . GLY A 1 476 ? 17.596 -11.979 -25.227 1.00 87.81 476 GLY A C 1
ATOM 3597 O O . GLY A 1 476 ? 17.187 -10.857 -24.929 1.00 87.81 476 GLY A O 1
ATOM 3598 N N . SER A 1 477 ? 18.520 -12.152 -26.179 1.00 90.31 477 SER A N 1
ATOM 3599 C CA . SER A 1 477 ? 19.060 -11.033 -26.950 1.00 90.31 477 SER A CA 1
ATOM 3600 C C . SER A 1 477 ? 18.082 -10.552 -28.026 1.00 90.31 477 SER A C 1
ATOM 3602 O O . SER A 1 477 ? 17.187 -11.277 -28.462 1.00 90.31 477 SER A O 1
ATOM 3604 N N . LEU A 1 478 ? 18.230 -9.304 -28.472 1.00 91.00 478 LEU A N 1
ATOM 3605 C CA . LEU A 1 478 ? 17.335 -8.738 -29.480 1.00 91.00 478 LEU A CA 1
ATOM 3606 C C . LEU A 1 478 ? 17.664 -9.253 -30.882 1.00 91.00 478 LEU A C 1
ATOM 3608 O O . LEU A 1 478 ? 18.829 -9.345 -31.280 1.00 91.00 478 LEU A O 1
ATOM 3612 N N . VAL A 1 479 ? 16.621 -9.486 -31.677 1.00 89.00 479 VAL A N 1
ATOM 3613 C CA . VAL A 1 479 ? 16.756 -9.740 -33.112 1.00 89.00 479 VAL A CA 1
ATOM 3614 C C . VAL A 1 479 ? 17.371 -8.490 -33.773 1.00 89.00 479 VAL A C 1
ATOM 3616 O O . VAL A 1 479 ? 16.894 -7.368 -33.538 1.00 89.00 479 VAL A O 1
ATOM 3619 N N . PRO A 1 480 ? 18.439 -8.639 -34.585 1.00 86.12 480 PRO A N 1
ATOM 3620 C CA . PRO A 1 480 ? 19.046 -7.518 -35.299 1.00 86.12 480 PRO A CA 1
ATOM 3621 C C . PRO A 1 480 ? 18.041 -6.820 -36.219 1.00 86.12 480 PRO A C 1
ATOM 3623 O O . PRO A 1 480 ? 17.301 -7.490 -36.932 1.00 86.12 480 PRO A O 1
ATOM 3626 N N . ARG A 1 481 ? 18.054 -5.480 -36.256 1.00 82.25 481 ARG A N 1
ATOM 3627 C CA . ARG A 1 481 ? 17.075 -4.666 -37.011 1.00 82.25 481 ARG A CA 1
ATOM 3628 C C . ARG A 1 481 ? 16.993 -4.987 -38.508 1.00 82.25 481 ARG A C 1
ATOM 3630 O O . ARG A 1 481 ? 15.949 -4.784 -39.108 1.00 82.25 481 ARG A O 1
ATOM 3637 N N . SER A 1 482 ? 18.074 -5.482 -39.104 1.00 82.00 482 SER A N 1
ATOM 3638 C CA . SER A 1 482 ? 18.121 -5.866 -40.519 1.00 82.00 482 SER A CA 1
ATOM 3639 C C . SER A 1 482 ? 17.449 -7.208 -40.827 1.00 82.00 482 SER A C 1
ATOM 3641 O O . SER A 1 482 ? 17.346 -7.577 -41.994 1.00 82.00 482 SER A O 1
ATOM 3643 N N . GLN A 1 483 ? 17.028 -7.967 -39.811 1.00 85.00 483 GLN A N 1
ATOM 3644 C CA . GLN A 1 483 ? 16.427 -9.286 -39.988 1.00 85.00 483 GLN A CA 1
ATOM 3645 C C . GLN A 1 483 ? 14.893 -9.231 -39.896 1.00 85.00 483 GLN A C 1
ATOM 3647 O O . GLN A 1 483 ? 14.351 -8.450 -39.114 1.00 85.00 483 GLN A O 1
ATOM 3652 N N . PRO A 1 484 ? 14.174 -10.110 -40.621 1.00 84.88 484 PRO A N 1
ATOM 3653 C CA . PRO A 1 484 ? 12.734 -10.273 -40.443 1.00 84.88 484 PRO A CA 1
ATOM 3654 C C . PRO A 1 484 ? 12.364 -10.617 -38.992 1.00 84.88 484 PRO A C 1
ATOM 3656 O O . PRO A 1 484 ? 13.051 -11.407 -38.331 1.00 84.88 484 PRO A O 1
ATOM 3659 N N . GLY A 1 485 ? 11.264 -10.028 -38.511 1.00 82.81 485 GLY A N 1
ATOM 3660 C CA . GLY A 1 485 ? 10.774 -10.199 -37.138 1.00 82.81 485 GLY A CA 1
ATOM 3661 C C . GLY A 1 485 ? 11.551 -9.404 -36.083 1.00 82.81 485 GLY A C 1
ATOM 3662 O O . GLY A 1 485 ? 11.495 -9.748 -34.905 1.00 82.81 485 GLY A O 1
ATOM 3663 N N . ALA A 1 486 ? 12.314 -8.380 -36.484 1.00 84.25 486 ALA A N 1
ATOM 3664 C CA . ALA A 1 486 ? 13.046 -7.524 -35.551 1.00 84.25 486 ALA A CA 1
ATOM 3665 C C . ALA A 1 486 ? 12.163 -6.535 -34.779 1.00 84.25 486 ALA A C 1
ATOM 3667 O O . ALA A 1 486 ? 12.527 -6.163 -33.659 1.00 84.25 486 ALA A O 1
ATOM 3668 N N . MET A 1 487 ? 11.038 -6.139 -35.375 1.00 86.56 487 MET A N 1
ATOM 3669 C CA . MET A 1 487 ? 10.044 -5.227 -34.813 1.00 86.56 487 MET A CA 1
ATOM 3670 C C . MET A 1 487 ? 8.689 -5.933 -34.724 1.00 86.56 487 MET A C 1
ATOM 3672 O O . MET A 1 487 ? 8.392 -6.799 -35.550 1.00 86.56 487 MET A O 1
ATOM 3676 N N . ILE A 1 488 ? 7.892 -5.556 -33.732 1.00 85.88 488 ILE A N 1
ATOM 3677 C CA . ILE A 1 488 ? 6.494 -5.954 -33.571 1.00 85.88 488 ILE A CA 1
ATOM 3678 C C . ILE A 1 488 ? 5.642 -4.756 -33.980 1.00 85.88 488 ILE A C 1
ATOM 3680 O O . ILE A 1 488 ? 5.727 -3.705 -33.355 1.00 85.88 488 ILE A O 1
ATOM 3684 N N . GLU A 1 489 ? 4.879 -4.904 -35.061 1.00 81.88 489 GLU A N 1
ATOM 3685 C CA . GLU A 1 489 ? 4.066 -3.817 -35.631 1.00 81.88 489 GLU A CA 1
ATOM 3686 C C . GLU A 1 489 ? 2.663 -3.746 -35.013 1.00 81.88 489 GLU A C 1
ATOM 3688 O O . GLU A 1 489 ? 2.014 -2.706 -35.068 1.00 81.88 489 GLU A O 1
ATOM 3693 N N . ASP A 1 490 ? 2.194 -4.847 -34.424 1.00 86.25 490 ASP A N 1
ATOM 3694 C CA . ASP A 1 490 ? 0.894 -4.913 -33.768 1.00 86.25 490 ASP A CA 1
ATOM 3695 C C . ASP A 1 490 ? 1.005 -4.487 -32.296 1.00 86.25 490 ASP A C 1
ATOM 3697 O O . ASP A 1 490 ? 1.651 -5.142 -31.473 1.00 86.25 490 ASP A O 1
ATOM 3701 N N . ASP A 1 491 ? 0.357 -3.374 -31.964 1.00 84.06 491 ASP A N 1
ATOM 3702 C CA . ASP A 1 491 ? 0.348 -2.811 -30.614 1.00 84.06 491 ASP A CA 1
ATOM 3703 C C . ASP A 1 491 ? -0.253 -3.763 -29.564 1.00 84.06 491 ASP A C 1
ATOM 3705 O O . ASP A 1 491 ? 0.203 -3.777 -28.419 1.00 84.06 491 ASP A O 1
ATOM 3709 N N . ASP A 1 492 ? -1.292 -4.534 -29.908 1.00 86.00 492 ASP A N 1
ATOM 3710 C CA . ASP A 1 492 ? -1.922 -5.469 -28.967 1.00 86.00 492 ASP A CA 1
ATOM 3711 C C . ASP A 1 492 ? -0.968 -6.616 -28.626 1.00 86.00 492 ASP A C 1
ATOM 3713 O O . ASP A 1 492 ? -0.817 -6.991 -27.455 1.00 86.00 492 ASP A O 1
ATOM 3717 N N . GLU A 1 493 ? -0.256 -7.124 -29.632 1.00 87.94 493 GLU A N 1
ATOM 3718 C CA . GLU A 1 493 ? 0.820 -8.085 -29.453 1.00 87.94 493 GLU A CA 1
ATOM 3719 C C . GLU A 1 493 ? 1.931 -7.496 -28.572 1.00 87.94 493 GLU A C 1
ATOM 3721 O O . GLU A 1 493 ? 2.339 -8.129 -27.592 1.00 87.94 493 GLU A O 1
ATOM 3726 N N . ALA A 1 494 ? 2.389 -6.274 -28.858 1.00 88.38 494 ALA A N 1
ATOM 3727 C CA . ALA A 1 494 ? 3.442 -5.603 -28.098 1.00 88.38 494 ALA A CA 1
ATOM 3728 C C . ALA A 1 494 ? 3.048 -5.364 -26.625 1.00 88.38 494 ALA A C 1
ATOM 3730 O O . ALA A 1 494 ? 3.835 -5.664 -25.717 1.00 88.38 494 ALA A O 1
ATOM 3731 N N . VAL A 1 495 ? 1.814 -4.922 -26.345 1.00 90.69 495 VAL A N 1
ATOM 3732 C CA . VAL A 1 495 ? 1.295 -4.787 -24.969 1.00 90.69 495 VAL A CA 1
ATOM 3733 C C . VAL A 1 495 ? 1.238 -6.151 -24.278 1.00 90.69 495 VAL A C 1
ATOM 3735 O O . VAL A 1 495 ? 1.756 -6.302 -23.168 1.00 90.69 495 VAL A O 1
ATOM 3738 N N . SER A 1 496 ? 0.658 -7.170 -24.920 1.00 88.38 496 SER A N 1
ATOM 3739 C CA . SER A 1 496 ? 0.537 -8.516 -24.341 1.00 88.38 496 SER A CA 1
ATOM 3740 C C . SER A 1 496 ? 1.903 -9.136 -24.021 1.00 88.38 496 SER A C 1
ATOM 3742 O O . SER A 1 496 ? 2.097 -9.762 -22.971 1.00 88.38 496 SER A O 1
ATOM 3744 N N . ARG A 1 497 ? 2.887 -8.939 -24.902 1.00 90.62 497 ARG A N 1
ATOM 3745 C CA . ARG A 1 497 ? 4.272 -9.381 -24.694 1.00 90.62 497 ARG A CA 1
ATOM 3746 C C . ARG A 1 497 ? 4.927 -8.632 -23.551 1.00 90.62 497 ARG A C 1
ATOM 3748 O O . ARG A 1 497 ? 5.535 -9.268 -22.696 1.00 90.62 497 ARG A O 1
ATOM 3755 N N . THR A 1 498 ? 4.754 -7.315 -23.489 1.00 92.19 498 THR A N 1
ATOM 3756 C CA . THR A 1 498 ? 5.296 -6.495 -22.399 1.00 92.19 498 THR A CA 1
ATOM 3757 C C . THR A 1 498 ? 4.755 -6.944 -21.052 1.00 92.19 498 THR A C 1
ATOM 3759 O O . THR A 1 498 ? 5.517 -7.158 -20.115 1.00 92.19 498 THR A O 1
ATOM 3762 N N . LEU A 1 499 ? 3.452 -7.202 -20.966 1.00 89.50 499 LEU A N 1
ATOM 3763 C CA . LEU A 1 499 ? 2.842 -7.756 -19.763 1.00 89.50 499 LEU A CA 1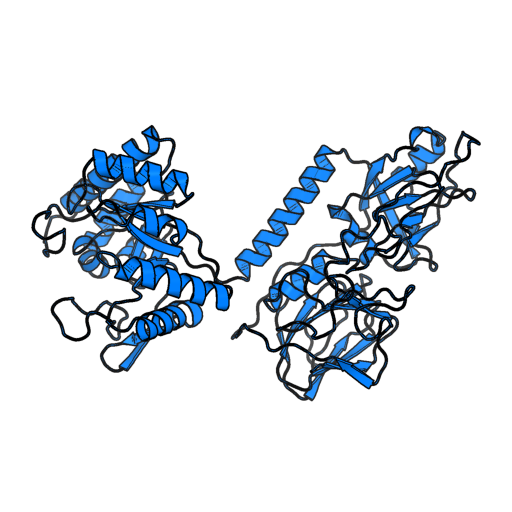
ATOM 3764 C C . LEU A 1 499 ? 3.383 -9.143 -19.413 1.00 89.50 499 LEU A C 1
ATOM 3766 O O . LEU A 1 499 ? 3.569 -9.426 -18.235 1.00 89.50 499 LEU A O 1
ATOM 3770 N N . SER A 1 500 ? 3.669 -9.989 -20.404 1.00 85.81 500 SER A N 1
ATOM 3771 C CA . SER A 1 500 ? 4.296 -11.297 -20.169 1.00 85.81 500 SER A CA 1
ATOM 3772 C C . SER A 1 500 ? 5.718 -11.152 -19.618 1.00 85.81 500 SER A C 1
ATOM 3774 O O . SER A 1 500 ? 6.088 -11.848 -18.675 1.00 85.81 500 SER A O 1
ATOM 3776 N N . MET A 1 501 ? 6.497 -10.204 -20.142 1.00 91.75 501 MET A N 1
ATOM 3777 C CA . MET A 1 501 ? 7.845 -9.911 -19.648 1.00 91.75 501 MET A CA 1
ATOM 3778 C C . MET A 1 501 ? 7.814 -9.388 -18.215 1.00 91.75 501 MET A C 1
ATOM 3780 O O . MET A 1 501 ? 8.531 -9.908 -17.366 1.00 91.75 501 MET A O 1
ATOM 3784 N N . VAL A 1 502 ? 6.944 -8.413 -17.939 1.00 88.69 502 VAL A N 1
ATOM 3785 C CA . VAL A 1 502 ? 6.801 -7.814 -16.610 1.00 88.69 502 VAL A CA 1
ATOM 3786 C C . VAL A 1 502 ? 6.262 -8.840 -15.617 1.00 88.69 502 VAL A C 1
ATOM 3788 O O . VAL A 1 502 ? 6.911 -9.112 -14.622 1.00 88.69 502 VAL A O 1
ATOM 3791 N N . LEU A 1 503 ? 5.116 -9.468 -15.879 1.00 79.81 503 LEU A N 1
ATOM 3792 C CA . LEU A 1 503 ? 4.446 -10.330 -14.897 1.00 79.81 503 LEU A CA 1
ATOM 3793 C C . LEU A 1 503 ? 5.043 -11.734 -14.779 1.00 79.81 503 LEU A C 1
ATOM 3795 O O . LEU A 1 503 ? 4.921 -12.366 -13.728 1.00 79.81 503 LEU A O 1
ATOM 3799 N N . GLU A 1 504 ? 5.605 -12.266 -15.863 1.00 79.88 504 GLU A N 1
ATOM 3800 C CA . GLU A 1 504 ? 6.011 -13.671 -15.939 1.00 79.88 504 GLU A CA 1
ATOM 3801 C C . GLU A 1 504 ? 7.515 -13.876 -16.105 1.00 79.88 504 GLU A C 1
ATOM 3803 O O . GLU A 1 504 ? 7.961 -15.018 -15.991 1.00 79.88 504 GLU A O 1
ATOM 3808 N N . GLY A 1 505 ? 8.284 -12.816 -16.374 1.00 83.50 505 GLY A N 1
ATOM 3809 C CA . GLY A 1 505 ? 9.733 -12.894 -16.565 1.00 83.50 505 GLY A CA 1
ATOM 3810 C C . GLY A 1 505 ? 10.147 -13.655 -17.827 1.00 83.50 505 GLY A C 1
ATOM 3811 O O . GLY A 1 505 ? 11.179 -14.328 -17.841 1.00 83.50 505 GLY A O 1
ATOM 3812 N N . ARG A 1 506 ? 9.319 -13.631 -18.881 1.00 87.44 506 ARG A N 1
ATOM 3813 C CA . ARG A 1 506 ? 9.600 -14.348 -20.134 1.00 87.44 506 ARG A CA 1
ATOM 3814 C C . ARG A 1 506 ? 8.986 -13.689 -21.363 1.00 87.44 506 ARG A C 1
ATOM 3816 O O . ARG A 1 506 ? 7.950 -13.032 -21.282 1.00 87.44 506 ARG A O 1
ATOM 3823 N N . VAL A 1 507 ? 9.589 -13.949 -22.517 1.00 92.00 507 VAL A N 1
ATOM 3824 C CA . VAL A 1 507 ? 9.130 -13.494 -23.836 1.00 92.00 507 VAL A CA 1
ATOM 3825 C C . VAL A 1 507 ? 9.252 -14.621 -24.856 1.00 92.00 507 VAL A C 1
ATOM 3827 O O . VAL A 1 507 ? 10.125 -15.481 -24.737 1.00 92.00 507 VAL A O 1
ATOM 3830 N N . ARG A 1 508 ? 8.363 -14.648 -25.854 1.00 90.38 508 ARG A N 1
ATOM 3831 C CA . ARG A 1 508 ? 8.511 -15.578 -26.979 1.00 90.38 508 ARG A CA 1
ATOM 3832 C C . ARG A 1 508 ? 9.603 -15.085 -27.918 1.00 90.38 508 ARG A C 1
ATOM 3834 O O . ARG A 1 508 ? 9.566 -13.940 -28.373 1.00 90.38 508 ARG A O 1
ATOM 3841 N N . SER A 1 509 ? 10.549 -15.959 -28.221 1.00 90.25 509 SER A N 1
ATOM 3842 C CA . SER A 1 509 ? 11.560 -15.724 -29.237 1.00 90.25 509 SER A CA 1
ATOM 3843 C C . SER A 1 509 ? 10.974 -15.870 -30.644 1.00 90.25 509 SER A C 1
ATOM 3845 O O . SER A 1 509 ? 9.870 -16.386 -30.837 1.00 90.25 509 SER A O 1
ATOM 3847 N N . ARG A 1 510 ? 11.725 -15.421 -31.654 1.00 88.19 510 ARG A N 1
ATOM 3848 C CA . ARG A 1 510 ? 11.334 -15.479 -33.073 1.00 88.19 510 ARG A CA 1
ATOM 3849 C C . ARG A 1 510 ? 10.992 -16.896 -33.556 1.00 88.19 510 ARG A C 1
ATOM 3851 O O . ARG A 1 510 ? 10.153 -17.059 -34.430 1.00 88.19 510 ARG A O 1
ATOM 3858 N N . ASP A 1 511 ? 11.647 -17.907 -33.002 1.00 87.12 511 ASP A N 1
ATOM 3859 C CA . ASP A 1 511 ? 11.447 -19.336 -33.267 1.00 87.12 511 ASP A CA 1
ATOM 3860 C C . ASP A 1 511 ? 10.368 -19.985 -32.375 1.00 87.12 511 ASP A C 1
ATOM 3862 O O . ASP A 1 511 ? 10.127 -21.186 -32.463 1.00 87.12 511 ASP A O 1
ATOM 3866 N N . GLY A 1 512 ? 9.680 -19.197 -31.543 1.00 85.88 512 GLY A N 1
ATOM 3867 C CA . GLY A 1 512 ? 8.550 -19.636 -30.721 1.00 85.88 512 GLY A CA 1
ATOM 3868 C C . GLY A 1 512 ? 8.926 -20.246 -29.368 1.00 85.88 512 GLY A C 1
ATOM 3869 O O . GLY A 1 512 ? 8.026 -20.593 -28.598 1.00 85.88 512 GLY A O 1
ATOM 3870 N N . ALA A 1 513 ? 10.220 -20.353 -29.049 1.00 89.00 513 ALA A N 1
ATOM 3871 C CA . ALA A 1 513 ? 10.692 -20.756 -27.727 1.00 89.00 513 ALA A CA 1
ATOM 3872 C C . ALA A 1 513 ? 10.452 -19.647 -26.682 1.00 89.00 513 ALA A C 1
ATOM 3874 O O . ALA A 1 513 ? 10.210 -18.488 -27.014 1.00 89.00 513 ALA A O 1
ATOM 3875 N N . TRP A 1 514 ? 10.494 -19.998 -25.396 1.00 87.50 514 TRP A N 1
ATOM 3876 C CA . TRP A 1 514 ? 10.439 -19.012 -24.313 1.00 87.50 514 TRP A CA 1
ATOM 3877 C C . TRP A 1 514 ? 11.854 -18.626 -23.891 1.00 87.50 514 TRP A C 1
ATOM 3879 O O . TRP A 1 514 ? 12.613 -19.489 -23.455 1.00 87.50 514 TRP A O 1
ATOM 3889 N N . ALA A 1 515 ? 12.172 -17.337 -23.976 1.00 88.56 515 ALA A N 1
ATOM 3890 C CA . ALA A 1 515 ? 13.375 -16.750 -23.402 1.00 88.56 515 ALA A CA 1
ATOM 3891 C C . ALA A 1 515 ? 13.044 -16.120 -22.042 1.00 88.56 515 ALA A C 1
ATOM 3893 O O . ALA A 1 515 ? 12.009 -15.463 -21.894 1.00 88.56 515 ALA A O 1
ATOM 3894 N N . THR A 1 516 ? 13.915 -16.316 -21.054 1.00 85.44 516 THR A N 1
ATOM 3895 C CA . THR A 1 516 ? 13.794 -15.692 -19.729 1.00 85.44 516 THR A CA 1
ATOM 3896 C C . THR A 1 516 ? 14.318 -14.262 -19.786 1.00 85.44 516 THR A C 1
ATOM 3898 O O . THR A 1 516 ? 15.400 -14.029 -20.317 1.00 85.44 516 THR A O 1
ATOM 3901 N N . VAL A 1 517 ? 13.575 -13.314 -19.218 1.00 90.56 517 VAL A N 1
ATOM 3902 C CA . VAL A 1 517 ? 13.979 -11.905 -19.112 1.00 90.56 517 VAL A CA 1
ATOM 3903 C C . VAL A 1 517 ? 13.606 -11.355 -17.740 1.00 90.56 517 VAL A C 1
ATOM 3905 O O . VAL A 1 517 ? 12.575 -11.724 -17.181 1.00 90.56 517 VAL A O 1
ATOM 3908 N N . ASN A 1 518 ? 14.418 -10.451 -17.200 1.00 87.94 518 ASN A N 1
ATOM 3909 C CA . ASN A 1 518 ? 14.100 -9.719 -15.979 1.00 87.94 518 ASN A CA 1
ATOM 3910 C C . ASN A 1 518 ? 13.716 -8.280 -16.343 1.00 87.94 518 ASN A C 1
ATOM 3912 O O . ASN A 1 518 ? 14.573 -7.428 -16.546 1.00 87.94 518 ASN A O 1
ATOM 3916 N N . ALA A 1 519 ? 12.419 -8.014 -16.484 1.00 92.06 519 ALA A N 1
ATOM 3917 C CA . ALA A 1 519 ? 11.929 -6.692 -16.861 1.00 92.06 519 ALA A CA 1
ATOM 3918 C C . ALA A 1 519 ? 11.861 -5.771 -15.634 1.00 92.06 519 ALA A C 1
ATOM 3920 O O . ALA A 1 519 ? 10.906 -5.838 -14.860 1.00 92.06 519 ALA A O 1
ATOM 3921 N N . GLN A 1 520 ? 12.866 -4.909 -15.463 1.00 93.56 520 GLN A N 1
ATOM 3922 C CA . GLN A 1 520 ? 12.869 -3.854 -14.439 1.00 93.56 520 GLN A CA 1
ATOM 3923 C C . GLN A 1 520 ? 12.577 -2.476 -15.033 1.00 93.56 520 GLN A C 1
ATOM 3925 O O . GLN A 1 520 ? 12.018 -1.615 -14.352 1.00 93.56 520 GLN A O 1
ATOM 3930 N N . THR A 1 521 ? 12.920 -2.287 -16.305 1.00 96.44 521 THR A N 1
ATOM 3931 C CA . THR A 1 521 ? 12.526 -1.126 -17.095 1.00 96.44 521 THR A CA 1
ATOM 3932 C C . THR A 1 521 ? 12.050 -1.555 -18.483 1.00 96.44 521 THR A C 1
ATOM 3934 O O . THR A 1 521 ? 12.542 -2.534 -19.050 1.00 96.44 521 THR A O 1
ATOM 3937 N N . VAL A 1 522 ? 11.041 -0.863 -19.006 1.00 95.31 522 VAL A N 1
ATOM 3938 C CA . VAL A 1 522 ? 10.508 -1.046 -20.357 1.00 95.31 522 VAL A CA 1
ATOM 3939 C C . VAL A 1 522 ? 10.809 0.215 -21.147 1.00 95.31 522 VAL A C 1
ATOM 3941 O O . VAL A 1 522 ? 10.331 1.292 -20.795 1.00 95.31 522 VAL A O 1
ATOM 3944 N N . CYS A 1 523 ? 11.561 0.076 -22.234 1.00 91.81 523 CYS A N 1
ATOM 3945 C CA . CYS A 1 523 ? 11.803 1.182 -23.149 1.00 91.81 523 CYS A CA 1
ATOM 3946 C C . CYS A 1 523 ? 10.720 1.256 -24.220 1.00 91.81 523 CYS A C 1
ATOM 3948 O O . CYS A 1 523 ? 10.402 0.262 -24.882 1.00 91.81 523 CYS A O 1
ATOM 3950 N N . LEU A 1 524 ? 10.220 2.467 -24.434 1.00 86.06 524 LEU A N 1
ATOM 3951 C CA . LEU A 1 524 ? 9.407 2.837 -25.578 1.00 86.06 524 LEU A CA 1
ATOM 3952 C C . LEU A 1 524 ? 10.328 3.330 -26.696 1.00 86.06 524 LEU A C 1
ATOM 3954 O O . LEU A 1 524 ? 11.037 4.317 -26.519 1.00 86.06 524 LEU A O 1
ATOM 3958 N N . HIS A 1 525 ? 10.304 2.663 -27.847 1.00 72.44 525 HIS A N 1
ATOM 3959 C CA . HIS A 1 525 ? 10.875 3.211 -29.072 1.00 72.44 525 HIS A CA 1
ATOM 3960 C C . HIS A 1 525 ? 9.753 3.672 -29.999 1.00 72.44 525 HIS A C 1
ATOM 3962 O O . HIS A 1 525 ? 8.710 3.026 -30.097 1.00 72.44 525 HIS A O 1
ATOM 3968 N N . GLY A 1 526 ? 9.982 4.752 -30.736 1.00 56.38 526 GLY A N 1
ATOM 3969 C CA . GLY A 1 526 ? 9.145 5.076 -31.881 1.00 56.38 526 GLY A CA 1
ATOM 3970 C C . GLY A 1 526 ? 9.177 6.547 -32.245 1.00 56.38 526 GLY A C 1
ATOM 3971 O O . GLY A 1 526 ? 9.129 7.425 -31.387 1.00 56.38 526 GLY A O 1
ATOM 3972 N N . ASP A 1 527 ? 9.192 6.796 -33.547 1.00 52.69 527 ASP A N 1
ATOM 3973 C CA . ASP A 1 527 ? 9.137 8.138 -34.097 1.00 52.69 527 ASP A CA 1
ATOM 3974 C C . ASP A 1 527 ? 7.655 8.575 -34.168 1.00 52.69 527 ASP A C 1
ATOM 3976 O O . ASP A 1 527 ? 6.810 7.917 -34.779 1.00 52.69 527 ASP A O 1
ATOM 3980 N N . GLY A 1 528 ? 7.303 9.698 -33.537 1.00 57.28 528 GLY A N 1
ATOM 3981 C CA . GLY A 1 528 ? 6.025 10.386 -33.773 1.00 57.28 528 GLY A CA 1
ATOM 3982 C C . GLY A 1 528 ? 4.799 9.881 -32.987 1.00 57.28 528 GLY A C 1
ATOM 3983 O O . GLY A 1 528 ? 4.862 9.606 -31.789 1.00 57.28 528 GLY A O 1
ATOM 3984 N N . ALA A 1 529 ? 3.620 9.913 -33.62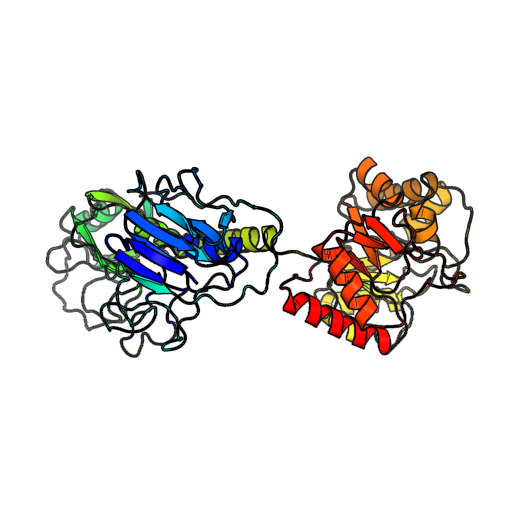5 1.00 60.97 529 ALA A N 1
ATOM 3985 C CA . ALA A 1 529 ? 2.310 9.734 -32.973 1.00 60.97 529 ALA A CA 1
ATOM 3986 C C . ALA A 1 529 ? 2.046 8.299 -32.474 1.00 60.97 529 ALA A C 1
ATOM 3988 O O . ALA A 1 529 ? 1.263 8.107 -31.542 1.00 60.97 529 ALA A O 1
ATOM 3989 N N . HIS A 1 530 ? 2.724 7.312 -33.065 1.00 74.25 530 HIS A N 1
ATOM 3990 C CA . HIS A 1 530 ? 2.601 5.901 -32.703 1.00 74.25 530 HIS A CA 1
ATOM 3991 C C . HIS A 1 530 ? 3.128 5.625 -31.287 1.00 74.25 530 HIS A C 1
ATOM 3993 O O . HIS A 1 530 ? 2.430 5.025 -30.476 1.00 74.25 530 HIS A O 1
ATOM 3999 N N . ALA A 1 531 ? 4.308 6.157 -30.943 1.00 75.88 531 ALA A N 1
ATOM 4000 C CA . ALA A 1 531 ? 4.909 5.986 -29.617 1.00 75.88 531 ALA A CA 1
ATOM 4001 C C . ALA A 1 531 ? 4.017 6.541 -28.495 1.00 75.88 531 ALA A C 1
ATOM 4003 O O . ALA A 1 531 ? 3.881 5.926 -27.440 1.00 75.88 531 ALA A O 1
ATOM 4004 N N . LEU A 1 532 ? 3.355 7.678 -28.738 1.00 83.50 532 LEU A N 1
ATOM 4005 C CA . LEU A 1 532 ? 2.438 8.280 -27.771 1.00 83.50 532 LEU A CA 1
ATOM 4006 C C . LEU A 1 532 ? 1.184 7.424 -27.549 1.00 83.50 532 LEU A C 1
ATOM 4008 O O . LEU A 1 532 ? 0.762 7.236 -26.407 1.00 83.50 532 LEU A O 1
ATOM 4012 N N . ALA A 1 533 ? 0.576 6.922 -28.627 1.00 84.81 533 ALA A N 1
ATOM 4013 C CA . ALA A 1 533 ? -0.588 6.043 -28.534 1.00 84.81 533 ALA A CA 1
ATOM 4014 C C . ALA A 1 533 ? -0.233 4.744 -27.798 1.00 84.81 533 ALA A C 1
ATOM 4016 O O . ALA A 1 533 ? -0.935 4.349 -26.864 1.00 84.81 533 ALA A O 1
ATOM 4017 N N . PHE A 1 534 ? 0.903 4.145 -28.149 1.00 85.94 534 PHE A N 1
ATOM 4018 C CA . PHE A 1 534 ? 1.404 2.934 -27.518 1.00 85.94 534 PHE A CA 1
ATOM 4019 C C . PHE A 1 534 ? 1.702 3.134 -26.023 1.00 85.94 534 PHE A C 1
ATOM 4021 O O . PHE A 1 534 ? 1.252 2.347 -25.189 1.00 85.94 534 PHE A O 1
ATOM 4028 N N . ALA A 1 535 ? 2.357 4.239 -25.651 1.00 89.00 535 ALA A N 1
ATOM 4029 C CA . ALA A 1 535 ? 2.622 4.591 -24.256 1.00 89.00 535 ALA A CA 1
ATOM 4030 C C . ALA A 1 535 ? 1.332 4.684 -23.423 1.00 89.00 535 ALA A C 1
ATOM 4032 O O . ALA A 1 535 ? 1.279 4.167 -22.307 1.00 89.00 535 ALA A O 1
ATOM 4033 N N . ARG A 1 536 ? 0.270 5.299 -23.966 1.00 90.88 536 ARG A N 1
ATOM 4034 C CA . ARG A 1 536 ? -1.039 5.389 -23.290 1.00 90.88 536 ARG A CA 1
ATOM 4035 C C . ARG A 1 536 ? -1.658 4.014 -23.074 1.00 90.88 536 ARG A C 1
ATOM 4037 O O . ARG A 1 536 ? -2.060 3.708 -21.957 1.00 90.88 536 ARG A O 1
ATOM 4044 N N . ARG A 1 537 ? -1.666 3.168 -24.107 1.00 91.00 537 ARG A N 1
ATOM 4045 C CA . ARG A 1 537 ? -2.182 1.793 -24.005 1.00 91.00 537 ARG A CA 1
ATOM 4046 C C . ARG A 1 537 ? -1.416 0.980 -22.972 1.00 91.00 537 ARG A C 1
ATOM 4048 O O . ARG A 1 537 ? -2.019 0.243 -22.196 1.00 91.00 537 ARG A O 1
ATOM 4055 N N . LEU A 1 538 ? -0.093 1.132 -22.925 1.00 90.94 538 LEU A N 1
ATOM 4056 C CA . LEU A 1 538 ? 0.730 0.432 -21.949 1.00 90.94 538 LEU A CA 1
ATOM 4057 C C . LEU A 1 538 ? 0.457 0.923 -20.521 1.00 90.94 538 LEU A C 1
ATOM 4059 O O . LEU A 1 538 ? 0.347 0.104 -19.610 1.00 90.94 538 LEU A O 1
ATOM 4063 N N . ARG A 1 539 ? 0.264 2.234 -20.327 1.00 91.75 539 ARG A N 1
ATOM 4064 C CA . ARG A 1 539 ? -0.169 2.803 -19.042 1.00 91.75 539 ARG A CA 1
ATOM 4065 C C . ARG A 1 539 ? -1.513 2.255 -18.593 1.00 91.75 539 ARG A C 1
ATOM 4067 O O . ARG A 1 539 ? -1.604 1.764 -17.476 1.00 91.75 539 ARG A O 1
ATOM 4074 N N . GLU A 1 540 ? -2.510 2.255 -19.469 1.00 89.88 540 GLU A N 1
ATOM 4075 C CA . GLU A 1 540 ? -3.824 1.676 -19.177 1.00 89.88 540 GLU A CA 1
ATOM 4076 C C . GLU A 1 540 ? -3.712 0.187 -18.818 1.00 89.88 540 GLU A C 1
ATOM 4078 O O . GLU A 1 540 ? -4.318 -0.277 -17.851 1.00 89.88 540 GLU A O 1
ATOM 4083 N N . ALA A 1 541 ? -2.886 -0.567 -19.547 1.00 88.88 541 ALA A N 1
ATOM 4084 C CA . ALA A 1 541 ? -2.669 -1.987 -19.300 1.00 88.88 541 ALA A CA 1
ATOM 4085 C C . ALA A 1 541 ? -1.956 -2.268 -17.964 1.00 88.88 541 ALA A C 1
ATOM 4087 O O . ALA A 1 541 ? -2.297 -3.250 -17.291 1.00 88.88 541 ALA A O 1
ATOM 4088 N N . PHE A 1 542 ? -0.986 -1.429 -17.585 1.00 89.75 542 PHE A N 1
ATOM 4089 C CA . PHE A 1 542 ? -0.307 -1.474 -16.290 1.00 89.75 542 PHE A CA 1
ATOM 4090 C C . PHE A 1 542 ? -1.246 -1.084 -15.150 1.00 89.75 542 PHE A C 1
ATOM 4092 O O . PHE A 1 542 ? -1.340 -1.833 -14.176 1.00 89.75 542 PHE A O 1
ATOM 4099 N N . ASP A 1 543 ? -2.007 0.000 -15.299 1.00 82.00 543 ASP A N 1
ATOM 4100 C CA . ASP A 1 543 ? -2.966 0.472 -14.299 1.00 82.00 543 ASP A CA 1
ATOM 4101 C C . ASP A 1 543 ? -4.064 -0.579 -14.055 1.00 82.00 543 ASP A C 1
ATOM 4103 O O . ASP A 1 543 ? -4.352 -0.922 -12.906 1.00 82.00 543 ASP A O 1
ATOM 4107 N N . ALA A 1 544 ? -4.590 -1.201 -15.120 1.00 76.75 544 ALA A N 1
ATOM 4108 C CA . ALA A 1 544 ? -5.566 -2.293 -15.034 1.00 76.75 544 ALA A CA 1
ATOM 4109 C C . ALA A 1 544 ? -5.046 -3.519 -14.261 1.00 76.75 544 ALA A C 1
ATOM 4111 O O . ALA A 1 544 ? -5.827 -4.283 -13.693 1.00 76.75 544 ALA A O 1
ATOM 4112 N N . ARG A 1 545 ? -3.723 -3.713 -14.221 1.00 75.19 545 ARG A N 1
ATOM 4113 C CA . ARG A 1 545 ? -3.045 -4.799 -13.490 1.00 75.19 545 ARG A CA 1
ATOM 4114 C C . ARG A 1 545 ? -2.391 -4.328 -12.194 1.00 75.19 545 ARG A C 1
ATOM 4116 O O . ARG A 1 545 ? -1.736 -5.124 -11.522 1.00 75.19 545 ARG A O 1
ATOM 4123 N N . GLN A 1 546 ? -2.588 -3.059 -11.834 1.00 72.88 546 GLN A N 1
ATOM 4124 C CA . GLN A 1 546 ? -1.993 -2.405 -10.670 1.00 72.88 546 GLN A CA 1
ATOM 4125 C C . GLN A 1 546 ? -0.461 -2.548 -10.625 1.00 72.88 546 GLN A C 1
ATOM 4127 O O . GLN A 1 546 ? 0.133 -2.714 -9.554 1.00 72.88 546 GLN A O 1
ATOM 4132 N N . ILE A 1 547 ? 0.168 -2.505 -11.803 1.00 83.38 547 ILE A N 1
ATOM 4133 C CA . ILE A 1 547 ? 1.613 -2.362 -11.961 1.00 83.38 547 ILE A CA 1
ATOM 4134 C C . ILE A 1 547 ? 1.914 -0.873 -11.818 1.00 83.38 547 ILE A C 1
ATOM 4136 O O . ILE A 1 547 ? 1.426 -0.049 -12.587 1.00 83.38 547 ILE A O 1
ATOM 4140 N N . GLN A 1 548 ? 2.700 -0.520 -10.809 1.00 86.75 548 GLN A N 1
ATOM 4141 C CA . GLN A 1 548 ? 3.066 0.862 -10.556 1.00 86.75 548 GLN A CA 1
ATOM 4142 C C . GLN A 1 548 ? 4.214 1.272 -11.480 1.00 86.75 548 GLN A C 1
ATOM 4144 O O . GLN A 1 548 ? 5.281 0.663 -11.449 1.00 86.75 548 GLN A O 1
ATOM 4149 N N . VAL A 1 549 ? 4.015 2.341 -12.248 1.00 91.25 549 VAL A N 1
ATOM 4150 C CA . VAL A 1 549 ? 5.085 2.944 -13.049 1.00 91.25 549 VAL A CA 1
ATOM 4151 C C . VAL A 1 549 ? 5.887 3.926 -12.197 1.00 91.25 549 VAL A C 1
ATOM 4153 O O . VAL A 1 549 ? 5.319 4.883 -11.662 1.00 91.25 549 VAL A O 1
ATOM 4156 N N . CYS A 1 550 ? 7.185 3.677 -12.038 1.00 90.81 550 CYS A N 1
ATOM 4157 C CA . CYS A 1 550 ? 8.119 4.542 -11.314 1.00 90.81 550 CYS A CA 1
ATOM 4158 C C . CYS A 1 550 ? 9.578 4.218 -11.672 1.00 90.81 550 CYS A C 1
ATOM 4160 O O . CYS A 1 550 ? 9.890 3.058 -11.933 1.00 90.81 550 CYS A O 1
ATOM 4162 N N . ALA A 1 551 ? 10.444 5.234 -11.612 1.00 82.25 551 ALA A N 1
ATOM 4163 C CA . ALA A 1 551 ? 11.876 5.130 -11.894 1.00 82.25 551 ALA A CA 1
ATOM 4164 C C . ALA A 1 551 ? 12.660 4.414 -10.784 1.00 82.25 551 ALA A C 1
ATOM 4166 O O . ALA A 1 551 ? 12.244 4.513 -9.600 1.00 82.25 551 ALA A O 1
#

Secondary structure (DSSP, 8-state):
-EEEEE--SEEEEE-S---S-GGGT------SSHHHHHHHHHHTTS-TTS-EEEEES--EEEEESS-EEEEEEES----EETTEE--TTEEEEE-TT-EEEE---SS-SEEEEEETT-B----SSS----BTTTTBSTTTTS---TT-EE-BPPPS----S-EE-PPPPP-SEEEEEEPTTGGGB-HHHHHHHHHS-EEEPTT--SSEEEEESS---BS-------EE--TTEEE--TT---EEE-TT--SEE-S-EEEEE-GGGHHHHHHPPTT-EEEEEE--HHHHHHHHHHHHHHHHHHHHHHS-EEEEEEEESSS-TTHHHHTTT-SEEEEE-SSSS--HHHHHHHHHHHHHHTPEEEEE---S-GGGTT-S-----HHHHHHHHHHHHHHHHHHHHHTT----EE---HHHHHHHTT-HHHHHHHHHHHHHH-TTSEEEEETT-HHHHHHHHHT--EEEEEETTB-B-TTSPBPPTTSTTSB---HHHHHHHHHHHHHHSEEEBTTSPEEE---SEEEE--STHHHHHHHHHHHHHHHHTTPEE--

Foldseek 3Di:
DKAWQAQPDFKFWFFLFQPDCLVVFAFGFGDLQLQFQQLFCLQLPHHSRFIWMKHWQFQTKMAAQAKWFKAKGFFQQQKDWQNHGDTHQKTDIDGHGIMIGGHGGPFFTIMIMAIAQGWPWDDDNNTQGALCVVQDHTDRSHTDGRGDDTHGGDHLADDDDMDGDDGDDADQEFEKEFAPLQVQWDPVLNCCQAPPWWAFAPPDDQFKTWTDDDQIDGNDPDWFDKDFDDAQFWFQPPRRTIIGGHRSHTGIDTGDTGIGTQPLRSSNVNTDDHGDIHHYHYDDPVVSVVSVVVVVVSSVVSSVVSFAEAFEEEEFQQPFPCLLLCLLLGQAYAYELPQLGHDLVSLLVSLVSNVVSVHAYEHAQAHNCNVNSRADADDDQLLVLLVSLLNSRVSSQVSNVVVVHGHAAYEYDHNLQQCLQEDLSSLLSNLVSCCVNPLNHEYEHAFPGSNQVNNVVVPHHYAHEDELFAAAAQQSHTDDPVDPRGTHPDLVSSLVQVCCCRVPQWGQHPVRHIHGGNRRYYYQDDHPDVSSVSSVVNSVSCVSNSHHHHD

Organism: NCBI:txid1073999

Mean predicted aligned error: 10.36 Å